Protein AF-A0A0L0FNG0-F1 (afdb_monomer_lite)

Organism: NCBI:txid667725

InterPro domains:
  IPR028133 Dynamitin [PF04912] (44-384)
  IPR028133 Dynamitin [PTHR15346] (74-387)

pLDDT: mean 71.13, std 21.43, range [29.45, 97.88]

Radius of gyration: 47.62 Å; chains: 1; bounding box: 111×99×143 Å

Foldseek 3Di:
DDDDDDDDDDDDDDDDDDDDDPDDPDDPDDDDDDDDDDDDDPPPPPPVVVVPPPPDDDDDPPPDDDPPDDDDDDPDDDDPLRVLVVVLVVLVVVLVVLVVVLVVCVVVPPPPVVSNVVSVVVNVVSVVVNVVSVVVNCVPPPCNVCDPVNVVVVVVVVVVVVVVVVVVVPDDDDDDDDDDDPPPDDDDDDPDDVVVVVVVVVVVVVVVVVVVVVVCVVCDPCVLVVLVVLCVVLVNPDSPDDPVNSVVSVVVVVVCVPPVNVVVVVVVVVVVVVVVVVDPPPPPDPDVVVVVVVVVVVVVVVVVVVVVVCVVVVVVVVVVVVVVVVVVVVVVVVVVVVVVVVVVVVVVVVVVVVVVVVVVVVVVVVVVVVVVVVVVVVVVVVVVVVVD

Secondary structure (DSSP, 8-state):
-----------------------------PPPPP------------TTHHHHTTT-PPPPTT--------TT--SS---HHHHHHHHHHHHHHHHHHHHHHHHHHHHH----HHHHHHHHHHHHHHHHHHHHHHHHHHHH-TTTTS-HHHHHHHHHHHHHHHHHHHHHTS--S--------------------HHHHHHHHHHHHHHHHHHHHHHHHHH-TTHHHHHHHHHHHTT---TT--HHHHHHHHHHHHHT--HHHHHHHHHHHHHHHHHHHSS---S-PPPHHHHHHHHHHHHHHHHHHHHHHHHHHHHHHHHHHHHHHHHHHHHHHHHHHHHHHHHHHHHHHHHHHHHHHHHHHHHHHHHHHHHHHHHHHHHHHHHHHTT-

Structure (mmCIF, N/CA/C/O backbone):
data_AF-A0A0L0FNG0-F1
#
_entry.id   AF-A0A0L0FNG0-F1
#
loop_
_atom_site.group_PDB
_atom_site.id
_atom_site.type_symbol
_atom_site.label_atom_id
_atom_site.label_alt_id
_atom_site.label_comp_id
_atom_site.label_asym_id
_atom_site.label_entity_id
_atom_site.label_seq_id
_atom_site.pdbx_PDB_ins_code
_atom_site.Cartn_x
_atom_site.Cartn_y
_atom_site.Cartn_z
_atom_site.occupancy
_atom_site.B_iso_or_equiv
_atom_site.auth_seq_id
_atom_site.auth_comp_id
_atom_site.auth_asym_id
_atom_site.auth_atom_id
_atom_site.pdbx_PDB_model_num
ATOM 1 N N . MET A 1 1 ? -42.628 -12.930 -62.926 1.00 35.09 1 MET A N 1
ATOM 2 C CA . MET A 1 1 ? -43.123 -11.776 -62.147 1.00 35.09 1 MET A CA 1
ATOM 3 C C . MET A 1 1 ? -42.109 -10.650 -62.247 1.00 35.09 1 MET A C 1
ATOM 5 O O . MET A 1 1 ? -40.933 -10.958 -62.395 1.00 35.09 1 MET A O 1
ATOM 9 N N . PRO A 1 2 ? -42.573 -9.401 -62.354 1.00 41.69 2 PRO A N 1
ATOM 10 C CA . PRO A 1 2 ? -42.152 -8.520 -63.434 1.00 41.69 2 PRO A CA 1
ATOM 11 C C . PRO A 1 2 ? -41.293 -7.339 -62.982 1.00 41.69 2 PRO A C 1
ATOM 13 O O . PRO A 1 2 ? -41.299 -6.932 -61.826 1.00 41.69 2 PRO A O 1
ATOM 16 N N . HIS A 1 3 ? -40.600 -6.794 -63.977 1.00 41.25 3 HIS A N 1
ATOM 17 C CA . HIS A 1 3 ? -39.948 -5.494 -64.003 1.00 41.25 3 HIS A CA 1
ATOM 18 C C . HIS A 1 3 ? -40.843 -4.348 -63.522 1.00 41.25 3 HIS A C 1
ATOM 20 O O . HIS A 1 3 ? -41.993 -4.238 -63.943 1.00 41.25 3 HIS A O 1
ATOM 26 N N . THR A 1 4 ? -40.247 -3.424 -62.772 1.00 36.62 4 THR A N 1
ATOM 27 C CA . THR A 1 4 ? -40.724 -2.047 -62.585 1.00 36.62 4 THR A CA 1
ATOM 28 C C . THR A 1 4 ? -39.527 -1.075 -62.580 1.00 36.62 4 THR A C 1
ATOM 30 O O . THR A 1 4 ? -38.387 -1.508 -62.399 1.00 36.62 4 THR A O 1
ATOM 33 N N . PRO A 1 5 ? -39.739 0.206 -62.938 1.00 44.56 5 PRO A N 1
ATOM 34 C CA . PRO A 1 5 ? -38.954 0.858 -63.990 1.00 44.56 5 PRO A CA 1
ATOM 35 C C . PRO A 1 5 ? -37.980 1.948 -63.513 1.00 44.56 5 PRO A C 1
ATOM 37 O O . PRO A 1 5 ? -38.103 2.508 -62.428 1.00 44.56 5 PRO A O 1
ATOM 40 N N . ARG A 1 6 ? -37.060 2.314 -64.420 1.00 31.98 6 ARG A N 1
ATOM 41 C CA . ARG A 1 6 ? -36.362 3.608 -64.443 1.00 31.98 6 ARG A CA 1
ATOM 42 C C . ARG A 1 6 ? -37.358 4.724 -64.774 1.00 31.98 6 ARG A C 1
ATOM 44 O O . ARG A 1 6 ? -38.006 4.654 -65.814 1.00 31.98 6 ARG A O 1
ATOM 51 N N . TYR A 1 7 ? -37.376 5.779 -63.964 1.00 33.56 7 TYR A N 1
ATOM 52 C CA . TYR A 1 7 ? -37.790 7.115 -64.390 1.00 33.56 7 TYR A CA 1
ATOM 53 C C . TYR A 1 7 ? -36.625 8.080 -64.179 1.00 33.56 7 TYR A C 1
ATOM 55 O O . TYR A 1 7 ? -36.098 8.236 -63.081 1.00 33.56 7 TYR A O 1
ATOM 63 N N . THR A 1 8 ? -36.199 8.668 -65.287 1.00 37.66 8 THR A N 1
ATOM 64 C CA . THR A 1 8 ? -35.282 9.798 -65.394 1.00 37.66 8 THR A CA 1
ATOM 65 C C . THR A 1 8 ? -36.006 11.083 -65.006 1.00 37.66 8 THR A C 1
ATOM 67 O O . THR A 1 8 ? -37.115 11.310 -65.491 1.00 37.66 8 THR A O 1
ATOM 70 N N . PHE A 1 9 ? -35.362 11.962 -64.239 1.00 30.86 9 PHE A N 1
ATOM 71 C CA . PHE A 1 9 ? -35.722 13.378 -64.227 1.00 30.86 9 PHE A CA 1
ATOM 72 C C . PHE A 1 9 ? -34.452 14.213 -64.380 1.00 30.86 9 PHE A C 1
ATOM 74 O O . PHE A 1 9 ? -33.540 14.151 -63.557 1.00 30.86 9 PHE A O 1
ATOM 81 N N . SER A 1 10 ? -34.388 14.904 -65.514 1.00 31.17 10 SER A N 1
ATOM 82 C CA . SER A 1 10 ? -33.374 15.892 -65.857 1.00 31.17 10 SER A CA 1
ATOM 83 C C . SER A 1 10 ? -33.714 17.220 -65.179 1.00 31.17 10 SER A C 1
ATOM 85 O O . SER A 1 10 ? -34.888 17.504 -64.965 1.00 31.17 10 SER A O 1
ATOM 87 N N . GLN A 1 11 ? -32.664 17.979 -64.859 1.00 36.28 11 GLN A N 1
ATOM 88 C CA . GLN A 1 11 ? -32.578 19.442 -64.742 1.00 36.28 11 GLN A CA 1
ATOM 89 C C . GLN A 1 11 ? -33.886 20.245 -64.820 1.00 36.28 11 GLN A C 1
ATOM 91 O O . GLN A 1 11 ? -34.541 20.252 -65.855 1.00 36.28 11 GLN A O 1
ATOM 96 N N . ASP A 1 12 ? -34.195 20.976 -63.744 1.00 33.31 12 ASP A N 1
ATOM 97 C CA . ASP A 1 12 ? -34.300 22.447 -63.743 1.00 33.31 12 ASP A CA 1
ATOM 98 C C . ASP A 1 12 ? -35.049 22.914 -62.488 1.00 33.31 12 ASP A C 1
ATOM 100 O O . ASP A 1 12 ? -36.273 22.864 -62.442 1.00 33.31 12 ASP A O 1
ATOM 104 N N . PHE A 1 13 ? -34.324 23.401 -61.474 1.00 30.97 13 PHE A N 1
ATOM 105 C CA . PHE A 1 13 ? -34.778 24.557 -60.692 1.00 30.97 13 PHE A CA 1
ATOM 106 C C . PHE A 1 13 ? -33.624 25.126 -59.860 1.00 30.97 13 PHE A C 1
ATOM 108 O O . PHE A 1 13 ? -33.214 24.570 -58.841 1.00 30.97 13 PHE A O 1
ATOM 115 N N . ALA A 1 14 ? -33.071 26.238 -60.334 1.00 32.44 14 ALA A N 1
ATOM 116 C CA . ALA A 1 14 ? -32.113 27.045 -59.600 1.00 32.44 14 ALA A CA 1
ATOM 117 C C . ALA A 1 14 ? -32.853 27.981 -58.625 1.00 32.44 14 ALA A C 1
ATOM 119 O O . ALA A 1 14 ? -33.663 28.786 -59.067 1.00 32.44 14 ALA A O 1
ATOM 120 N N . LEU A 1 15 ? -32.522 27.823 -57.333 1.00 36.00 15 LEU A N 1
ATOM 121 C CA . LEU A 1 15 ? -32.375 28.787 -56.218 1.00 36.00 15 LEU A CA 1
ATOM 122 C C . LEU A 1 15 ? -33.448 29.881 -55.988 1.00 36.00 15 LEU A C 1
ATOM 124 O O . LEU A 1 15 ? -33.892 30.560 -56.907 1.00 36.00 15 LEU A O 1
ATOM 128 N N . PRO A 1 16 ? -33.737 30.184 -54.707 1.00 35.94 16 PRO A N 1
ATOM 129 C CA . PRO A 1 16 ? -32.981 31.278 -54.091 1.00 35.94 16 PRO A CA 1
ATOM 130 C C . PRO A 1 16 ? -32.381 30.959 -52.717 1.00 35.94 16 PRO A C 1
ATOM 132 O O . PRO A 1 16 ? -32.876 30.146 -51.944 1.00 35.94 16 PRO A O 1
ATOM 135 N N . GLN A 1 17 ? -31.279 31.662 -52.472 1.00 40.66 17 GLN A N 1
ATOM 136 C CA . GLN A 1 17 ? -30.465 31.723 -51.267 1.00 40.66 17 GLN A CA 1
ATOM 137 C C . GLN A 1 17 ? -31.284 32.053 -50.016 1.00 40.66 17 GLN A C 1
ATOM 139 O O . GLN A 1 17 ? -31.844 33.140 -49.951 1.00 40.66 17 GLN A O 1
ATOM 144 N N . GLU A 1 18 ? -31.196 31.217 -48.982 1.00 36.62 18 GLU A N 1
ATOM 145 C CA . GLU A 1 18 ? -31.127 31.702 -47.602 1.00 36.62 18 GLU A CA 1
ATOM 146 C C . GLU A 1 18 ? -30.076 30.893 -46.834 1.00 36.62 18 GLU A C 1
ATOM 148 O O . GLU A 1 18 ? -29.998 29.665 -46.903 1.00 36.62 18 GLU A O 1
ATOM 153 N N . PHE A 1 19 ? -29.192 31.639 -46.181 1.00 36.91 19 PHE A N 1
ATOM 154 C CA . PHE A 1 19 ? -28.042 31.184 -45.420 1.00 36.91 19 PHE A CA 1
ATOM 155 C C . PHE A 1 19 ? -28.472 30.300 -44.241 1.00 36.91 19 PHE A C 1
ATOM 157 O O . PHE A 1 19 ? -29.047 30.795 -43.277 1.00 36.91 19 PHE A O 1
ATOM 164 N N . TYR A 1 20 ? -28.096 29.022 -44.261 1.00 36.78 20 TYR A N 1
ATOM 165 C CA . TYR A 1 20 ? -27.991 28.214 -43.046 1.00 36.78 20 TYR A CA 1
ATOM 166 C C . TYR A 1 20 ? -26.517 27.886 -42.805 1.00 36.78 20 TYR A C 1
ATOM 168 O O . TYR A 1 20 ? -25.984 26.900 -43.310 1.00 36.78 20 TYR A O 1
ATOM 176 N N . GLU A 1 21 ? -25.842 28.739 -42.033 1.00 33.12 21 GLU A N 1
ATOM 177 C CA . GLU A 1 21 ? -24.577 28.375 -41.398 1.00 33.12 21 GLU A CA 1
ATOM 178 C C . GLU A 1 21 ? -24.856 27.340 -40.304 1.00 33.12 21 GLU A C 1
ATOM 180 O O . GLU A 1 21 ? -25.436 27.635 -39.256 1.00 33.12 21 GLU A O 1
ATOM 185 N N . ALA A 1 22 ? -24.425 26.104 -40.543 1.00 36.41 22 ALA A N 1
ATOM 186 C CA . ALA A 1 22 ? -24.340 25.080 -39.518 1.00 36.41 22 ALA A CA 1
ATOM 187 C C . ALA A 1 22 ? -23.230 25.455 -38.521 1.00 36.41 22 ALA A C 1
ATOM 189 O O . ALA A 1 22 ? -22.053 25.165 -38.736 1.00 36.41 22 ALA A O 1
ATOM 190 N N . LYS A 1 23 ? -23.594 26.103 -37.408 1.00 35.12 23 LYS A N 1
ATOM 191 C CA . LYS A 1 23 ? -22.699 26.234 -36.252 1.00 35.12 23 LYS A CA 1
ATOM 192 C C . LYS A 1 23 ? -22.551 24.873 -35.577 1.00 35.12 23 LYS A C 1
ATOM 194 O O . LYS A 1 23 ? -23.445 24.420 -34.866 1.00 35.12 23 LYS A O 1
ATOM 199 N N . ALA A 1 24 ? -21.399 24.241 -35.781 1.00 34.81 24 ALA A N 1
ATOM 200 C CA . ALA A 1 24 ? -20.929 23.159 -34.932 1.00 34.81 24 ALA A CA 1
ATOM 201 C C . ALA A 1 24 ? -20.797 23.681 -33.490 1.00 34.81 24 ALA A C 1
ATOM 203 O O . ALA A 1 24 ? -19.986 24.562 -33.200 1.00 34.81 24 ALA A O 1
ATOM 204 N N . VAL A 1 25 ? -21.618 23.151 -32.585 1.00 39.28 25 VAL A N 1
ATOM 205 C CA . VAL A 1 25 ? -21.498 23.371 -31.142 1.00 39.28 25 VAL A CA 1
ATOM 206 C C . VAL A 1 25 ? -20.307 22.549 -30.656 1.00 39.28 25 VAL A C 1
ATOM 208 O O . VAL A 1 25 ? -20.451 21.387 -30.312 1.00 39.28 25 VAL A O 1
ATOM 211 N N . ASN A 1 26 ? -19.122 23.151 -30.680 1.00 36.94 26 ASN A N 1
ATOM 212 C CA . ASN A 1 26 ? -17.930 22.667 -29.987 1.00 36.94 26 ASN A CA 1
ATOM 213 C C . ASN A 1 26 ? -17.138 23.879 -29.494 1.00 36.94 26 ASN A C 1
ATOM 215 O O . ASN A 1 26 ? -16.094 24.209 -30.046 1.00 36.94 26 ASN A O 1
ATOM 219 N N . ASN A 1 27 ? -17.664 24.589 -28.490 1.00 32.94 27 ASN A N 1
ATOM 220 C CA . ASN A 1 27 ? -16.849 25.489 -27.675 1.00 32.94 27 ASN A CA 1
ATOM 221 C C . ASN A 1 27 ? -17.565 25.874 -26.368 1.00 32.94 27 ASN A C 1
ATOM 223 O O . ASN A 1 27 ? -18.197 26.925 -26.275 1.00 32.94 27 ASN A O 1
ATOM 227 N N . THR A 1 28 ? -17.476 25.041 -25.331 1.00 40.50 28 THR A N 1
ATOM 228 C CA . THR A 1 28 ? -17.729 25.496 -23.955 1.00 40.50 28 THR A CA 1
ATOM 229 C C . THR A 1 28 ? -16.453 26.109 -23.390 1.00 40.50 28 THR A C 1
ATOM 231 O O . THR A 1 28 ? -15.767 25.510 -22.566 1.00 40.50 28 THR A O 1
ATOM 234 N N . ARG A 1 29 ? -16.142 27.326 -23.830 1.00 35.34 29 ARG A N 1
ATOM 235 C CA . ARG A 1 29 ? -15.358 28.281 -23.045 1.00 35.34 29 ARG A CA 1
ATOM 236 C C . ARG A 1 29 ? -15.910 29.671 -23.330 1.00 35.34 29 ARG A C 1
ATOM 238 O O . ARG A 1 29 ? -15.530 30.323 -24.297 1.00 35.34 29 ARG A O 1
ATOM 245 N N . ALA A 1 30 ? -16.882 30.081 -22.521 1.00 35.38 30 ALA A N 1
ATOM 246 C CA . ALA A 1 30 ? -17.356 31.457 -22.526 1.00 35.38 30 ALA A CA 1
ATOM 247 C C . ALA A 1 30 ? -16.234 32.388 -22.013 1.00 35.38 30 ALA A C 1
ATOM 249 O O . ALA A 1 30 ? -15.517 32.000 -21.087 1.00 35.38 30 ALA A O 1
ATOM 250 N N . PRO A 1 31 ? -16.070 33.592 -22.589 1.00 39.25 31 PRO A N 1
ATOM 251 C CA . PRO A 1 31 ? -15.113 34.582 -22.115 1.00 39.25 31 PRO A CA 1
ATOM 252 C C . PRO A 1 31 ? -15.736 35.397 -20.972 1.00 39.25 31 PRO A C 1
ATOM 254 O O . PRO A 1 31 ? -16.765 36.047 -21.154 1.00 39.25 31 PRO A O 1
ATOM 257 N N . SER A 1 32 ? -15.126 35.361 -19.789 1.00 36.22 32 SER A N 1
ATOM 258 C CA . SER A 1 32 ? -15.376 36.346 -18.734 1.00 36.22 32 SER A CA 1
ATOM 259 C C . SER A 1 32 ? -14.517 37.592 -18.972 1.00 36.22 32 SER A C 1
ATOM 261 O O . SER A 1 32 ? -13.399 37.500 -19.470 1.00 36.22 32 SER A O 1
ATOM 263 N N . PHE A 1 33 ? -15.106 38.740 -18.651 1.00 33.94 33 PHE A N 1
ATOM 264 C CA . PHE A 1 33 ? -14.672 40.114 -18.909 1.00 33.94 33 PHE A CA 1
ATOM 265 C C . PHE A 1 33 ? -13.252 40.493 -18.431 1.00 33.94 33 PHE A C 1
ATOM 267 O O . PHE A 1 33 ? -12.710 39.829 -17.549 1.00 33.94 33 PHE A O 1
ATOM 274 N N . PRO A 1 34 ? -12.678 41.583 -18.988 1.00 46.56 34 PRO A N 1
ATOM 275 C CA . PRO A 1 34 ? -11.370 42.117 -18.621 1.00 46.56 34 PRO A CA 1
ATOM 276 C C . PRO A 1 34 ? -11.469 43.130 -17.466 1.00 46.56 34 PRO A C 1
ATOM 278 O O . PRO A 1 34 ? -12.445 43.879 -17.417 1.00 46.56 34 PRO A O 1
ATOM 281 N N . ILE A 1 35 ? -10.434 43.167 -16.613 1.00 32.62 35 ILE A N 1
ATOM 282 C CA . ILE A 1 35 ? -9.768 44.331 -15.973 1.00 32.62 35 ILE A CA 1
ATOM 283 C C . ILE A 1 35 ? -9.182 43.926 -14.599 1.00 32.62 35 ILE A C 1
ATOM 285 O O . ILE A 1 35 ? -9.914 43.458 -13.734 1.00 32.62 35 ILE A O 1
ATOM 289 N N . GLU A 1 36 ? -7.867 44.163 -14.482 1.00 38.59 36 GLU A N 1
ATOM 290 C CA . GLU A 1 36 ? -7.023 44.384 -13.287 1.00 38.59 36 GLU A CA 1
ATOM 291 C C . GLU A 1 36 ? -6.839 43.242 -12.272 1.00 38.59 36 GLU A C 1
ATOM 293 O O . GLU A 1 36 ? -7.676 42.990 -11.416 1.00 38.59 36 GLU A O 1
ATOM 298 N N . ASP A 1 37 ? -5.684 42.576 -12.366 1.00 34.28 37 ASP A N 1
ATOM 299 C CA . ASP A 1 37 ? -4.607 42.733 -11.378 1.00 34.28 37 ASP A CA 1
ATOM 300 C C . ASP A 1 37 ? -3.299 42.216 -12.008 1.00 34.28 37 ASP A C 1
ATOM 302 O O . ASP A 1 37 ? -3.210 41.059 -12.425 1.00 34.28 37 ASP A O 1
ATOM 306 N N . ASP A 1 38 ? -2.304 43.099 -12.135 1.00 43.03 38 ASP A N 1
ATOM 307 C CA . ASP A 1 38 ? -0.927 42.742 -12.487 1.00 43.03 38 ASP A CA 1
ATOM 308 C C . ASP A 1 38 ? -0.373 41.819 -11.391 1.00 43.03 38 ASP A C 1
ATOM 310 O O . ASP A 1 38 ? 0.031 42.270 -10.318 1.00 43.03 38 ASP A O 1
ATOM 314 N N . VAL A 1 39 ? -0.370 40.512 -11.653 1.00 37.41 39 VAL A N 1
ATOM 315 C CA . VAL A 1 39 ? 0.450 39.552 -10.913 1.00 37.41 39 VAL A CA 1
ATOM 316 C C . VAL A 1 39 ? 1.676 39.298 -11.769 1.00 37.41 39 VAL A C 1
ATOM 318 O O . VAL A 1 39 ? 1.574 38.771 -12.875 1.00 37.41 39 VAL A O 1
ATOM 321 N N . GLU A 1 40 ? 2.804 39.764 -11.247 1.00 39.22 40 GLU A N 1
ATOM 322 C CA . GLU A 1 40 ? 4.146 39.649 -11.799 1.00 39.22 40 GLU A CA 1
ATOM 323 C C . GLU A 1 40 ? 4.394 38.266 -12.412 1.00 39.22 40 GLU A C 1
ATOM 325 O O . GLU A 1 40 ? 4.117 37.233 -11.800 1.00 39.22 40 GLU A O 1
ATOM 330 N N . ASP A 1 41 ? 4.924 38.270 -13.636 1.00 34.38 41 ASP A N 1
ATOM 331 C CA . ASP A 1 41 ? 5.398 37.081 -14.328 1.00 34.38 41 ASP A CA 1
ATOM 332 C C . ASP A 1 41 ? 6.351 36.289 -13.419 1.00 34.38 41 ASP A C 1
ATOM 334 O O . ASP A 1 41 ? 7.427 36.771 -13.047 1.00 34.38 41 ASP A O 1
ATOM 338 N N . ASP A 1 42 ? 5.987 35.040 -13.118 1.00 34.62 42 ASP A N 1
ATOM 339 C CA . ASP A 1 42 ? 6.923 34.027 -12.644 1.00 34.62 42 ASP A CA 1
ATOM 340 C C . ASP A 1 42 ? 7.975 33.816 -13.741 1.00 34.62 42 ASP A C 1
ATOM 342 O O . ASP A 1 42 ? 7.827 33.001 -14.657 1.00 34.62 42 ASP A O 1
ATOM 346 N N . ILE A 1 43 ? 9.065 34.580 -13.664 1.00 37.50 43 ILE A N 1
ATOM 347 C CA . ILE A 1 43 ? 10.289 34.286 -14.398 1.00 37.50 43 ILE A CA 1
ATOM 348 C C . ILE A 1 43 ? 10.808 32.974 -13.817 1.00 37.50 43 ILE A C 1
ATOM 350 O O . ILE A 1 43 ? 11.494 32.941 -12.795 1.00 37.50 43 ILE A O 1
ATOM 354 N N . GLU A 1 44 ? 10.469 31.875 -14.480 1.00 39.78 44 GLU A N 1
ATOM 355 C CA . GLU A 1 44 ? 11.096 30.579 -14.286 1.00 39.78 44 GLU A CA 1
ATOM 356 C C . GLU A 1 44 ? 12.590 30.737 -14.619 1.00 39.78 44 GLU A C 1
ATOM 358 O O . GLU A 1 44 ? 13.019 30.704 -15.775 1.00 39.78 44 GLU A O 1
ATOM 363 N N . ILE A 1 45 ? 13.399 31.022 -13.593 1.00 40.09 45 ILE A N 1
ATOM 364 C CA . ILE A 1 45 ? 14.848 31.150 -13.733 1.00 40.09 45 ILE A CA 1
ATOM 365 C C . ILE A 1 45 ? 15.394 29.762 -14.057 1.00 40.09 45 ILE A C 1
ATOM 367 O O . ILE A 1 45 ? 15.566 28.903 -13.192 1.00 40.09 45 ILE A O 1
ATOM 371 N N . ASP A 1 46 ? 15.682 29.564 -15.335 1.00 38.53 46 ASP A N 1
ATOM 372 C CA . ASP A 1 46 ? 16.234 28.343 -15.892 1.00 38.53 46 ASP A CA 1
ATOM 373 C C . ASP A 1 46 ? 17.648 28.092 -15.320 1.00 38.53 46 ASP A C 1
ATOM 375 O O . ASP A 1 46 ? 18.655 28.678 -15.740 1.00 38.53 46 ASP A O 1
ATOM 379 N N . PHE A 1 47 ? 17.740 27.223 -14.305 1.00 36.22 47 PHE A N 1
ATOM 380 C CA . PHE A 1 47 ? 18.967 26.921 -13.546 1.00 36.22 47 PHE A CA 1
ATOM 381 C C . PHE A 1 47 ? 20.128 26.377 -14.410 1.00 36.22 47 PHE A C 1
ATOM 383 O O . PHE A 1 47 ? 21.266 26.270 -13.939 1.00 36.22 47 PHE A O 1
ATOM 390 N N . GLN A 1 48 ? 19.883 26.067 -15.686 1.00 45.50 48 GLN A N 1
ATOM 391 C CA . GLN A 1 48 ? 20.905 25.674 -16.659 1.00 45.50 48 GLN A CA 1
ATOM 392 C C . GLN A 1 48 ? 21.703 26.867 -17.220 1.00 45.50 48 GLN A C 1
ATOM 394 O O . GLN A 1 48 ? 22.883 26.707 -17.544 1.00 45.50 48 GLN A O 1
ATOM 399 N N . GLN A 1 49 ? 21.139 28.081 -17.273 1.00 41.19 49 GLN A N 1
ATOM 400 C CA . GLN A 1 49 ? 21.833 29.245 -17.850 1.00 41.19 49 GLN A CA 1
ATOM 401 C C . GLN A 1 49 ? 22.956 29.794 -16.950 1.00 41.19 49 GLN A C 1
ATOM 403 O O . GLN A 1 49 ? 23.976 30.281 -17.443 1.00 41.19 49 GLN A O 1
ATOM 408 N N . ILE A 1 50 ? 22.849 29.634 -15.625 1.00 44.25 50 ILE A N 1
ATOM 409 C CA . ILE A 1 50 ? 23.855 30.125 -14.661 1.00 44.25 50 ILE A CA 1
ATOM 410 C C . ILE A 1 50 ? 25.144 29.282 -14.695 1.00 44.25 50 ILE A C 1
ATOM 412 O O . ILE A 1 50 ? 26.233 29.770 -14.375 1.00 44.25 50 ILE A O 1
ATOM 416 N N . ARG A 1 51 ? 25.070 28.016 -15.127 1.00 40.66 51 ARG A N 1
ATOM 417 C CA . ARG A 1 51 ? 26.242 27.124 -15.162 1.00 40.66 51 ARG A CA 1
ATOM 418 C C . ARG A 1 51 ? 27.258 27.526 -16.235 1.00 40.66 51 ARG A C 1
ATOM 420 O O . ARG A 1 51 ? 28.457 27.358 -16.014 1.00 40.66 51 ARG A O 1
ATOM 427 N N . ASN A 1 52 ? 26.795 28.111 -17.341 1.00 39.44 52 ASN A N 1
ATOM 428 C CA . ASN A 1 52 ? 27.629 28.440 -18.501 1.00 39.44 52 ASN A CA 1
ATOM 429 C C . ASN A 1 52 ? 28.361 29.792 -18.394 1.00 39.44 52 ASN A C 1
ATOM 431 O O . ASN A 1 52 ? 29.330 30.011 -19.117 1.00 39.44 52 ASN A O 1
ATOM 435 N N . ASN A 1 53 ? 27.979 30.676 -17.464 1.00 42.88 53 ASN A N 1
ATOM 436 C CA . ASN A 1 53 ? 28.565 32.022 -17.340 1.00 42.88 53 ASN A CA 1
ATOM 437 C C . ASN A 1 53 ? 29.741 32.146 -16.347 1.00 42.88 53 ASN A C 1
ATOM 439 O O . ASN A 1 53 ? 30.266 33.240 -16.155 1.00 42.88 53 ASN A O 1
ATOM 443 N N . ARG A 1 54 ? 30.237 31.047 -15.758 1.00 43.50 54 ARG A N 1
ATOM 444 C CA . ARG A 1 54 ? 31.350 31.052 -14.773 1.00 43.50 54 ARG A CA 1
ATOM 445 C C . ARG A 1 54 ? 32.754 31.336 -15.343 1.00 43.50 54 ARG A C 1
ATOM 447 O O . ARG A 1 54 ? 33.747 31.044 -14.685 1.00 43.50 54 ARG A O 1
ATOM 454 N N . GLY A 1 55 ? 32.855 31.882 -16.553 1.00 37.72 55 GLY A N 1
ATOM 455 C CA . GLY A 1 55 ? 34.127 32.095 -17.253 1.00 37.72 55 GLY A CA 1
ATOM 456 C C . GLY A 1 55 ? 34.397 33.521 -17.731 1.00 37.72 55 GLY A C 1
ATOM 457 O O . GLY A 1 55 ? 35.357 33.714 -18.470 1.00 37.72 55 GLY A O 1
ATOM 458 N N . LYS A 1 56 ? 33.580 34.518 -17.369 1.00 37.75 56 LYS A N 1
ATOM 459 C CA . LYS A 1 56 ? 33.809 35.907 -17.795 1.00 37.75 56 LYS A CA 1
ATOM 460 C C . LYS A 1 56 ? 34.358 36.732 -16.636 1.00 37.75 56 LYS A C 1
ATOM 462 O O . LYS A 1 56 ? 33.648 37.035 -15.686 1.00 37.75 56 LYS A O 1
ATOM 467 N N . GLN A 1 57 ? 35.651 37.036 -16.729 1.00 40.59 57 GLN A N 1
ATOM 468 C CA . GLN A 1 57 ? 36.340 38.008 -15.888 1.00 40.59 57 GLN A CA 1
ATOM 469 C C . GLN A 1 57 ? 35.718 39.396 -16.091 1.00 40.59 57 GLN A C 1
ATOM 471 O O . GLN A 1 57 ? 35.451 39.795 -17.226 1.00 40.59 57 GLN A O 1
ATOM 476 N N . LEU A 1 58 ? 35.493 40.113 -14.993 1.00 32.72 58 LEU A N 1
ATOM 477 C CA . LEU A 1 58 ? 35.151 41.531 -15.005 1.00 32.72 58 LEU A CA 1
ATOM 478 C C . LEU A 1 58 ? 36.452 42.328 -15.171 1.00 32.72 58 LEU A C 1
ATOM 480 O O . LEU A 1 58 ? 37.393 42.142 -14.402 1.00 32.72 58 LEU A O 1
ATOM 484 N N . TYR A 1 59 ? 36.508 43.177 -16.194 1.00 31.41 59 TYR A N 1
ATOM 485 C CA . TYR A 1 59 ? 37.532 44.209 -16.340 1.00 31.41 59 TYR A CA 1
ATOM 486 C C . TYR A 1 59 ? 37.017 45.493 -15.690 1.00 31.41 59 TYR A C 1
ATOM 488 O O . TYR A 1 59 ? 35.895 45.903 -15.979 1.00 31.41 59 TYR A O 1
ATOM 496 N N . ASP A 1 60 ? 37.849 46.138 -14.875 1.00 31.89 60 ASP A N 1
ATOM 497 C CA . ASP A 1 60 ? 37.662 47.540 -14.500 1.00 31.89 60 ASP A CA 1
ATOM 498 C C . ASP A 1 60 ? 38.354 48.456 -15.530 1.00 31.89 60 ASP A C 1
ATOM 500 O O . ASP A 1 60 ? 39.383 48.098 -16.120 1.00 31.89 60 ASP A O 1
ATOM 504 N N . ALA A 1 61 ? 37.789 49.640 -15.761 1.00 43.12 61 ALA A N 1
ATOM 505 C CA . ALA A 1 61 ? 38.095 50.578 -16.845 1.00 43.12 61 ALA A CA 1
ATOM 506 C C . ALA A 1 61 ? 39.440 51.331 -16.700 1.00 43.12 61 ALA A C 1
ATOM 508 O O . ALA A 1 61 ? 39.617 52.408 -17.264 1.00 43.12 61 ALA A O 1
ATOM 509 N N . SER A 1 62 ? 40.409 50.762 -15.980 1.00 44.03 62 SER A N 1
ATOM 510 C CA . SER A 1 62 ? 41.728 51.366 -15.728 1.00 44.03 62 SER A CA 1
ATOM 511 C C . SER A 1 62 ? 42.917 50.425 -15.996 1.00 44.03 62 SER A C 1
ATOM 513 O O . SER A 1 62 ? 44.070 50.830 -15.903 1.00 44.03 62 SER A O 1
ATOM 515 N N . GLY A 1 63 ? 42.689 49.168 -16.402 1.00 39.34 63 GLY A N 1
ATOM 516 C CA . GLY A 1 63 ? 43.754 48.320 -16.967 1.00 39.34 63 GLY A CA 1
ATOM 517 C C . GLY A 1 63 ? 44.970 48.050 -16.063 1.00 39.34 63 GLY A C 1
ATOM 518 O O . GLY A 1 63 ? 46.018 47.648 -16.566 1.00 39.34 63 GLY A O 1
ATOM 519 N N . ALA A 1 64 ? 44.851 48.235 -14.747 1.00 29.45 64 ALA A N 1
ATOM 520 C CA . ALA A 1 64 ? 45.895 47.918 -13.782 1.00 29.45 64 ALA A CA 1
ATOM 521 C C . ALA A 1 64 ? 45.516 46.648 -13.009 1.00 29.45 64 ALA A C 1
ATOM 523 O O . ALA A 1 64 ? 44.537 46.620 -12.267 1.00 29.45 64 ALA A O 1
ATOM 524 N N . SER A 1 65 ? 46.295 45.577 -13.178 1.00 31.69 65 SER A N 1
ATOM 525 C CA . SER A 1 65 ? 46.163 44.370 -12.364 1.00 31.69 65 SER A CA 1
ATOM 526 C C . SER A 1 65 ? 46.623 44.670 -10.937 1.00 31.69 65 SER A C 1
ATOM 528 O O . SER A 1 65 ? 47.826 44.670 -10.660 1.00 31.69 65 SER A O 1
ATOM 530 N N . VAL A 1 66 ? 45.687 44.915 -10.024 1.00 31.78 66 VAL A N 1
ATOM 531 C CA . VAL A 1 66 ? 45.989 44.901 -8.592 1.00 31.78 66 VAL A CA 1
ATOM 532 C C . VAL A 1 66 ? 46.106 43.439 -8.178 1.00 31.78 66 VAL A C 1
ATOM 534 O O . VAL A 1 66 ? 45.120 42.708 -8.106 1.00 31.78 66 VAL A O 1
ATOM 537 N N . GLN A 1 67 ? 47.338 42.985 -7.953 1.00 34.28 67 GLN A N 1
ATOM 538 C CA . GLN A 1 67 ? 47.573 41.752 -7.214 1.00 34.28 67 GLN A CA 1
ATOM 539 C C . GLN A 1 67 ? 47.185 42.029 -5.762 1.00 34.28 67 GLN A C 1
ATOM 541 O O . GLN A 1 67 ? 47.982 42.563 -4.994 1.00 34.28 67 GLN A O 1
ATOM 546 N N . VAL A 1 68 ? 45.945 41.701 -5.401 1.00 35.69 68 VAL A N 1
ATOM 547 C CA . VAL A 1 68 ? 45.556 41.599 -3.995 1.00 35.69 68 VAL A CA 1
ATOM 548 C C . VAL A 1 68 ? 46.307 40.394 -3.441 1.00 35.69 68 VAL A C 1
ATOM 550 O O . VAL A 1 68 ? 46.043 39.243 -3.794 1.00 35.69 68 VAL A O 1
ATOM 553 N N . ALA A 1 69 ? 47.343 40.683 -2.664 1.00 39.72 69 ALA A N 1
ATOM 554 C CA . ALA A 1 69 ? 48.099 39.688 -1.938 1.00 39.72 69 ALA A CA 1
ATOM 555 C C . ALA A 1 69 ? 47.195 39.114 -0.848 1.00 39.72 69 ALA A C 1
ATOM 557 O O . ALA A 1 69 ? 46.952 39.809 0.128 1.00 39.72 69 ALA A O 1
ATOM 558 N N . ASP A 1 70 ? 46.726 37.868 -0.983 1.00 33.84 70 ASP A N 1
ATOM 559 C CA . ASP A 1 70 ? 46.117 37.204 0.167 1.00 33.84 70 ASP A CA 1
ATOM 560 C C . ASP A 1 70 ? 46.230 35.677 0.216 1.00 33.84 70 ASP A C 1
ATOM 562 O O . ASP A 1 70 ? 46.135 34.947 -0.774 1.00 33.84 70 ASP A O 1
ATOM 566 N N . LYS A 1 71 ? 46.489 35.212 1.439 1.00 39.34 71 LYS A N 1
ATOM 567 C CA . LYS A 1 71 ? 47.085 33.925 1.839 1.00 39.34 71 LYS A CA 1
ATOM 568 C C . LYS A 1 71 ? 46.136 32.713 1.841 1.00 39.34 71 LYS A C 1
ATOM 570 O O . LYS A 1 71 ? 46.438 31.730 2.512 1.00 39.34 71 LYS A O 1
ATOM 575 N N . PHE A 1 72 ? 45.027 32.724 1.098 1.00 42.34 72 PHE A N 1
ATOM 576 C CA . PHE A 1 72 ? 43.975 31.699 1.260 1.00 42.34 72 PHE A CA 1
ATOM 577 C C . PHE A 1 72 ? 43.417 31.075 -0.029 1.00 42.34 72 PHE A C 1
ATOM 579 O O . PHE A 1 72 ? 42.388 30.404 0.007 1.00 42.34 72 PHE A O 1
ATOM 586 N N . TYR A 1 73 ? 44.094 31.205 -1.171 1.00 41.75 73 TYR A N 1
ATOM 587 C CA . TYR A 1 73 ? 43.673 30.495 -2.385 1.00 41.75 73 TYR A CA 1
ATOM 588 C C . TYR A 1 73 ? 44.232 29.066 -2.425 1.00 41.75 73 TYR A C 1
ATOM 590 O O . TYR A 1 73 ? 45.357 28.830 -2.872 1.00 41.75 73 TYR A O 1
ATOM 598 N N . VAL A 1 74 ? 43.428 28.085 -2.004 1.00 42.97 74 VAL A N 1
ATOM 599 C CA . VAL A 1 74 ? 43.685 26.675 -2.330 1.00 42.97 74 VAL A CA 1
ATOM 600 C C . VAL A 1 74 ? 43.323 26.457 -3.800 1.00 42.97 74 VAL A C 1
ATOM 602 O O . VAL A 1 74 ? 42.181 26.606 -4.222 1.00 42.97 74 VAL A O 1
ATOM 605 N N . LYS A 1 75 ? 44.321 26.104 -4.611 1.00 46.25 75 LYS A N 1
ATOM 606 C CA . LYS A 1 75 ? 44.169 25.776 -6.034 1.00 46.25 75 LYS A CA 1
ATOM 607 C C . LYS A 1 75 ? 43.419 24.437 -6.187 1.00 46.25 75 LYS A C 1
ATOM 609 O O . LYS A 1 75 ? 44.048 23.393 -6.321 1.00 46.25 75 LYS A O 1
ATOM 614 N N . GLY A 1 76 ? 42.083 24.459 -6.164 1.00 54.38 76 GLY A N 1
ATOM 615 C CA . GLY A 1 76 ? 41.212 23.285 -6.332 1.00 54.38 76 GLY A CA 1
ATOM 616 C C . GLY A 1 76 ? 39.715 23.637 -6.335 1.00 54.38 76 GLY A C 1
ATOM 617 O O . GLY A 1 76 ? 39.337 24.733 -5.942 1.00 54.38 76 GLY A O 1
ATOM 618 N N . LYS A 1 77 ? 38.846 22.732 -6.817 1.00 59.53 77 LYS A N 1
ATOM 619 C CA . LYS A 1 77 ? 37.379 22.906 -6.746 1.00 59.53 77 LYS A CA 1
ATOM 620 C C . LYS A 1 77 ? 36.936 22.756 -5.285 1.00 59.53 77 LYS A C 1
ATOM 622 O O . LYS A 1 77 ? 36.856 21.633 -4.801 1.00 59.53 77 LYS A O 1
ATOM 627 N N . GLU A 1 78 ? 36.662 23.864 -4.610 1.00 66.69 78 GLU A N 1
ATOM 628 C CA . GLU A 1 78 ? 36.153 23.882 -3.231 1.00 66.69 78 GLU A CA 1
ATOM 629 C C . GLU A 1 78 ? 34.865 23.070 -3.067 1.00 66.69 78 GLU A C 1
ATOM 631 O O . GLU A 1 78 ? 33.986 23.077 -3.940 1.00 66.69 78 GLU A O 1
ATOM 636 N N . SER A 1 79 ? 34.735 22.403 -1.917 1.00 75.56 79 SER A N 1
ATOM 637 C CA . SER A 1 79 ? 33.470 21.787 -1.513 1.00 75.56 79 SER A CA 1
ATOM 638 C C . SER A 1 79 ? 32.423 22.861 -1.184 1.00 75.56 79 SER A C 1
ATOM 640 O O . SER A 1 79 ? 32.756 23.980 -0.797 1.00 75.56 79 SER A O 1
ATOM 642 N N . LEU A 1 80 ? 31.134 22.536 -1.330 1.00 72.88 80 LEU A N 1
ATOM 643 C CA . LEU A 1 80 ? 30.041 23.491 -1.091 1.00 72.88 80 LEU A CA 1
ATOM 644 C C . LEU A 1 80 ? 30.048 24.031 0.355 1.00 72.88 80 LEU A C 1
ATOM 646 O O . LEU A 1 80 ? 29.811 25.217 0.567 1.00 72.88 80 LEU A O 1
ATOM 650 N N . SER A 1 81 ? 30.373 23.175 1.329 1.00 73.75 81 SER A N 1
ATOM 651 C CA . SER A 1 81 ? 30.519 23.534 2.744 1.00 73.75 81 SER A CA 1
ATOM 652 C C . SER A 1 81 ? 31.719 24.447 3.001 1.00 73.75 81 SER A C 1
ATOM 654 O O . SER A 1 81 ? 31.619 25.402 3.761 1.00 73.75 81 SER A O 1
ATOM 656 N N . GLU A 1 82 ? 32.849 24.192 2.342 1.00 78.38 82 GLU A N 1
ATOM 657 C CA . GLU A 1 82 ? 34.061 25.011 2.469 1.00 78.38 82 GLU A CA 1
ATOM 658 C C . GLU A 1 82 ? 33.876 26.392 1.832 1.00 78.38 82 GLU A C 1
ATOM 660 O O . GLU A 1 82 ? 34.227 27.407 2.432 1.00 78.38 82 GLU A O 1
ATOM 665 N N . ARG A 1 83 ? 33.219 26.447 0.668 1.00 81.62 83 ARG A N 1
ATOM 666 C CA . ARG A 1 83 ? 32.856 27.704 0.009 1.00 81.62 83 ARG A CA 1
ATOM 667 C C . ARG A 1 83 ? 31.883 28.536 0.844 1.00 81.62 83 ARG A C 1
ATOM 669 O O . ARG A 1 83 ? 32.028 29.754 0.882 1.00 81.62 83 ARG A O 1
ATOM 676 N N . LEU A 1 84 ? 30.903 27.904 1.497 1.00 81.69 84 LEU A N 1
ATOM 677 C CA . LEU A 1 84 ? 29.978 28.599 2.397 1.00 81.69 84 LEU A CA 1
ATOM 678 C C . LEU A 1 84 ? 30.723 29.182 3.599 1.00 81.69 84 LEU A C 1
ATOM 680 O O . LEU A 1 84 ? 30.516 30.345 3.930 1.00 81.69 84 LEU A O 1
ATOM 684 N N . ASN A 1 85 ? 31.623 28.408 4.208 1.00 80.50 85 ASN A N 1
ATOM 685 C CA . ASN A 1 85 ? 32.422 28.874 5.340 1.00 80.50 85 ASN A CA 1
ATOM 686 C C . ASN A 1 85 ? 33.338 30.043 4.960 1.00 80.50 85 ASN A C 1
ATOM 688 O O . ASN A 1 85 ? 33.434 31.000 5.725 1.00 80.50 85 ASN A O 1
ATOM 692 N N . ARG A 1 86 ? 33.957 30.018 3.769 1.00 84.94 86 ARG A N 1
ATOM 693 C CA . ARG A 1 86 ? 34.723 31.170 3.272 1.00 84.94 86 ARG A CA 1
ATOM 694 C C . ARG A 1 86 ? 33.826 32.382 3.041 1.00 84.94 86 ARG A C 1
ATOM 696 O O . ARG A 1 86 ? 34.151 33.460 3.516 1.00 84.94 86 ARG A O 1
ATOM 703 N N . LEU A 1 87 ? 32.689 32.206 2.369 1.00 86.31 87 LEU A N 1
ATOM 704 C CA . LEU A 1 87 ? 31.760 33.306 2.100 1.00 86.31 87 LEU A CA 1
ATOM 705 C C . LEU A 1 87 ? 31.233 33.933 3.400 1.00 86.31 87 LEU A C 1
ATOM 707 O O . LEU A 1 87 ? 31.077 35.142 3.479 1.00 86.31 87 LEU A O 1
ATOM 711 N N . LYS A 1 88 ? 31.012 33.130 4.445 1.00 83.25 88 LYS A N 1
ATOM 712 C CA . LYS A 1 88 ? 30.652 33.617 5.783 1.00 83.25 88 LYS A CA 1
ATOM 713 C C . LYS A 1 88 ? 31.752 34.494 6.383 1.00 83.25 88 LYS A C 1
ATOM 715 O O . LYS A 1 88 ? 31.433 35.547 6.918 1.00 83.25 88 LYS A O 1
ATOM 720 N N . ALA A 1 89 ? 33.016 34.088 6.259 1.00 81.31 89 ALA A N 1
ATOM 721 C CA . ALA A 1 89 ? 34.150 34.892 6.710 1.00 81.31 89 ALA A CA 1
ATOM 722 C C . ALA A 1 89 ? 34.303 36.184 5.885 1.00 81.31 89 ALA A C 1
ATOM 724 O O . ALA A 1 89 ? 34.495 37.244 6.462 1.00 81.31 89 ALA A O 1
ATOM 725 N N . GLU A 1 90 ? 34.145 36.124 4.559 1.00 85.94 90 GLU A N 1
ATOM 726 C CA . GLU A 1 90 ? 34.185 37.305 3.679 1.00 85.94 90 GLU A CA 1
ATOM 727 C C . GLU A 1 90 ? 33.057 38.302 4.001 1.00 85.94 90 GLU A C 1
ATOM 729 O O . GLU A 1 90 ? 33.297 39.502 4.071 1.00 85.94 90 GLU A O 1
ATOM 734 N N . VAL A 1 91 ? 31.836 37.820 4.257 1.00 86.50 91 VAL A N 1
ATOM 735 C CA . VAL A 1 91 ? 30.697 38.671 4.648 1.00 86.50 91 VAL A CA 1
ATOM 736 C C . VAL A 1 91 ? 30.869 39.235 6.064 1.00 86.50 91 VAL A C 1
ATOM 738 O O . VAL A 1 91 ? 30.439 40.355 6.324 1.00 86.50 91 VAL A O 1
ATOM 741 N N . GLN A 1 92 ? 31.519 38.500 6.973 1.00 84.44 92 GLN A N 1
ATOM 742 C CA . GLN A 1 92 ? 31.884 39.013 8.299 1.00 84.44 92 GLN A CA 1
ATOM 743 C C . GLN A 1 92 ? 32.933 40.122 8.207 1.00 84.44 92 GLN A C 1
ATOM 745 O O . GLN A 1 92 ? 32.735 41.172 8.809 1.00 84.44 92 GLN A O 1
ATOM 750 N N . LEU A 1 93 ? 33.979 39.940 7.400 1.00 85.56 93 LEU A N 1
ATOM 751 C CA . LEU A 1 93 ? 34.968 40.990 7.145 1.00 85.56 93 LEU A CA 1
ATOM 752 C C . LEU A 1 93 ? 34.313 42.224 6.519 1.00 85.56 93 LEU A C 1
ATOM 754 O O . LEU A 1 93 ? 34.509 43.326 7.007 1.00 85.56 93 LEU A O 1
ATOM 758 N N . LEU A 1 94 ? 33.428 42.040 5.534 1.00 85.94 94 LEU A N 1
ATOM 759 C CA . LEU A 1 94 ? 32.672 43.152 4.954 1.00 85.94 94 LEU A CA 1
ATOM 760 C C . LEU A 1 94 ? 31.791 43.868 5.995 1.00 85.94 94 LEU A C 1
ATOM 762 O O . LEU A 1 94 ? 31.638 45.085 5.937 1.00 85.94 94 LEU A O 1
ATOM 766 N N . SER A 1 95 ? 31.209 43.137 6.953 1.00 86.06 95 SER A N 1
ATOM 767 C CA . SER A 1 95 ? 30.445 43.751 8.046 1.00 86.06 95 SER A CA 1
ATOM 768 C C . SER A 1 95 ? 31.327 44.553 9.008 1.00 86.06 95 SER A C 1
ATOM 770 O O . SER A 1 95 ? 30.896 45.600 9.485 1.00 86.06 95 SER A O 1
ATOM 772 N N . GLU A 1 96 ? 32.556 44.095 9.256 1.00 85.75 96 GLU A N 1
ATOM 773 C CA . GLU A 1 96 ? 33.550 44.813 10.058 1.00 85.75 96 GLU A CA 1
ATOM 774 C C . GLU A 1 96 ? 34.036 46.070 9.322 1.00 85.75 96 GLU A C 1
ATOM 776 O O . GLU A 1 96 ? 34.038 47.143 9.920 1.00 85.75 96 GLU A O 1
ATOM 781 N N . ASP A 1 97 ? 34.315 45.981 8.018 1.00 84.31 97 ASP A N 1
ATOM 782 C CA . ASP A 1 97 ? 34.728 47.114 7.177 1.00 84.31 97 ASP A CA 1
ATOM 783 C C . ASP A 1 97 ? 33.643 48.205 7.104 1.00 84.31 97 ASP A C 1
ATOM 785 O O . ASP A 1 97 ? 33.939 49.398 7.189 1.00 84.31 97 ASP A O 1
ATOM 789 N N . ILE A 1 98 ? 32.363 47.821 6.981 1.00 82.75 98 ILE A N 1
ATOM 790 C CA . ILE A 1 98 ? 31.236 48.772 7.003 1.00 82.75 98 ILE A CA 1
ATOM 791 C C . ILE A 1 98 ? 31.098 49.414 8.386 1.00 82.75 98 ILE A C 1
ATOM 793 O O . ILE A 1 98 ? 30.800 50.605 8.479 1.00 82.75 98 ILE A O 1
ATOM 797 N N . HIS A 1 99 ? 31.329 48.656 9.460 1.00 80.88 99 HIS A N 1
ATOM 798 C CA . HIS A 1 99 ? 31.293 49.198 10.815 1.00 80.88 99 HIS A CA 1
ATOM 799 C C . HIS A 1 99 ? 32.453 50.171 11.072 1.00 80.88 99 HIS A C 1
ATOM 801 O O . HIS A 1 99 ? 32.245 51.234 11.655 1.00 80.88 99 HIS A O 1
ATOM 807 N N . GLU A 1 100 ? 33.654 49.863 10.579 1.00 84.56 100 GLU A N 1
ATOM 808 C CA . GLU A 1 100 ? 34.807 50.762 10.639 1.00 84.56 100 GLU A CA 1
ATOM 809 C C . GLU A 1 100 ? 34.559 52.040 9.824 1.00 84.56 100 GLU A C 1
ATOM 811 O O . GLU A 1 100 ? 34.804 53.139 10.325 1.00 84.56 100 GLU A O 1
ATOM 816 N N . ALA A 1 101 ? 33.978 51.929 8.624 1.00 77.19 101 ALA A N 1
ATOM 817 C CA . ALA A 1 101 ? 33.577 53.080 7.814 1.00 77.19 101 ALA A CA 1
ATOM 818 C C . ALA A 1 101 ? 32.518 53.948 8.520 1.00 77.19 101 ALA A C 1
ATOM 820 O O . ALA A 1 101 ? 32.665 55.168 8.577 1.00 77.19 101 ALA A O 1
ATOM 821 N N . GLN A 1 102 ? 31.509 53.333 9.151 1.00 75.44 102 GLN A N 1
ATOM 822 C CA . GLN A 1 102 ? 30.531 54.047 9.979 1.00 75.44 102 GLN A CA 1
ATOM 823 C C . GLN A 1 102 ? 31.194 54.772 11.153 1.00 75.44 102 GLN A C 1
ATOM 825 O O . GLN A 1 102 ? 30.874 55.928 11.430 1.00 75.44 102 GLN A O 1
ATOM 830 N N . GLU A 1 103 ? 32.129 54.128 11.853 1.00 74.88 103 GLU A N 1
ATOM 831 C CA . GLU A 1 103 ? 32.853 54.768 12.947 1.00 74.88 103 GLU A CA 1
ATOM 832 C C . GLU A 1 103 ? 33.735 55.931 12.474 1.00 74.88 103 GLU A C 1
ATOM 834 O O . GLU A 1 103 ? 33.855 56.932 13.187 1.00 74.88 103 GLU A O 1
ATOM 839 N N . MET A 1 104 ? 34.366 55.816 11.302 1.00 69.44 104 MET A N 1
ATOM 840 C CA . MET A 1 104 ? 35.174 56.885 10.711 1.00 69.44 104 MET A CA 1
ATOM 841 C C . MET A 1 104 ? 34.318 58.075 10.264 1.00 69.44 104 MET A C 1
ATOM 843 O O . MET A 1 104 ? 34.699 59.216 10.539 1.00 69.44 104 MET A O 1
ATOM 847 N N . ASP A 1 105 ? 33.145 57.834 9.680 1.00 66.31 105 ASP A N 1
ATOM 848 C CA . ASP A 1 105 ? 32.182 58.882 9.317 1.00 66.31 105 ASP A CA 1
ATOM 849 C C . ASP A 1 105 ? 31.635 59.603 10.561 1.00 66.31 105 ASP A C 1
ATOM 851 O O . ASP A 1 105 ? 31.549 60.833 10.601 1.00 66.31 105 ASP A O 1
ATOM 855 N N . ILE A 1 106 ? 31.360 58.863 11.644 1.00 61.91 106 ILE A N 1
ATOM 856 C CA . ILE A 1 106 ? 30.936 59.437 12.934 1.00 61.91 106 ILE A CA 1
ATOM 857 C C . ILE A 1 106 ? 32.048 60.302 13.556 1.00 61.91 106 ILE A C 1
ATOM 859 O O . ILE A 1 106 ? 31.763 61.346 14.150 1.00 61.91 106 ILE A O 1
ATOM 863 N N . LYS A 1 107 ? 33.318 59.891 13.428 1.00 63.72 107 LYS A N 1
ATOM 864 C CA . LYS A 1 107 ? 34.483 60.614 13.975 1.00 63.72 107 LYS A CA 1
ATOM 865 C C . LYS A 1 107 ? 34.875 61.844 13.144 1.00 63.72 107 LYS A C 1
ATOM 867 O O . LYS A 1 107 ? 35.442 62.776 13.711 1.00 63.72 107 LYS A O 1
ATOM 872 N N . SER A 1 108 ? 34.567 61.871 11.846 1.00 59.59 108 SER A N 1
ATOM 873 C CA . SER A 1 108 ? 35.047 62.910 10.918 1.00 59.59 108 SER A CA 1
ATOM 874 C C . SER A 1 108 ? 34.143 64.147 10.813 1.00 59.59 108 SER A C 1
ATOM 876 O O . SER A 1 108 ? 34.565 65.148 10.247 1.00 59.59 108 SER A O 1
ATOM 878 N N . GLN A 1 109 ? 32.941 64.146 11.407 1.00 54.47 109 GLN A N 1
ATOM 879 C CA . GLN A 1 109 ? 32.020 65.303 11.460 1.00 54.47 109 GLN A CA 1
ATOM 880 C C . GLN A 1 109 ? 31.680 65.977 10.106 1.00 54.47 109 GLN A C 1
ATOM 882 O O . GLN A 1 109 ? 31.054 67.042 10.101 1.00 54.47 109 GLN A O 1
ATOM 887 N N . GLU A 1 110 ? 31.998 65.365 8.965 1.00 50.78 110 GLU A N 1
ATOM 888 C CA . GLU A 1 110 ? 31.458 65.756 7.663 1.00 50.78 110 GLU A CA 1
ATOM 889 C C . GLU A 1 110 ? 30.034 65.202 7.561 1.00 50.78 110 GLU A C 1
ATOM 891 O O . GLU A 1 110 ? 29.795 63.999 7.506 1.00 50.78 110 GLU A O 1
ATOM 896 N N . LYS A 1 111 ? 29.048 66.102 7.641 1.00 53.09 111 LYS A N 1
ATOM 897 C CA . LYS A 1 111 ? 27.621 65.774 7.542 1.00 53.09 111 LYS A CA 1
ATOM 898 C C . LYS A 1 111 ? 27.215 65.506 6.092 1.00 53.09 111 LYS A C 1
ATOM 900 O O . LYS A 1 111 ? 26.308 66.163 5.580 1.00 53.09 111 LYS A O 1
ATOM 905 N N . ASP A 1 112 ? 27.813 64.506 5.468 1.00 55.16 112 ASP A N 1
ATOM 906 C CA . ASP A 1 112 ? 27.248 63.925 4.258 1.00 55.16 112 ASP A CA 1
ATOM 907 C C . ASP A 1 112 ? 26.167 62.934 4.698 1.00 55.16 112 ASP A C 1
ATOM 909 O O . ASP A 1 112 ? 26.379 61.739 4.895 1.00 55.16 112 ASP A O 1
ATOM 913 N N . HIS A 1 113 ? 24.971 63.481 4.934 1.00 56.62 113 HIS A N 1
ATOM 914 C CA . HIS A 1 113 ? 23.800 62.746 5.423 1.00 56.62 113 HIS A CA 1
ATOM 915 C C . HIS A 1 113 ? 23.419 61.566 4.502 1.00 56.62 113 HIS A C 1
ATOM 917 O O . HIS A 1 113 ? 22.786 60.614 4.958 1.00 56.62 113 HIS A O 1
ATOM 923 N N . GLU A 1 114 ? 23.838 61.624 3.232 1.00 58.75 114 GLU A N 1
ATOM 924 C CA . GLU A 1 114 ? 23.682 60.573 2.222 1.00 58.75 114 GLU A CA 1
ATOM 925 C C . GLU A 1 114 ? 24.669 59.408 2.423 1.00 58.75 114 GLU A C 1
ATOM 927 O O . GLU A 1 114 ? 24.259 58.255 2.316 1.00 58.75 114 GLU A O 1
ATOM 932 N N . ALA A 1 115 ? 25.930 59.664 2.796 1.00 57.59 115 ALA A N 1
ATOM 933 C CA . ALA A 1 115 ? 26.932 58.618 3.056 1.00 57.59 115 ALA A CA 1
ATOM 934 C C . ALA A 1 115 ? 26.615 57.811 4.333 1.00 57.59 115 ALA A C 1
ATOM 936 O O . ALA A 1 115 ? 26.756 56.589 4.381 1.00 57.59 115 ALA A O 1
ATOM 937 N N . CYS A 1 116 ? 26.072 58.476 5.355 1.00 60.00 116 CYS A N 1
ATOM 938 C CA . CYS A 1 116 ? 25.626 57.808 6.580 1.00 60.00 116 CYS A CA 1
ATOM 939 C C . CYS A 1 116 ? 24.346 56.970 6.361 1.00 60.00 116 CYS A C 1
ATOM 941 O O . CYS A 1 116 ? 24.158 55.924 6.981 1.00 60.00 116 CYS A O 1
ATOM 943 N N . GLN A 1 117 ? 23.464 57.390 5.444 1.00 64.06 117 GLN A N 1
ATOM 944 C CA . GLN A 1 117 ? 22.262 56.624 5.104 1.00 64.06 117 GLN A CA 1
ATOM 945 C C . GLN A 1 117 ? 22.589 55.394 4.245 1.00 64.06 117 GLN A C 1
ATOM 947 O O . GLN A 1 117 ? 22.001 54.333 4.459 1.00 64.06 117 GLN A O 1
ATOM 952 N N . THR A 1 118 ? 23.541 55.499 3.314 1.00 71.62 118 THR A N 1
ATOM 953 C CA . THR A 1 118 ? 23.970 54.365 2.479 1.00 71.62 118 THR A CA 1
ATOM 954 C C . THR A 1 118 ? 24.744 53.322 3.282 1.00 71.62 118 THR A C 1
ATOM 956 O O . THR A 1 118 ? 24.488 52.132 3.125 1.00 71.62 118 THR A O 1
ATOM 959 N N . THR A 1 119 ? 25.613 53.722 4.215 1.00 74.69 119 THR A N 1
ATOM 960 C CA . THR A 1 119 ? 26.310 52.774 5.109 1.00 74.69 119 THR A CA 1
ATOM 961 C C . THR A 1 119 ? 25.355 52.047 6.062 1.00 74.69 119 THR A C 1
ATOM 963 O O . THR A 1 119 ? 25.549 50.862 6.341 1.00 74.69 119 THR A O 1
ATOM 966 N N . ALA A 1 120 ? 24.287 52.702 6.534 1.00 74.69 120 ALA A N 1
ATOM 967 C CA . ALA A 1 120 ? 23.235 52.052 7.320 1.00 74.69 120 ALA A CA 1
ATOM 968 C C . ALA A 1 120 ? 22.425 51.038 6.486 1.00 74.69 120 ALA A C 1
ATOM 970 O O . ALA A 1 120 ? 22.227 49.907 6.924 1.00 74.69 120 ALA A O 1
ATOM 971 N N . GLN A 1 121 ? 22.040 51.393 5.254 1.00 81.56 121 GLN A N 1
ATOM 972 C CA . GLN A 1 121 ? 21.363 50.472 4.326 1.00 81.56 121 GLN A CA 1
ATOM 973 C C . GLN A 1 121 ? 22.230 49.254 3.979 1.00 81.56 121 GLN A C 1
ATOM 975 O O . GLN A 1 121 ? 21.743 48.125 3.990 1.00 81.56 121 GLN A O 1
ATOM 980 N N . LEU A 1 122 ? 23.530 49.457 3.745 1.00 79.88 122 LEU A N 1
ATOM 981 C CA . LEU A 1 122 ? 24.477 48.366 3.500 1.00 79.88 122 LEU A CA 1
ATOM 982 C C . LEU A 1 122 ? 24.625 47.448 4.721 1.00 79.88 122 LEU A C 1
ATOM 984 O O . LEU A 1 122 ? 24.770 46.238 4.563 1.00 79.88 122 LEU A O 1
ATOM 988 N N . THR A 1 123 ? 24.530 47.989 5.938 1.00 84.50 123 THR A N 1
ATOM 989 C CA . THR A 1 123 ? 24.538 47.184 7.173 1.00 84.50 123 THR A CA 1
ATOM 990 C C . THR A 1 123 ? 23.304 46.287 7.257 1.00 84.50 123 THR A C 1
ATOM 992 O O . THR A 1 123 ? 23.421 45.095 7.554 1.00 84.50 123 THR A O 1
ATOM 995 N N . ASP A 1 124 ? 22.127 46.829 6.935 1.00 83.69 124 ASP A N 1
ATOM 996 C CA . ASP A 1 124 ? 20.877 46.070 6.895 1.00 83.69 124 ASP A CA 1
ATOM 997 C C . ASP A 1 124 ? 20.929 44.969 5.823 1.00 83.69 124 ASP A C 1
ATOM 999 O O . ASP A 1 124 ? 20.591 43.814 6.102 1.00 83.69 124 ASP A O 1
ATOM 1003 N N . GLU A 1 125 ? 21.438 45.271 4.625 1.00 85.69 125 GLU A N 1
ATOM 1004 C CA . GLU A 1 125 ? 21.605 44.292 3.543 1.00 85.69 125 GLU A CA 1
ATOM 1005 C C . GLU A 1 125 ? 22.612 43.186 3.886 1.00 85.69 125 GLU A C 1
ATOM 1007 O O . GLU A 1 125 ? 22.347 42.004 3.635 1.00 85.69 125 GLU A O 1
ATOM 1012 N N . VAL A 1 126 ? 23.741 43.531 4.510 1.00 84.44 126 VAL A N 1
ATOM 1013 C CA . VAL A 1 126 ? 24.734 42.554 4.977 1.00 84.44 126 VAL A CA 1
ATOM 1014 C C . VAL A 1 126 ? 24.155 41.688 6.097 1.00 84.44 126 VAL A C 1
ATOM 1016 O O . VAL A 1 126 ? 24.333 40.468 6.074 1.00 84.44 126 VAL A O 1
ATOM 1019 N N . SER A 1 127 ? 23.365 42.254 7.013 1.00 81.69 127 SER A N 1
ATOM 1020 C CA . SER A 1 127 ? 22.662 41.475 8.042 1.00 81.69 127 SER A CA 1
ATOM 1021 C C . SER A 1 127 ? 21.656 40.483 7.431 1.00 81.69 127 SER A C 1
ATOM 1023 O O . SER A 1 127 ? 21.602 39.314 7.832 1.00 81.69 127 SER A O 1
ATOM 1025 N N . ALA A 1 128 ? 20.928 40.895 6.387 1.00 86.00 128 ALA A N 1
ATOM 1026 C CA . ALA A 1 128 ? 20.026 40.027 5.638 1.00 86.00 128 ALA A CA 1
ATOM 1027 C C . ALA A 1 128 ? 20.795 38.935 4.872 1.00 86.00 128 ALA A C 1
ATOM 1029 O O . ALA A 1 128 ? 20.336 37.792 4.779 1.00 86.00 128 ALA A O 1
ATOM 1030 N N . MET A 1 129 ? 21.986 39.246 4.351 1.00 83.44 129 MET A N 1
ATOM 1031 C CA . MET A 1 129 ? 22.862 38.270 3.700 1.00 83.44 129 MET A CA 1
ATOM 1032 C C . MET A 1 129 ? 23.388 37.226 4.695 1.00 83.44 129 MET A C 1
ATOM 1034 O O . MET A 1 129 ? 23.348 36.031 4.398 1.00 83.44 129 MET A O 1
ATOM 1038 N N . VAL A 1 130 ? 23.786 37.639 5.903 1.00 84.75 130 VAL A N 1
ATOM 1039 C CA . VAL A 1 130 ? 24.182 36.732 6.996 1.00 84.75 130 VAL A CA 1
ATOM 1040 C C . VAL A 1 130 ? 23.031 35.795 7.377 1.00 84.75 130 VAL A C 1
ATOM 1042 O O . VAL A 1 130 ? 23.239 34.587 7.519 1.00 84.75 130 VAL A O 1
ATOM 1045 N N . GLN A 1 131 ? 21.800 36.308 7.470 1.00 83.50 131 GLN A N 1
ATOM 1046 C CA . GLN A 1 131 ? 20.619 35.476 7.724 1.00 83.50 131 GLN A CA 1
ATOM 1047 C C . GLN A 1 131 ? 20.398 34.447 6.606 1.00 83.50 131 GLN A C 1
ATOM 1049 O O . GLN A 1 131 ? 20.239 33.258 6.895 1.00 83.50 131 GLN A O 1
ATOM 1054 N N . LYS A 1 132 ? 20.468 34.856 5.333 1.00 84.62 132 LYS A N 1
ATOM 1055 C CA . LYS A 1 132 ? 20.334 33.945 4.180 1.00 84.62 132 LYS A CA 1
ATOM 1056 C C . LYS A 1 132 ? 21.415 32.857 4.171 1.00 84.62 132 LYS A C 1
ATOM 1058 O O . LYS A 1 132 ? 21.103 31.691 3.932 1.00 84.62 132 LYS A O 1
ATOM 1063 N N . LEU A 1 133 ? 22.664 33.202 4.493 1.00 80.56 133 LEU A N 1
ATOM 1064 C CA . LEU A 1 133 ? 23.761 32.234 4.602 1.00 80.56 133 LEU A CA 1
ATOM 1065 C C . LEU A 1 133 ? 23.565 31.256 5.768 1.00 80.56 133 LEU A C 1
ATOM 1067 O O . LEU A 1 133 ? 23.831 30.066 5.608 1.00 80.56 133 LEU A O 1
ATOM 1071 N N . SER A 1 134 ? 23.022 31.713 6.901 1.00 77.94 134 SER A N 1
ATOM 1072 C CA . SER A 1 134 ? 22.696 30.837 8.037 1.00 77.94 134 SER A CA 1
ATOM 1073 C C . SER A 1 134 ? 21.593 29.818 7.709 1.00 77.94 134 SER A C 1
ATOM 1075 O O . SER A 1 134 ? 21.633 28.680 8.174 1.00 77.94 134 SER A O 1
ATOM 1077 N N . VAL A 1 135 ? 20.621 30.189 6.866 1.00 78.19 135 VAL A N 1
ATOM 1078 C CA . VAL A 1 135 ? 19.582 29.270 6.374 1.00 78.19 135 VAL A CA 1
ATOM 1079 C C . VAL A 1 135 ? 20.171 28.273 5.376 1.00 78.19 135 VAL A C 1
ATOM 1081 O O . VAL A 1 135 ? 19.875 27.082 5.456 1.00 78.19 135 VAL A O 1
ATOM 1084 N N . ALA A 1 136 ? 21.051 28.722 4.477 1.00 73.88 136 ALA A N 1
ATOM 1085 C CA . ALA A 1 136 ? 21.751 27.837 3.547 1.00 73.88 136 ALA A CA 1
ATOM 1086 C C . ALA A 1 136 ? 22.641 26.809 4.276 1.00 73.88 136 ALA A C 1
ATOM 1088 O O . ALA A 1 136 ? 22.698 25.649 3.871 1.00 73.88 136 ALA A O 1
ATOM 1089 N N . GLU A 1 137 ? 23.268 27.190 5.393 1.00 73.50 137 GLU A N 1
ATOM 1090 C CA . GLU A 1 137 ? 24.052 26.290 6.254 1.00 73.50 137 GLU A CA 1
ATOM 1091 C C . GLU A 1 137 ? 23.197 25.129 6.801 1.00 73.50 137 GLU A C 1
ATOM 1093 O O . GLU A 1 137 ? 23.624 23.968 6.772 1.00 73.50 137 GLU A O 1
ATOM 1098 N N . LYS A 1 138 ? 21.950 25.416 7.204 1.00 68.56 138 LYS A N 1
ATOM 1099 C CA . LYS A 1 138 ? 20.978 24.405 7.664 1.00 68.56 138 LYS A CA 1
ATOM 1100 C C . LYS A 1 138 ? 20.551 23.434 6.561 1.00 68.56 138 LYS A C 1
ATOM 1102 O O . LYS A 1 138 ? 20.235 22.289 6.857 1.00 68.56 138 LYS A O 1
ATOM 1107 N N . MET A 1 139 ? 20.557 23.870 5.301 1.00 67.38 139 MET A N 1
ATOM 1108 C CA . MET A 1 139 ? 20.199 23.026 4.151 1.00 67.38 139 MET A CA 1
ATOM 1109 C C . MET A 1 139 ? 21.366 22.159 3.661 1.00 67.38 139 MET A C 1
ATOM 1111 O O . MET A 1 139 ? 21.151 21.087 3.102 1.00 67.38 139 MET A O 1
ATOM 1115 N N . ILE A 1 140 ? 22.606 22.622 3.842 1.00 66.75 140 ILE A N 1
ATOM 1116 C CA . ILE A 1 140 ? 23.809 21.967 3.304 1.00 66.75 140 ILE A CA 1
ATOM 1117 C C . ILE A 1 140 ? 24.387 20.939 4.274 1.00 66.75 140 ILE A C 1
ATOM 1119 O O . ILE A 1 140 ? 25.038 19.987 3.844 1.00 66.75 140 ILE A O 1
ATOM 1123 N N . THR A 1 141 ? 24.164 21.101 5.576 1.00 61.00 141 THR A N 1
ATOM 1124 C CA . THR A 1 141 ? 24.633 20.137 6.569 1.00 61.00 141 THR A CA 1
ATOM 1125 C C . THR A 1 141 ? 23.616 18.993 6.708 1.00 61.00 141 THR A C 1
ATOM 1127 O O . THR A 1 141 ? 22.541 19.189 7.270 1.00 61.00 141 THR A O 1
ATOM 1130 N N . PRO A 1 142 ? 23.931 17.757 6.264 1.00 56.44 142 PRO A N 1
ATOM 1131 C CA . PRO A 1 142 ? 22.991 16.626 6.298 1.00 56.44 142 PRO A CA 1
ATOM 1132 C C . PRO A 1 142 ? 22.590 16.174 7.717 1.00 56.44 142 PRO A C 1
ATOM 1134 O O . PRO A 1 142 ? 21.776 15.272 7.867 1.00 56.44 142 PRO A O 1
ATOM 1137 N N . ASN A 1 143 ? 23.135 16.813 8.759 1.00 52.47 143 ASN A N 1
ATOM 1138 C CA . ASN A 1 143 ? 22.858 16.544 10.169 1.00 52.47 143 ASN A CA 1
ATOM 1139 C C . ASN A 1 143 ? 22.157 17.705 10.907 1.00 52.47 143 ASN A C 1
ATOM 1141 O O . ASN A 1 143 ? 21.963 17.597 12.115 1.00 52.47 143 ASN A O 1
ATOM 1145 N N . ALA A 1 144 ? 21.771 18.801 10.242 1.00 52.31 144 ALA A N 1
ATOM 1146 C CA . ALA A 1 144 ? 21.187 19.968 10.924 1.00 52.31 144 ALA A CA 1
ATOM 1147 C C . ALA A 1 144 ? 19.740 19.792 11.416 1.00 52.31 144 ALA A C 1
ATOM 1149 O O . ALA A 1 144 ? 19.271 20.621 12.186 1.00 52.31 144 ALA A O 1
ATOM 1150 N N . PHE A 1 145 ? 19.046 18.707 11.056 1.00 50.81 145 PHE A N 1
ATOM 1151 C CA . PHE A 1 145 ? 17.773 18.357 11.708 1.00 50.81 145 PHE A CA 1
ATOM 1152 C C . PHE A 1 145 ? 17.958 17.805 13.127 1.00 50.81 145 PHE A C 1
ATOM 1154 O O . PHE A 1 145 ? 16.997 17.685 13.882 1.00 50.81 145 PHE A O 1
ATOM 1161 N N . SER A 1 146 ? 19.193 17.473 13.507 1.00 56.59 146 SER A N 1
ATOM 1162 C CA . SER A 1 146 ? 19.539 17.125 14.876 1.00 56.59 146 SER A CA 1
ATOM 1163 C C . SER A 1 146 ? 19.809 18.409 15.658 1.00 56.59 146 SER A C 1
ATOM 1165 O O . SER A 1 146 ? 20.964 18.717 15.960 1.00 56.59 146 SER A O 1
ATOM 1167 N N . ASP A 1 147 ? 18.753 19.142 16.010 1.00 67.44 147 ASP A N 1
ATOM 1168 C CA . ASP A 1 147 ? 18.860 20.228 16.984 1.00 67.44 147 ASP A CA 1
ATOM 1169 C C . ASP A 1 147 ? 19.585 19.712 18.241 1.00 67.44 147 ASP A C 1
ATOM 1171 O O . ASP A 1 147 ? 19.338 18.600 18.709 1.00 67.44 147 ASP A O 1
ATOM 1175 N N . GLU A 1 148 ? 20.474 20.511 18.824 1.00 75.56 148 GLU A N 1
ATOM 1176 C CA . GLU A 1 148 ? 21.193 20.190 20.069 1.00 75.56 148 GLU A CA 1
ATOM 1177 C C . GLU A 1 148 ? 20.230 19.769 21.206 1.00 75.56 148 GLU A C 1
ATOM 1179 O O . GLU A 1 148 ? 20.556 18.941 22.057 1.00 75.56 148 GLU A O 1
ATOM 1184 N N . SER A 1 149 ? 18.998 20.284 21.184 1.00 73.38 149 SER A N 1
ATOM 1185 C CA . SER A 1 149 ? 17.902 19.883 22.070 1.00 73.38 149 SER A CA 1
ATOM 1186 C C . SER A 1 149 ? 17.456 18.430 21.863 1.00 73.38 149 SER A C 1
ATOM 1188 O O . SER A 1 149 ? 17.207 17.735 22.847 1.00 73.38 149 SER A O 1
ATOM 1190 N N . THR A 1 150 ? 17.403 17.943 20.618 1.00 78.31 150 THR A N 1
ATOM 1191 C CA . THR A 1 150 ? 17.055 16.549 20.296 1.00 78.31 150 THR A CA 1
ATOM 1192 C C . THR A 1 150 ? 18.125 15.589 20.797 1.00 78.31 150 THR A C 1
ATOM 1194 O O . THR A 1 150 ? 17.785 14.594 21.430 1.00 78.31 150 THR A O 1
ATOM 1197 N N . ARG A 1 151 ? 19.414 15.924 20.632 1.00 80.88 151 ARG A N 1
ATOM 1198 C CA . ARG A 1 151 ? 20.526 15.125 21.176 1.00 80.88 151 ARG A CA 1
ATOM 1199 C C . ARG A 1 151 ? 20.477 15.053 22.693 1.00 80.88 151 ARG A C 1
ATOM 1201 O O . ARG A 1 151 ? 20.465 13.962 23.244 1.00 80.88 151 ARG A O 1
ATOM 1208 N N . ARG A 1 152 ? 20.317 16.195 23.366 1.00 83.31 152 ARG A N 1
ATOM 1209 C CA . ARG A 1 152 ? 20.184 16.245 24.831 1.00 83.31 152 ARG A CA 1
ATOM 1210 C C . ARG A 1 152 ? 18.974 15.470 25.342 1.00 83.31 152 ARG A C 1
ATOM 1212 O O . ARG A 1 152 ? 19.045 14.881 26.416 1.00 83.31 152 ARG A O 1
ATOM 1219 N N . LEU A 1 153 ? 17.856 15.490 24.618 1.00 84.75 153 LEU A N 1
ATOM 1220 C CA . LEU A 1 153 ? 16.671 14.717 24.982 1.00 84.75 153 LEU A CA 1
ATOM 1221 C C . LEU A 1 153 ? 16.910 13.214 24.800 1.00 84.75 153 LEU A C 1
ATOM 1223 O O . LEU A 1 153 ? 16.566 12.440 25.689 1.00 84.75 153 LEU A O 1
ATOM 1227 N N . ILE A 1 154 ? 17.540 12.813 23.694 1.00 85.31 154 ILE A N 1
ATOM 1228 C CA . ILE A 1 154 ? 17.949 11.427 23.437 1.00 85.31 154 ILE A CA 1
ATOM 1229 C C . ILE A 1 154 ? 18.922 10.948 24.523 1.00 85.31 154 ILE A C 1
ATOM 1231 O O . ILE A 1 154 ? 18.739 9.862 25.063 1.00 85.31 154 ILE A O 1
ATOM 1235 N N . ASP A 1 155 ? 19.898 11.767 24.911 1.00 87.12 155 ASP A N 1
ATOM 1236 C CA . ASP A 1 155 ? 20.860 11.441 25.966 1.00 87.12 155 ASP A CA 1
ATOM 1237 C C . ASP A 1 155 ? 20.181 11.292 27.331 1.00 87.12 155 ASP A C 1
ATOM 1239 O O . ASP A 1 155 ? 20.436 10.322 28.042 1.00 87.12 155 ASP A O 1
ATOM 1243 N N . LYS A 1 156 ? 19.248 12.191 27.677 1.00 85.81 156 LYS A N 1
ATOM 1244 C CA . LYS A 1 156 ? 18.437 12.085 28.903 1.00 85.81 156 LYS A CA 1
ATOM 1245 C C . LYS A 1 156 ? 17.547 10.840 28.906 1.00 85.81 156 LYS A C 1
ATOM 1247 O O . LYS A 1 156 ? 17.450 10.169 29.929 1.00 85.81 156 LYS A O 1
ATOM 1252 N N . LEU A 1 157 ? 16.928 10.505 27.772 1.00 85.00 157 LEU A N 1
ATOM 1253 C CA . LEU A 1 157 ? 16.137 9.280 27.607 1.00 85.00 157 LEU A CA 1
ATOM 1254 C C . LEU A 1 157 ? 17.008 8.025 27.747 1.00 85.00 157 LEU A C 1
ATOM 1256 O O . LEU A 1 157 ? 16.614 7.070 28.415 1.00 85.00 157 LEU A O 1
ATOM 1260 N N . ASN A 1 158 ? 18.207 8.032 27.164 1.00 84.81 158 ASN A N 1
ATOM 1261 C CA . ASN A 1 158 ? 19.168 6.937 27.279 1.00 84.81 158 ASN A CA 1
ATOM 1262 C C . ASN A 1 158 ? 19.686 6.781 28.714 1.00 84.81 158 ASN A C 1
ATOM 1264 O O . ASN A 1 158 ? 19.804 5.656 29.199 1.00 84.81 158 ASN A O 1
ATOM 1268 N N . GLN A 1 159 ? 19.938 7.890 29.411 1.00 85.62 159 GLN A N 1
ATOM 1269 C CA . GLN A 1 159 ? 20.330 7.895 30.818 1.00 85.62 159 GLN A CA 1
ATOM 1270 C C . GLN A 1 159 ? 19.207 7.344 31.704 1.00 85.62 159 GLN A C 1
ATOM 1272 O O . GLN A 1 159 ? 19.457 6.470 32.528 1.00 85.62 159 GLN A O 1
ATOM 1277 N N . TYR A 1 160 ? 17.959 7.771 31.485 1.00 82.88 160 TYR A N 1
ATOM 1278 C CA . TYR A 1 160 ? 16.796 7.232 32.194 1.00 82.88 160 TYR A CA 1
ATOM 1279 C C . TYR A 1 160 ? 16.620 5.725 31.946 1.00 82.88 160 TYR A C 1
ATOM 1281 O O . TYR A 1 160 ? 16.419 4.957 32.886 1.00 82.88 160 TYR A O 1
ATOM 1289 N N . LYS A 1 161 ? 16.783 5.275 30.694 1.00 83.62 161 LYS A N 1
ATOM 1290 C CA . LYS A 1 161 ? 16.745 3.851 30.332 1.00 83.62 161 LYS A CA 1
ATOM 1291 C C . LYS A 1 161 ? 17.825 3.044 31.063 1.00 83.62 161 LYS A C 1
ATOM 1293 O O . LYS A 1 161 ? 17.532 1.963 31.560 1.00 83.62 161 LYS A O 1
ATOM 1298 N N . GLN A 1 162 ? 19.052 3.557 31.163 1.00 79.50 162 GLN A N 1
ATOM 1299 C CA . GLN A 1 162 ? 20.143 2.886 31.884 1.00 79.50 162 GLN A CA 1
ATOM 1300 C C . GLN A 1 162 ? 19.890 2.821 33.399 1.00 79.50 162 GLN A C 1
ATOM 1302 O O . GLN A 1 162 ? 20.089 1.768 34.002 1.00 79.50 162 GLN A O 1
ATOM 1307 N N . THR A 1 163 ? 19.390 3.900 34.007 1.00 75.25 163 THR A N 1
ATOM 1308 C CA . THR A 1 163 ? 19.064 3.949 35.444 1.00 75.25 163 THR A CA 1
ATOM 1309 C C . THR A 1 163 ? 17.888 3.035 35.805 1.00 75.25 163 THR A C 1
ATOM 1311 O O . THR A 1 163 ? 17.916 2.365 36.839 1.00 75.25 163 THR A O 1
ATOM 1314 N N . SER A 1 164 ? 16.876 2.940 34.936 1.00 67.00 164 SER A N 1
ATOM 1315 C CA . SER A 1 164 ? 15.744 2.018 35.103 1.00 67.00 164 SER A CA 1
ATOM 1316 C C . SER A 1 164 ? 16.165 0.544 35.001 1.00 67.00 164 SER A C 1
ATOM 1318 O O . SER A 1 164 ? 15.621 -0.296 35.713 1.00 67.00 164 SER A O 1
ATOM 1320 N N . MET A 1 165 ? 17.166 0.214 34.176 1.00 59.69 165 MET A N 1
ATOM 1321 C CA . MET A 1 165 ? 17.679 -1.160 34.079 1.00 59.69 165 MET A CA 1
ATOM 1322 C C . MET A 1 165 ? 18.562 -1.555 35.275 1.00 59.69 165 MET A C 1
ATOM 1324 O O . MET A 1 165 ? 18.516 -2.704 35.693 1.00 59.69 165 MET A O 1
ATOM 1328 N N . GLN A 1 166 ? 19.304 -0.618 35.876 1.00 58.19 166 GLN A N 1
ATOM 1329 C CA . GLN A 1 166 ? 20.115 -0.889 37.078 1.00 58.19 166 GLN A CA 1
ATOM 1330 C C . GLN A 1 166 ? 19.280 -1.039 38.361 1.00 58.19 166 GLN A C 1
ATOM 1332 O O . GLN A 1 166 ? 19.707 -1.698 39.303 1.00 58.19 166 GLN A O 1
ATOM 1337 N N . THR A 1 167 ? 18.082 -0.452 38.407 1.00 55.06 167 THR A N 1
ATOM 1338 C CA . THR A 1 167 ? 17.156 -0.580 39.548 1.00 55.06 167 THR A CA 1
ATOM 1339 C C . THR A 1 167 ? 16.276 -1.831 39.474 1.00 55.06 167 THR A C 1
ATOM 1341 O O . THR A 1 167 ? 15.810 -2.300 40.510 1.00 55.06 167 THR A O 1
ATOM 1344 N N . ALA A 1 168 ? 16.106 -2.429 38.289 1.00 50.19 168 ALA A N 1
ATOM 1345 C CA . ALA A 1 168 ? 15.352 -3.672 38.107 1.00 50.19 168 ALA A CA 1
ATOM 1346 C C . ALA A 1 168 ? 16.091 -4.937 38.598 1.00 50.19 168 ALA A C 1
ATOM 1348 O O . ALA A 1 168 ? 15.443 -5.942 38.872 1.00 50.19 168 ALA A O 1
ATOM 1349 N N . GLU A 1 169 ? 17.420 -4.902 38.756 1.00 45.91 169 GLU A N 1
ATOM 1350 C CA . GLU A 1 169 ? 18.199 -6.038 39.288 1.00 45.91 169 GLU A CA 1
ATOM 1351 C C . GLU A 1 169 ? 18.309 -6.051 40.829 1.00 45.91 169 GLU A C 1
ATOM 1353 O O . GLU A 1 169 ? 18.867 -6.991 41.391 1.00 45.91 169 GLU A O 1
ATOM 1358 N N . ALA A 1 170 ? 17.770 -5.044 41.533 1.00 48.44 170 ALA A N 1
ATOM 1359 C CA . ALA A 1 170 ? 17.963 -4.874 42.981 1.00 48.44 170 ALA A CA 1
ATOM 1360 C C . ALA A 1 170 ? 16.687 -4.967 43.843 1.00 48.44 170 ALA A C 1
ATOM 1362 O O . ALA A 1 170 ? 16.775 -4.774 45.055 1.00 48.44 170 ALA A O 1
ATOM 1363 N N . VAL A 1 171 ? 15.511 -5.259 43.274 1.00 48.22 171 VAL A N 1
ATOM 1364 C CA . VAL A 1 171 ? 14.245 -5.295 44.035 1.00 48.22 171 VAL A CA 1
ATOM 1365 C C . VAL A 1 171 ? 13.496 -6.604 43.790 1.00 48.22 171 VAL A C 1
ATOM 1367 O O . VAL A 1 171 ? 12.495 -6.651 43.085 1.00 48.22 171 VAL A O 1
ATOM 1370 N N . ASP A 1 172 ? 13.986 -7.672 44.418 1.00 41.09 172 ASP A N 1
ATOM 1371 C CA . ASP A 1 172 ? 13.167 -8.831 44.785 1.00 41.09 172 ASP A CA 1
ATOM 1372 C C . ASP A 1 172 ? 13.173 -8.963 46.311 1.00 41.09 172 ASP A C 1
ATOM 1374 O O . ASP A 1 172 ? 13.846 -9.817 46.882 1.00 41.09 172 ASP A O 1
ATOM 1378 N N . THR A 1 173 ? 12.524 -8.021 47.004 1.00 39.50 173 THR A N 1
ATOM 1379 C CA . THR A 1 173 ? 11.853 -8.294 48.284 1.00 39.50 173 THR A CA 1
ATOM 1380 C C . THR A 1 173 ? 10.967 -7.129 48.728 1.00 39.50 173 THR A C 1
ATOM 1382 O O . THR A 1 173 ? 11.414 -6.005 48.928 1.00 39.50 173 THR A O 1
ATOM 1385 N N . ASP A 1 174 ? 9.721 -7.512 48.980 1.00 32.19 174 ASP A N 1
ATOM 1386 C CA . ASP A 1 174 ? 8.735 -6.937 49.891 1.00 32.19 174 ASP A CA 1
ATOM 1387 C C . ASP A 1 174 ? 7.691 -5.935 49.363 1.00 32.19 174 ASP A C 1
ATOM 1389 O O . ASP A 1 174 ? 7.953 -4.819 48.917 1.00 32.19 174 ASP A O 1
ATOM 1393 N N . MET A 1 175 ? 6.444 -6.396 49.471 1.00 40.38 175 MET A N 1
ATOM 1394 C CA . MET A 1 175 ? 5.194 -5.714 49.165 1.00 40.38 175 MET A CA 1
ATOM 1395 C C . MET A 1 175 ? 4.631 -5.137 50.464 1.00 40.38 175 MET A C 1
ATOM 1397 O O . MET A 1 175 ? 4.388 -5.910 51.383 1.00 40.38 175 MET A O 1
ATOM 1401 N N . SER A 1 176 ? 4.347 -3.828 50.517 1.00 37.34 176 SER A N 1
ATOM 1402 C CA . SER 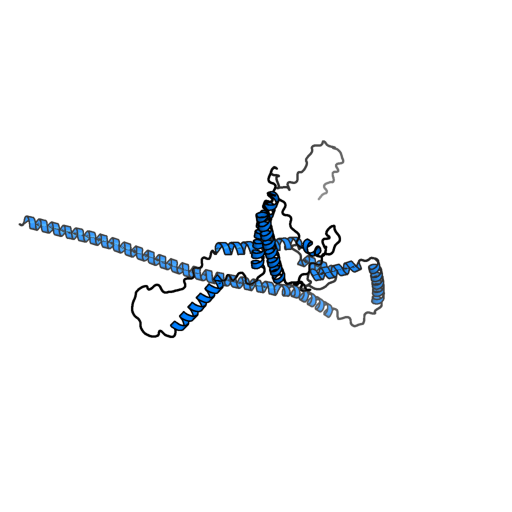A 1 176 ? 3.088 -3.243 51.035 1.00 37.34 176 SER A CA 1
ATOM 1403 C C . SER A 1 176 ? 3.218 -1.728 51.276 1.00 37.34 176 SER A C 1
ATOM 1405 O O . SER A 1 176 ? 3.959 -1.310 52.161 1.00 37.34 176 SER A O 1
ATOM 1407 N N . SER A 1 177 ? 2.475 -0.903 50.521 1.00 31.16 177 SER A N 1
ATOM 1408 C CA . SER A 1 177 ? 1.628 0.208 51.021 1.00 31.16 177 SER A CA 1
ATOM 1409 C C . SER A 1 177 ? 1.123 1.100 49.859 1.00 31.16 177 SER A C 1
ATOM 1411 O O . SER A 1 177 ? 1.900 1.391 48.948 1.00 31.16 177 SER A O 1
ATOM 1413 N N . PRO A 1 178 ? -0.150 1.558 49.858 1.00 45.59 178 PRO A N 1
ATOM 1414 C CA . PRO A 1 178 ? -0.730 2.368 48.787 1.00 45.59 178 PRO A CA 1
ATOM 1415 C C . PRO A 1 178 ? -0.699 3.879 49.096 1.00 45.59 178 PRO A C 1
ATOM 1417 O O . PRO A 1 178 ? -1.328 4.340 50.045 1.00 45.59 178 PRO A O 1
ATOM 1420 N N . ALA A 1 179 ? -0.038 4.669 48.246 1.00 31.44 179 ALA A N 1
ATOM 1421 C CA . ALA A 1 179 ? -0.307 6.099 48.030 1.00 31.44 179 ALA A CA 1
ATOM 1422 C C . ALA A 1 179 ? 0.319 6.534 46.687 1.00 31.44 179 ALA A C 1
ATOM 1424 O O . ALA A 1 179 ? 1.401 6.044 46.358 1.00 31.44 179 ALA A O 1
ATOM 1425 N N . PRO A 1 180 ? -0.313 7.428 45.898 1.00 45.03 180 PRO A N 1
ATOM 1426 C CA . PRO A 1 180 ? 0.165 7.783 44.568 1.00 45.03 180 PRO A CA 1
ATOM 1427 C C . PRO A 1 180 ? 1.325 8.773 44.700 1.00 45.03 180 PRO A C 1
ATOM 1429 O O . PRO A 1 180 ? 1.156 9.987 44.599 1.00 45.03 180 PRO A O 1
ATOM 1432 N N . GLN A 1 181 ? 2.521 8.254 44.960 1.00 46.53 181 GLN A N 1
ATOM 1433 C CA . GLN A 1 181 ? 3.739 8.978 44.641 1.00 46.53 181 GLN A CA 1
ATOM 1434 C C . GLN A 1 181 ? 3.783 9.081 43.120 1.00 46.53 181 GLN A C 1
ATOM 1436 O O . GLN A 1 181 ? 3.686 8.067 42.429 1.00 46.53 181 GLN A O 1
ATOM 1441 N N . GLN A 1 182 ? 3.829 10.312 42.610 1.00 49.56 182 GLN A N 1
ATOM 1442 C CA . GLN A 1 182 ? 4.040 10.586 41.195 1.00 49.56 182 GLN A CA 1
ATOM 1443 C C . GLN A 1 182 ? 5.278 9.805 40.764 1.00 49.56 182 GLN A C 1
ATOM 1445 O O . GLN A 1 182 ? 6.396 10.162 41.129 1.00 49.56 182 GLN A O 1
ATOM 1450 N N . ALA A 1 183 ? 5.055 8.695 40.062 1.00 52.28 183 ALA A N 1
ATOM 1451 C CA . ALA A 1 183 ? 6.127 7.946 39.451 1.00 52.28 183 ALA A CA 1
ATOM 1452 C C . ALA A 1 183 ? 6.862 8.932 38.545 1.00 52.28 183 ALA A C 1
ATOM 1454 O O . ALA A 1 183 ? 6.251 9.537 37.662 1.00 52.28 183 ALA A O 1
ATOM 1455 N N . GLU A 1 184 ? 8.145 9.141 38.821 1.00 64.75 184 GLU A N 1
ATOM 1456 C CA . GLU A 1 184 ? 9.061 9.926 38.003 1.00 64.75 184 GLU A CA 1
ATOM 1457 C C . GLU A 1 184 ? 9.253 9.174 36.676 1.00 64.75 184 GLU A C 1
ATOM 1459 O O . GLU A 1 184 ? 10.210 8.431 36.466 1.00 64.75 184 GLU A O 1
ATOM 1464 N N . GLY A 1 185 ? 8.230 9.257 35.828 1.00 69.44 185 GLY A N 1
ATOM 1465 C CA . GLY A 1 185 ? 8.075 8.550 34.570 1.00 69.44 185 GLY A CA 1
ATOM 1466 C C . GLY A 1 185 ? 8.107 9.535 33.415 1.00 69.44 185 GLY A C 1
ATOM 1467 O O . GLY A 1 185 ? 7.505 10.607 33.473 1.00 69.44 185 GLY A O 1
ATOM 1468 N N . VAL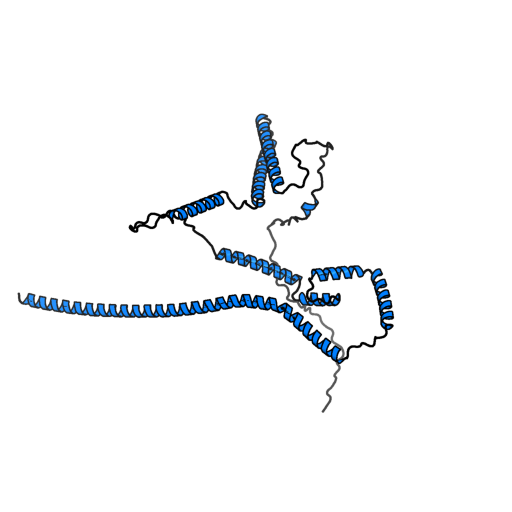 A 1 186 ? 8.817 9.177 32.350 1.00 82.69 186 VAL A N 1
ATOM 1469 C CA . VAL A 1 186 ? 8.809 9.968 31.120 1.00 82.69 186 VAL A CA 1
ATOM 1470 C C . VAL A 1 186 ? 7.500 9.704 30.377 1.00 82.69 186 VAL A C 1
ATOM 1472 O O . VAL A 1 186 ? 7.342 8.669 29.733 1.00 82.69 186 VAL A O 1
ATOM 1475 N N . THR A 1 187 ? 6.560 10.644 30.459 1.00 83.94 187 THR A N 1
ATOM 1476 C CA . THR A 1 187 ? 5.314 10.600 29.684 1.00 83.94 187 THR A CA 1
ATOM 1477 C C . THR A 1 187 ? 5.563 11.165 28.289 1.00 83.94 187 THR A C 1
ATOM 1479 O O . THR A 1 187 ? 5.813 12.358 28.125 1.00 83.94 187 THR A O 1
ATOM 1482 N N . TYR A 1 188 ? 5.510 10.303 27.273 1.00 85.44 188 TYR A N 1
ATOM 1483 C CA . TYR A 1 188 ? 5.546 10.716 25.872 1.00 85.44 188 TYR A CA 1
ATOM 1484 C C . TYR A 1 188 ? 4.118 10.887 25.351 1.00 85.44 188 TYR A C 1
ATOM 1486 O O . TYR A 1 188 ? 3.399 9.907 25.161 1.00 85.44 188 TYR A O 1
ATOM 1494 N N . GLU A 1 189 ? 3.712 12.133 25.117 1.00 89.62 189 GLU A N 1
ATOM 1495 C CA . GLU A 1 189 ? 2.422 12.447 24.504 1.00 89.62 189 GLU A CA 1
ATOM 1496 C C . GLU A 1 189 ? 2.592 12.635 22.994 1.00 89.62 189 GLU A C 1
ATOM 1498 O O . GLU A 1 189 ? 3.129 13.639 22.521 1.00 89.62 189 GLU A O 1
ATOM 1503 N N . LEU A 1 190 ? 2.138 11.643 22.224 1.00 87.69 190 LEU A N 1
ATOM 1504 C CA . LEU A 1 190 ? 2.139 11.693 20.766 1.00 87.69 190 LEU A CA 1
ATOM 1505 C C . LEU A 1 190 ? 0.836 12.310 20.254 1.00 87.69 190 LEU A C 1
ATOM 1507 O O . LEU A 1 190 ? -0.197 11.645 20.182 1.00 87.69 190 LEU A O 1
ATOM 1511 N N . TYR A 1 191 ? 0.901 13.565 19.823 1.00 84.06 191 TYR A N 1
ATOM 1512 C CA . TYR A 1 191 ? -0.198 14.212 19.111 1.00 84.06 191 TYR A CA 1
ATOM 1513 C C . TYR A 1 191 ? -0.086 13.921 17.612 1.00 84.06 191 TYR A C 1
ATOM 1515 O O . TYR A 1 191 ? 0.507 14.686 16.853 1.00 84.06 191 TYR A O 1
ATOM 1523 N N . TYR A 1 192 ? -0.647 12.790 17.182 1.00 89.50 192 TYR A N 1
ATOM 1524 C CA . TYR A 1 192 ? -0.712 12.410 15.771 1.00 89.50 192 TYR A CA 1
ATOM 1525 C C . TYR A 1 192 ? -2.081 12.754 15.173 1.00 89.50 192 TYR A C 1
ATOM 1527 O O . TYR A 1 192 ? -3.116 12.364 15.711 1.00 89.50 192 TYR A O 1
ATOM 1535 N N . LYS A 1 193 ? -2.089 13.482 14.048 1.00 91.19 193 LYS A N 1
ATOM 1536 C CA . LYS A 1 193 ? -3.299 13.777 13.264 1.00 91.19 193 LYS A CA 1
ATOM 1537 C C . LYS A 1 193 ? -3.339 12.865 12.028 1.00 91.19 193 LYS A C 1
ATOM 1539 O O . LYS A 1 193 ? -2.713 13.216 11.025 1.00 91.19 193 LYS A O 1
ATOM 1544 N N . PRO A 1 194 ? -4.049 11.721 12.074 1.00 88.19 194 PRO A N 1
ATOM 1545 C CA . PRO A 1 194 ? -4.064 10.758 10.971 1.00 88.19 194 PRO A CA 1
ATOM 1546 C C . PRO A 1 194 ? -4.639 11.352 9.681 1.00 88.19 194 PRO A C 1
ATOM 1548 O O . PRO A 1 194 ? -4.122 11.072 8.604 1.00 88.19 194 PRO A O 1
ATOM 1551 N N . ASP A 1 195 ? -5.626 12.243 9.785 1.00 89.56 195 ASP A N 1
ATOM 1552 C CA . ASP A 1 195 ? -6.295 12.847 8.625 1.00 89.56 195 ASP A CA 1
ATOM 1553 C C . ASP A 1 195 ? -5.341 13.677 7.759 1.00 89.56 195 ASP A C 1
ATOM 1555 O O . ASP A 1 195 ? -5.408 13.637 6.533 1.00 89.56 195 ASP A O 1
ATOM 1559 N N . VAL A 1 196 ? -4.407 14.399 8.388 1.00 87.31 196 VAL A N 1
ATOM 1560 C CA . VAL A 1 196 ? -3.418 15.210 7.663 1.00 87.31 196 VAL A CA 1
ATOM 1561 C C . VAL A 1 196 ? -2.413 14.306 6.951 1.00 87.31 196 VAL A C 1
ATOM 1563 O O . VAL A 1 196 ? -2.060 14.577 5.809 1.00 87.31 196 VAL A O 1
ATOM 1566 N N . ALA A 1 197 ? -1.986 13.211 7.585 1.00 87.44 197 ALA A N 1
ATOM 1567 C CA . ALA A 1 197 ? -1.068 12.249 6.975 1.00 87.44 197 ALA A CA 1
ATOM 1568 C C . ALA A 1 197 ? -1.720 11.455 5.826 1.00 87.44 197 ALA A C 1
ATOM 1570 O O . ALA A 1 197 ? -1.085 11.186 4.804 1.00 87.44 197 ALA A O 1
ATOM 1571 N N . ALA A 1 198 ? -2.999 11.105 5.961 1.00 91.44 198 ALA A N 1
ATOM 1572 C CA . ALA A 1 198 ? -3.771 10.497 4.883 1.00 91.44 198 ALA A CA 1
ATOM 1573 C C . ALA A 1 198 ? -3.948 11.473 3.707 1.00 91.44 198 ALA A C 1
ATOM 1575 O O . ALA A 1 198 ? -3.778 11.091 2.552 1.00 91.44 198 ALA A O 1
ATOM 1576 N N . LEU A 1 199 ? -4.218 12.753 3.987 1.00 91.94 199 LEU A N 1
ATOM 1577 C CA . LEU A 1 199 ? -4.361 13.773 2.951 1.00 91.94 199 LEU A CA 1
ATOM 1578 C C . LEU A 1 199 ? -3.049 14.034 2.197 1.00 91.94 199 LEU A C 1
ATOM 1580 O O . LEU A 1 199 ? -3.077 14.175 0.978 1.00 91.94 199 LEU A O 1
ATOM 1584 N N . THR A 1 200 ? -1.905 14.079 2.887 1.00 90.44 200 THR A N 1
ATOM 1585 C CA . THR A 1 200 ? -0.600 14.291 2.234 1.00 90.44 200 THR A CA 1
ATOM 1586 C C . THR A 1 200 ? -0.173 13.090 1.398 1.00 90.44 200 THR A C 1
ATOM 1588 O O . THR A 1 200 ? 0.300 13.250 0.278 1.00 90.44 200 THR A O 1
ATOM 1591 N N . THR A 1 201 ? -0.366 11.867 1.892 1.00 91.75 201 THR A N 1
ATOM 1592 C CA . THR A 1 201 ? -0.090 10.659 1.094 1.00 91.75 201 THR A CA 1
ATOM 1593 C C . THR A 1 201 ? -1.028 10.548 -0.108 1.00 91.75 201 THR A C 1
ATOM 1595 O O . THR A 1 201 ? -0.573 10.232 -1.207 1.00 91.75 201 THR A O 1
ATOM 1598 N N . GLY A 1 202 ? -2.306 10.895 0.064 1.00 93.25 202 GLY A N 1
ATOM 1599 C CA . GLY A 1 202 ? -3.277 10.979 -1.025 1.00 93.25 202 GLY A CA 1
ATOM 1600 C C . GLY A 1 202 ? -2.923 12.043 -2.068 1.00 93.25 202 GLY A C 1
ATOM 1601 O O . GLY A 1 202 ? -3.014 11.769 -3.262 1.00 93.25 202 GLY A O 1
ATOM 1602 N N . SER A 1 203 ? -2.461 13.228 -1.653 1.00 91.31 203 SER A N 1
ATOM 1603 C CA . SER A 1 203 ? -2.048 14.279 -2.593 1.00 91.31 203 SER A CA 1
ATOM 1604 C C . SER A 1 203 ? -0.791 13.895 -3.375 1.00 91.31 203 SER A C 1
ATOM 1606 O O . SER A 1 203 ? -0.731 14.133 -4.580 1.00 91.31 203 SER A O 1
ATOM 1608 N N . HIS A 1 204 ? 0.179 13.237 -2.732 1.00 94.44 204 HIS A N 1
ATOM 1609 C CA . HIS A 1 204 ? 1.346 12.685 -3.420 1.00 94.44 204 HIS A CA 1
ATOM 1610 C C . HIS A 1 204 ? 0.964 11.588 -4.422 1.00 94.44 204 HIS A C 1
ATOM 1612 O O . HIS A 1 204 ? 1.498 11.574 -5.529 1.00 94.44 204 HIS A O 1
ATOM 1618 N N . MET A 1 205 ? 0.026 10.701 -4.073 1.00 95.56 205 MET A N 1
ATOM 1619 C CA . MET A 1 205 ? -0.483 9.692 -5.008 1.00 95.56 205 MET A CA 1
ATOM 1620 C C . MET A 1 205 ? -1.175 10.347 -6.210 1.00 95.56 205 MET A C 1
ATOM 1622 O O . MET A 1 205 ? -0.885 9.991 -7.346 1.00 95.56 205 MET A O 1
ATOM 1626 N N . ALA A 1 206 ? -2.020 11.353 -5.978 1.00 93.06 206 ALA A N 1
ATOM 1627 C CA . ALA A 1 206 ? -2.712 12.072 -7.046 1.00 93.06 206 ALA A CA 1
ATOM 1628 C C . ALA A 1 206 ? -1.745 12.820 -7.984 1.00 93.06 206 ALA A C 1
ATOM 1630 O O . ALA A 1 206 ? -1.967 12.874 -9.194 1.00 93.06 206 ALA A O 1
ATOM 1631 N N . ASP A 1 207 ? -0.651 13.381 -7.457 1.00 94.50 207 ASP A N 1
ATOM 1632 C CA . ASP A 1 207 ? 0.394 13.988 -8.289 1.00 94.50 207 ASP A CA 1
ATOM 1633 C C . ASP A 1 207 ? 1.124 12.937 -9.142 1.00 94.50 207 ASP A C 1
ATOM 1635 O O . ASP A 1 207 ? 1.357 13.145 -10.336 1.00 94.50 207 ASP A O 1
ATOM 1639 N N . LEU A 1 208 ? 1.419 11.763 -8.572 1.00 95.62 208 LEU A N 1
ATOM 1640 C CA . LEU A 1 208 ? 1.982 10.644 -9.331 1.00 95.62 208 LEU A CA 1
ATOM 1641 C C . LEU A 1 208 ? 1.028 10.160 -10.425 1.00 95.62 208 LEU A C 1
ATOM 1643 O O . LEU A 1 208 ? 1.473 9.969 -11.553 1.00 95.62 208 LEU A O 1
ATOM 1647 N N . GLU A 1 209 ? -0.265 10.028 -10.136 1.00 94.06 209 GLU A N 1
ATOM 1648 C CA . GLU A 1 209 ? -1.285 9.682 -11.129 1.00 94.06 209 GLU A CA 1
ATOM 1649 C C . GLU A 1 209 ? -1.367 10.728 -12.241 1.00 94.06 209 GLU A C 1
ATOM 1651 O O . GLU A 1 209 ? -1.405 10.375 -13.416 1.00 94.06 209 GLU A O 1
ATOM 1656 N N . ARG A 1 210 ? -1.320 12.022 -11.905 1.00 94.12 210 ARG A N 1
ATOM 1657 C CA . ARG A 1 210 ? -1.325 13.100 -12.902 1.00 94.12 210 ARG A CA 1
ATOM 1658 C C . ARG A 1 210 ? -0.094 13.045 -13.802 1.00 94.12 210 ARG A C 1
ATOM 1660 O O . ARG A 1 210 ? -0.211 13.212 -15.016 1.00 94.12 210 ARG A O 1
ATOM 1667 N N . ARG A 1 211 ? 1.087 12.823 -13.224 1.00 94.88 211 ARG A N 1
ATOM 1668 C CA . ARG A 1 211 ? 2.342 12.688 -13.977 1.00 94.88 211 ARG A CA 1
ATOM 1669 C C . ARG A 1 211 ? 2.345 11.429 -14.835 1.00 94.88 211 ARG A C 1
ATOM 1671 O O . ARG A 1 211 ? 2.807 11.480 -15.970 1.00 94.88 211 ARG A O 1
ATOM 1678 N N . LEU A 1 212 ? 1.812 10.328 -14.317 1.00 91.56 212 LEU A N 1
ATOM 1679 C CA . LEU A 1 212 ? 1.663 9.077 -15.047 1.00 91.56 212 LEU A CA 1
ATOM 1680 C C . LEU A 1 212 ? 0.684 9.254 -16.211 1.00 91.56 212 LEU A C 1
ATOM 1682 O O . LEU A 1 212 ? 1.042 8.921 -17.332 1.00 91.56 212 LEU A O 1
ATOM 1686 N N . ALA A 1 213 ? -0.466 9.895 -15.999 1.00 89.62 213 ALA A N 1
ATOM 1687 C CA . ALA A 1 213 ? -1.413 10.226 -17.060 1.00 89.62 213 ALA A CA 1
ATOM 1688 C C . ALA A 1 213 ? -0.784 11.144 -18.122 1.00 89.62 213 ALA A C 1
ATOM 1690 O O . ALA A 1 213 ? -0.964 10.926 -19.317 1.00 89.62 213 ALA A O 1
ATOM 1691 N N . ALA A 1 214 ? 0.011 12.142 -17.721 1.00 92.06 214 ALA A N 1
ATOM 1692 C CA . ALA A 1 214 ? 0.757 12.967 -18.670 1.00 92.06 214 ALA A CA 1
ATOM 1693 C C . ALA A 1 214 ? 1.742 12.120 -19.498 1.00 92.06 214 ALA A C 1
ATOM 1695 O O . ALA A 1 214 ? 1.783 12.249 -20.722 1.00 92.06 214 ALA A O 1
ATOM 1696 N N . LEU A 1 215 ? 2.477 11.200 -18.867 1.00 88.81 215 LEU A N 1
ATOM 1697 C CA . LEU A 1 215 ? 3.346 10.259 -19.578 1.00 88.81 215 LEU A CA 1
ATOM 1698 C C . LEU A 1 215 ? 2.547 9.344 -20.517 1.00 88.81 215 LEU A C 1
ATOM 1700 O O . LEU A 1 215 ? 2.946 9.167 -21.665 1.00 88.81 215 LEU A O 1
ATOM 1704 N N . GLU A 1 216 ? 1.395 8.832 -20.091 1.00 86.94 216 GLU A N 1
ATOM 1705 C CA . GLU A 1 216 ? 0.499 8.017 -20.917 1.00 86.94 216 GLU A CA 1
ATOM 1706 C C . GLU A 1 216 ? -0.069 8.793 -22.107 1.00 86.94 216 GLU A C 1
ATOM 1708 O O . GLU A 1 216 ? -0.201 8.226 -23.187 1.00 86.94 216 GLU A O 1
ATOM 1713 N N . THR A 1 217 ? -0.356 10.092 -21.973 1.00 87.50 217 THR A N 1
ATOM 1714 C CA . THR A 1 217 ? -0.788 10.910 -23.121 1.00 87.50 217 THR A CA 1
ATOM 1715 C C . THR A 1 217 ? 0.325 11.104 -24.149 1.00 87.50 217 THR A C 1
ATOM 1717 O O . THR A 1 217 ? 0.046 11.122 -25.346 1.00 87.50 217 THR A O 1
ATOM 1720 N N . VAL A 1 218 ? 1.582 11.211 -23.703 1.00 85.50 218 VAL A N 1
ATOM 1721 C CA . VAL A 1 218 ? 2.752 11.361 -24.585 1.00 85.50 218 VAL A CA 1
ATOM 1722 C C . VAL A 1 218 ? 3.118 10.034 -25.258 1.00 85.50 218 VAL A C 1
ATOM 1724 O O . VAL A 1 218 ? 3.458 10.015 -26.438 1.00 85.50 218 VAL A O 1
ATOM 1727 N N . LEU A 1 219 ? 3.052 8.924 -24.520 1.00 80.69 219 LEU A N 1
ATOM 1728 C CA . LEU A 1 219 ? 3.430 7.586 -24.995 1.00 80.69 219 LEU A CA 1
ATOM 1729 C C . LEU A 1 219 ? 2.280 6.854 -25.709 1.00 80.69 219 LEU A C 1
ATOM 1731 O O . LEU A 1 219 ? 2.521 5.980 -26.543 1.00 80.69 219 LEU A O 1
ATOM 1735 N N . GLY A 1 220 ? 1.038 7.240 -25.426 1.00 79.81 220 GLY A N 1
ATOM 1736 C CA . GLY A 1 220 ? -0.186 6.681 -25.982 1.00 79.81 220 GLY A CA 1
ATOM 1737 C C . GLY A 1 220 ? -0.587 5.323 -25.376 1.00 79.81 220 GLY A C 1
ATOM 1738 O O . GLY A 1 220 ? 0.262 4.549 -24.932 1.00 79.81 220 GLY A O 1
ATOM 1739 N N . PRO A 1 221 ? -1.887 4.964 -25.429 1.00 70.75 221 PRO A N 1
ATOM 1740 C CA . PRO A 1 221 ? -2.417 3.724 -24.843 1.00 70.75 221 PRO A CA 1
ATOM 1741 C C . PRO A 1 221 ? -1.924 2.439 -25.533 1.00 70.75 221 PRO A C 1
ATOM 1743 O O . PRO A 1 221 ? -2.114 1.346 -25.012 1.00 70.75 221 PRO A O 1
ATOM 1746 N N . ASN A 1 222 ? -1.270 2.557 -26.694 1.00 69.81 222 ASN A N 1
ATOM 1747 C CA . ASN A 1 222 ? -0.791 1.430 -27.497 1.00 69.81 222 ASN A CA 1
ATOM 1748 C C . ASN A 1 222 ? 0.738 1.409 -27.620 1.00 69.81 222 ASN A C 1
ATOM 1750 O O . ASN A 1 222 ? 1.260 0.950 -28.638 1.00 69.81 222 ASN A O 1
ATOM 1754 N N . LEU A 1 223 ? 1.468 1.903 -26.610 1.00 71.06 223 LEU A N 1
ATOM 1755 C CA . LEU A 1 223 ? 2.934 1.961 -26.635 1.00 71.06 223 LEU A CA 1
ATOM 1756 C C . LEU A 1 223 ? 3.555 0.607 -26.996 1.00 71.06 223 LEU A C 1
ATOM 1758 O O . LEU A 1 223 ? 4.415 0.541 -27.865 1.00 71.06 223 LEU A O 1
ATOM 1762 N N . HIS A 1 224 ? 3.068 -0.480 -26.397 1.00 70.12 224 HIS A N 1
ATOM 1763 C CA . HIS A 1 224 ? 3.570 -1.823 -26.677 1.00 70.12 224 HIS A CA 1
ATOM 1764 C C . HIS A 1 224 ? 3.371 -2.217 -28.148 1.00 70.12 224 HIS A C 1
ATOM 1766 O O . HIS A 1 224 ? 4.290 -2.712 -28.794 1.00 70.12 224 HIS A O 1
ATOM 1772 N N . GLN A 1 225 ? 2.197 -1.943 -28.719 1.00 71.88 225 GLN A N 1
ATOM 1773 C CA . GLN A 1 225 ? 1.894 -2.285 -30.109 1.00 71.88 225 GLN A CA 1
ATOM 1774 C C . GLN A 1 225 ? 2.689 -1.415 -31.092 1.00 71.88 225 GLN A C 1
ATOM 1776 O O . GLN A 1 225 ? 3.277 -1.945 -32.030 1.00 71.88 225 GLN A O 1
ATOM 1781 N N . SER A 1 226 ? 2.810 -0.114 -30.813 1.00 70.75 226 SER A N 1
ATOM 1782 C CA . SER A 1 226 ? 3.629 0.832 -31.583 1.00 70.75 226 SER A CA 1
ATOM 1783 C C . SER A 1 226 ? 5.116 0.462 -31.558 1.00 70.75 226 SER A C 1
ATOM 1785 O O . SER A 1 226 ? 5.765 0.411 -32.601 1.00 70.75 226 SER A O 1
ATOM 1787 N N . VAL A 1 227 ? 5.654 0.119 -30.383 1.00 72.69 227 VAL A N 1
ATOM 1788 C CA . VAL A 1 227 ? 7.040 -0.347 -30.218 1.00 72.69 227 VAL A CA 1
ATOM 1789 C C . VAL A 1 227 ? 7.263 -1.658 -30.969 1.00 72.69 227 VAL A C 1
ATOM 1791 O O . VAL A 1 227 ? 8.272 -1.793 -31.655 1.00 72.69 227 VAL A O 1
ATOM 1794 N N . THR A 1 228 ? 6.310 -2.593 -30.914 1.00 72.94 228 THR A N 1
ATOM 1795 C CA . THR A 1 228 ? 6.408 -3.875 -31.630 1.00 72.94 228 THR A CA 1
ATOM 1796 C C . THR A 1 228 ? 6.337 -3.687 -33.150 1.00 72.94 228 THR A C 1
ATOM 1798 O O . THR A 1 228 ? 7.093 -4.315 -33.892 1.00 72.94 228 THR A O 1
ATOM 1801 N N . ASP A 1 229 ? 5.461 -2.807 -33.638 1.00 74.31 229 ASP A N 1
ATOM 1802 C CA . ASP A 1 229 ? 5.333 -2.491 -35.064 1.00 74.31 229 ASP A CA 1
ATOM 1803 C C . ASP A 1 229 ? 6.579 -1.774 -35.595 1.00 74.31 229 ASP A C 1
ATOM 1805 O O . ASP A 1 229 ? 7.081 -2.102 -36.676 1.00 74.31 229 ASP A O 1
ATOM 1809 N N . LEU A 1 230 ? 7.135 -0.852 -34.809 1.00 72.62 230 LEU A N 1
ATOM 1810 C CA . LEU A 1 230 ? 8.344 -0.126 -35.168 1.00 72.62 230 LEU A CA 1
ATOM 1811 C C . LEU A 1 230 ? 9.575 -1.053 -35.097 1.00 72.62 230 LEU A C 1
ATOM 1813 O O . LEU A 1 230 ? 10.352 -1.085 -36.050 1.00 72.62 230 LEU A O 1
ATOM 1817 N N . ALA A 1 231 ? 9.685 -1.933 -34.095 1.00 74.12 231 ALA A N 1
ATOM 1818 C CA . ALA A 1 231 ? 10.694 -3.002 -34.044 1.00 74.12 231 ALA A CA 1
ATOM 1819 C C . ALA A 1 231 ? 10.625 -3.924 -35.270 1.00 74.12 231 ALA A C 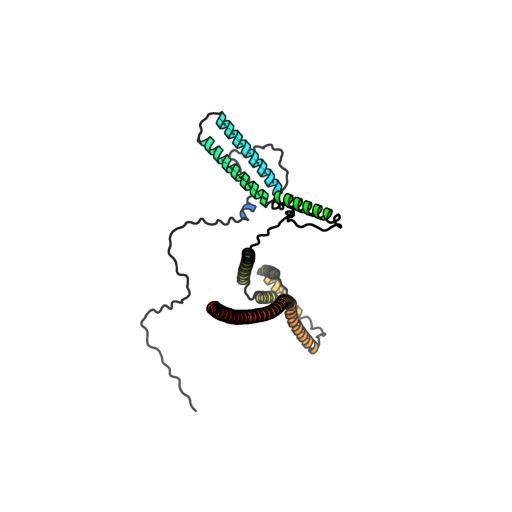1
ATOM 1821 O O . ALA A 1 231 ? 11.652 -4.199 -35.901 1.00 74.12 231 ALA A O 1
ATOM 1822 N N . ARG A 1 232 ? 9.411 -4.314 -35.682 1.00 74.81 232 ARG A N 1
ATOM 1823 C CA . ARG A 1 232 ? 9.191 -5.110 -36.896 1.00 74.81 232 ARG A CA 1
ATOM 1824 C C . ARG A 1 232 ? 9.655 -4.369 -38.151 1.00 74.81 232 ARG A C 1
ATOM 1826 O O . ARG A 1 232 ? 10.325 -4.969 -38.987 1.00 74.81 232 ARG A O 1
ATOM 1833 N N . SER A 1 233 ? 9.358 -3.073 -38.272 1.00 72.69 233 SER A N 1
ATOM 1834 C CA . SER A 1 233 ? 9.801 -2.252 -39.412 1.00 72.69 233 SER A CA 1
ATOM 1835 C C . SER A 1 233 ? 11.321 -2.052 -39.474 1.00 72.69 233 SER A C 1
ATOM 1837 O O . SER A 1 233 ? 11.888 -1.971 -40.562 1.00 72.69 233 SER A O 1
ATOM 1839 N N . LEU A 1 234 ? 12.001 -2.046 -38.323 1.00 71.69 234 LEU A N 1
ATOM 1840 C CA . LEU A 1 234 ? 13.462 -1.985 -38.235 1.00 71.69 234 LEU A CA 1
ATOM 1841 C C . LEU A 1 234 ? 14.143 -3.356 -38.403 1.00 71.69 234 LEU A C 1
ATOM 1843 O O . LEU A 1 234 ? 15.377 -3.426 -38.448 1.00 71.69 234 LEU A O 1
ATOM 1847 N N . GLY A 1 235 ? 13.358 -4.433 -38.525 1.00 68.00 235 GLY A N 1
ATOM 1848 C CA . GLY A 1 235 ? 13.845 -5.805 -38.663 1.00 68.00 235 GLY A CA 1
ATOM 1849 C C . GLY A 1 235 ? 14.427 -6.382 -37.372 1.00 68.00 235 GLY A C 1
ATOM 1850 O O . GLY A 1 235 ? 15.239 -7.304 -37.432 1.00 68.00 235 GLY A O 1
ATOM 1851 N N . ILE A 1 236 ? 14.049 -5.834 -36.215 1.00 71.62 236 ILE A N 1
ATOM 1852 C CA . ILE A 1 236 ? 14.497 -6.305 -34.908 1.00 71.62 236 ILE A CA 1
ATOM 1853 C C . ILE A 1 236 ? 13.443 -7.279 -34.382 1.00 71.62 236 ILE A C 1
ATOM 1855 O O . ILE A 1 236 ? 12.327 -6.892 -34.047 1.00 71.62 236 ILE A O 1
ATOM 1859 N N . SER A 1 237 ? 13.789 -8.566 -34.355 1.00 57.88 237 SER A N 1
ATOM 1860 C CA . SER A 1 237 ? 12.955 -9.610 -33.758 1.00 57.88 237 SER A CA 1
ATOM 1861 C C . SER A 1 237 ? 13.377 -9.776 -32.302 1.00 57.88 237 SER A C 1
ATOM 1863 O O . SER A 1 237 ? 14.346 -10.465 -31.999 1.00 57.88 237 SER A O 1
ATOM 1865 N N . GLY A 1 238 ? 12.696 -9.058 -31.417 1.00 58.88 238 GLY A N 1
ATOM 1866 C CA . GLY A 1 238 ? 12.930 -9.095 -29.982 1.00 58.88 238 GLY A CA 1
ATOM 1867 C C . GLY A 1 238 ? 11.760 -8.440 -29.266 1.00 58.88 238 GLY A C 1
ATOM 1868 O O . GLY A 1 238 ? 11.415 -7.296 -29.538 1.00 58.88 238 GLY A O 1
ATOM 1869 N N . SER A 1 239 ? 11.122 -9.190 -28.385 1.00 55.72 239 SER A N 1
ATOM 1870 C CA . SER A 1 239 ? 9.923 -8.784 -27.659 1.00 55.72 239 SER A CA 1
ATOM 1871 C C . SER A 1 239 ? 10.220 -7.857 -26.459 1.00 55.72 239 SER A C 1
ATOM 1873 O O . SER A 1 239 ? 9.300 -7.289 -25.884 1.00 55.72 239 SER A O 1
ATOM 1875 N N . ASP A 1 240 ? 11.495 -7.727 -26.062 1.00 57.53 240 ASP A N 1
ATOM 1876 C CA . ASP A 1 240 ? 11.960 -7.015 -24.854 1.00 57.53 240 ASP A CA 1
ATOM 1877 C C . ASP A 1 240 ? 12.699 -5.706 -25.167 1.00 57.53 240 ASP A C 1
ATOM 1879 O O . ASP A 1 240 ? 13.580 -5.275 -24.420 1.00 57.53 240 ASP A O 1
ATOM 1883 N N . LEU A 1 241 ? 12.389 -5.065 -26.296 1.00 62.69 241 LEU A N 1
ATOM 1884 C CA . LEU A 1 241 ? 13.100 -3.848 -26.669 1.00 62.69 241 LEU A CA 1
ATOM 1885 C C . LEU A 1 241 ? 12.678 -2.657 -25.811 1.00 62.69 241 LEU A C 1
ATOM 1887 O O . LEU A 1 241 ? 11.533 -2.203 -25.834 1.00 62.69 241 LEU A O 1
ATOM 1891 N N . SER A 1 242 ? 13.663 -2.085 -25.124 1.00 71.44 242 SER A N 1
ATOM 1892 C CA . SER A 1 242 ? 13.535 -0.757 -24.538 1.00 71.44 242 SER A CA 1
ATOM 1893 C C . SER A 1 242 ? 13.335 0.291 -25.644 1.00 71.44 242 SER A C 1
ATOM 1895 O O . SER A 1 242 ? 13.974 0.245 -26.700 1.00 71.44 242 SER A O 1
ATOM 1897 N N . LEU A 1 243 ? 12.458 1.273 -25.411 1.00 75.88 243 LEU A N 1
ATOM 1898 C CA . LEU A 1 243 ? 12.190 2.353 -26.373 1.00 75.88 243 LEU A CA 1
ATOM 1899 C C . LEU A 1 243 ? 13.466 3.128 -26.749 1.00 75.88 243 LEU A C 1
ATOM 1901 O O . LEU A 1 243 ? 13.603 3.596 -27.876 1.00 75.88 243 LEU A O 1
ATOM 1905 N N . SER A 1 244 ? 14.431 3.222 -25.833 1.00 80.06 244 SER A N 1
ATOM 1906 C CA . SER A 1 244 ? 15.743 3.829 -26.075 1.00 80.06 244 SER A CA 1
ATOM 1907 C C . SER A 1 244 ? 16.597 3.032 -27.065 1.00 80.06 244 SER A C 1
ATOM 1909 O O . SER A 1 244 ? 17.263 3.625 -27.914 1.00 80.06 244 SER A O 1
ATOM 1911 N N . GLU A 1 245 ? 16.577 1.703 -26.997 1.00 80.81 245 GLU A N 1
ATOM 1912 C CA . GLU A 1 245 ? 17.294 0.834 -27.933 1.00 80.81 245 GLU A CA 1
ATOM 1913 C C . GLU A 1 245 ? 16.662 0.870 -29.328 1.00 80.81 245 GLU A C 1
ATOM 1915 O O . GLU A 1 245 ? 17.358 0.954 -30.344 1.00 80.81 245 GLU A O 1
ATOM 1920 N N . LEU A 1 246 ? 15.334 0.931 -29.389 1.00 78.81 246 LEU A N 1
ATOM 1921 C CA . LEU A 1 246 ? 14.611 1.131 -30.638 1.00 78.81 246 LEU A CA 1
ATOM 1922 C C . LEU A 1 246 ? 14.911 2.501 -31.266 1.00 78.81 246 LEU A C 1
ATOM 1924 O O . LEU A 1 246 ? 15.140 2.609 -32.469 1.00 78.81 246 LEU A O 1
ATOM 1928 N N . LEU A 1 247 ? 14.968 3.557 -30.452 1.00 81.94 247 LEU A N 1
ATOM 1929 C CA . LEU A 1 247 ? 15.308 4.897 -30.920 1.00 81.94 247 LEU A CA 1
ATOM 1930 C C . LEU A 1 247 ? 16.768 4.979 -31.387 1.00 81.94 247 LEU A C 1
ATOM 1932 O O . LEU A 1 247 ? 17.050 5.640 -32.383 1.00 81.94 247 LEU A O 1
ATOM 1936 N N . SER A 1 248 ? 17.698 4.294 -30.713 1.00 83.12 248 SER A N 1
ATOM 1937 C CA . SER A 1 248 ? 19.113 4.280 -31.109 1.00 83.12 248 SER A CA 1
ATOM 1938 C C . SER A 1 248 ? 19.330 3.525 -32.421 1.00 83.12 248 SER A C 1
ATOM 1940 O O . SER A 1 248 ? 20.054 3.997 -33.299 1.00 83.12 248 SER A O 1
ATOM 1942 N N . THR A 1 249 ? 18.644 2.396 -32.603 1.00 81.62 249 THR A N 1
ATOM 1943 C CA . THR A 1 249 ? 18.674 1.633 -33.853 1.00 81.62 249 THR A CA 1
ATOM 1944 C C . THR A 1 249 ? 17.988 2.397 -34.980 1.00 81.62 249 THR A C 1
ATOM 1946 O O . THR A 1 249 ? 18.542 2.462 -36.076 1.00 81.62 249 THR A O 1
ATOM 1949 N N . ALA A 1 250 ? 16.863 3.070 -34.720 1.00 79.06 250 ALA A N 1
ATOM 1950 C CA . ALA A 1 250 ? 16.232 3.977 -35.678 1.00 79.06 250 ALA A CA 1
ATOM 1951 C C . ALA A 1 250 ? 17.180 5.115 -36.068 1.00 79.06 250 ALA A C 1
ATOM 1953 O O . ALA A 1 250 ? 17.405 5.340 -37.254 1.00 79.06 250 ALA A O 1
ATOM 1954 N N . ALA A 1 251 ? 17.807 5.780 -35.096 1.00 82.44 251 ALA A N 1
ATOM 1955 C CA . ALA A 1 251 ? 18.781 6.842 -35.331 1.00 82.44 251 ALA A CA 1
ATOM 1956 C C . ALA A 1 251 ? 19.981 6.353 -36.156 1.00 82.44 251 ALA A C 1
ATOM 1958 O O . ALA A 1 251 ? 20.409 7.039 -37.084 1.00 82.44 251 ALA A O 1
ATOM 1959 N N . ALA A 1 252 ? 20.488 5.148 -35.885 1.00 80.81 252 ALA A N 1
ATOM 1960 C CA . ALA A 1 252 ? 21.532 4.527 -36.693 1.00 80.81 252 ALA A CA 1
ATOM 1961 C C . ALA A 1 252 ? 21.047 4.247 -38.125 1.00 80.81 252 ALA A C 1
ATOM 1963 O O . ALA A 1 252 ? 21.767 4.528 -39.079 1.00 80.81 252 ALA A O 1
ATOM 1964 N N . ARG A 1 253 ? 19.809 3.763 -38.308 1.00 73.88 253 ARG A N 1
ATOM 1965 C CA . ARG A 1 253 ? 19.185 3.574 -39.632 1.00 73.88 253 ARG A CA 1
ATOM 1966 C C . ARG A 1 253 ? 19.017 4.893 -40.390 1.00 73.88 253 ARG A C 1
ATOM 1968 O O . ARG A 1 253 ? 19.344 4.937 -41.574 1.00 73.88 253 ARG A O 1
ATOM 1975 N N . PHE A 1 254 ? 18.622 5.972 -39.717 1.00 78.12 254 PHE A N 1
ATOM 1976 C CA . PHE A 1 254 ? 18.546 7.310 -40.309 1.00 78.12 254 PHE A CA 1
ATOM 1977 C C . PHE A 1 254 ? 19.913 7.822 -40.790 1.00 78.12 254 PHE A C 1
ATOM 1979 O O . PHE A 1 254 ? 19.981 8.488 -41.819 1.00 78.12 254 PHE A O 1
ATOM 1986 N N . GLN A 1 255 ? 21.021 7.448 -40.141 1.00 77.44 255 GLN A N 1
ATOM 1987 C CA . GLN A 1 255 ? 22.374 7.789 -40.618 1.00 77.44 255 GLN A CA 1
ATOM 1988 C C . GLN A 1 255 ? 22.769 7.072 -41.925 1.00 77.44 255 GLN A C 1
ATOM 1990 O O . GLN A 1 255 ? 23.682 7.525 -42.626 1.00 77.44 255 GLN A O 1
ATOM 1995 N N . TYR A 1 256 ? 22.098 5.968 -42.274 1.00 68.69 256 TYR A N 1
ATOM 1996 C CA . TYR A 1 256 ? 22.268 5.273 -43.557 1.00 68.69 256 TYR A CA 1
ATOM 1997 C C . TYR A 1 256 ? 21.349 5.808 -44.665 1.00 68.69 256 TYR A C 1
ATOM 1999 O O . TYR A 1 256 ? 21.519 5.405 -45.814 1.00 68.69 256 TYR A O 1
ATOM 2007 N N . LEU A 1 257 ? 20.426 6.725 -44.348 1.00 68.62 257 LEU A N 1
ATOM 2008 C CA . LEU A 1 257 ? 19.527 7.371 -45.314 1.00 68.62 257 LEU A CA 1
ATOM 2009 C C . LEU A 1 257 ? 20.217 8.455 -46.169 1.00 68.62 257 LEU A C 1
ATOM 2011 O O . LEU A 1 257 ? 19.565 9.134 -46.955 1.00 68.62 257 LEU A O 1
ATOM 2015 N N . ASP A 1 258 ? 21.536 8.603 -46.035 1.00 78.19 258 ASP A N 1
ATOM 2016 C CA . ASP A 1 258 ? 22.388 9.330 -46.976 1.00 78.19 258 ASP A CA 1
ATOM 2017 C C . ASP A 1 258 ? 22.323 8.642 -48.354 1.00 78.19 258 ASP A C 1
ATOM 2019 O O . ASP A 1 258 ? 22.716 7.479 -48.509 1.00 78.19 258 ASP A O 1
ATOM 2023 N N . GLU A 1 259 ? 21.796 9.357 -49.350 1.00 74.81 259 GLU A N 1
ATOM 2024 C CA . GLU A 1 259 ? 21.488 8.863 -50.701 1.00 74.81 259 GLU A CA 1
ATOM 2025 C C . GLU A 1 259 ? 22.681 8.144 -51.356 1.00 74.81 259 GLU A C 1
ATOM 2027 O O . GLU A 1 259 ? 22.529 7.112 -52.020 1.00 74.81 259 GLU A O 1
ATOM 2032 N N . SER A 1 260 ? 23.896 8.618 -51.070 1.00 74.38 260 SER A N 1
ATOM 2033 C CA . SER A 1 260 ? 25.145 8.029 -51.555 1.00 74.38 260 SER A CA 1
ATOM 2034 C C . SER A 1 260 ? 25.410 6.620 -50.995 1.00 74.38 260 SER A C 1
ATOM 2036 O O . SER A 1 260 ? 25.852 5.721 -51.719 1.00 74.38 260 SER A O 1
ATOM 2038 N N . LYS A 1 261 ? 25.093 6.380 -49.719 1.00 76.25 261 LYS A N 1
ATOM 2039 C CA . LYS A 1 261 ? 25.294 5.091 -49.036 1.00 76.25 261 LYS A CA 1
ATOM 2040 C C . LYS A 1 261 ? 24.200 4.093 -49.401 1.00 76.25 261 LYS A C 1
ATOM 2042 O O . LYS A 1 261 ? 24.495 2.908 -49.585 1.00 76.25 261 LYS A O 1
ATOM 2047 N N . MET A 1 262 ? 22.966 4.563 -49.579 1.00 80.00 262 MET A N 1
ATOM 2048 C CA . MET A 1 262 ? 21.839 3.730 -50.004 1.00 80.00 262 MET A CA 1
ATOM 2049 C C . MET A 1 262 ? 22.038 3.170 -51.420 1.00 80.00 262 MET A C 1
ATOM 2051 O O . MET A 1 262 ? 21.759 1.992 -51.657 1.00 80.00 262 MET A O 1
ATOM 2055 N N . MET A 1 263 ? 22.617 3.947 -52.342 1.00 81.75 263 MET A N 1
ATOM 2056 C CA . MET A 1 263 ? 22.951 3.467 -53.690 1.00 81.75 263 MET A CA 1
ATOM 2057 C C . MET A 1 263 ? 24.009 2.346 -53.665 1.00 81.75 263 MET A C 1
ATOM 2059 O O . MET A 1 263 ? 23.858 1.322 -54.336 1.00 81.75 263 MET A O 1
ATOM 2063 N N . VAL A 1 264 ? 25.060 2.492 -52.846 1.00 83.69 264 VAL A N 1
ATOM 2064 C CA . VAL A 1 264 ? 26.111 1.468 -52.686 1.00 83.69 264 VAL A CA 1
ATOM 2065 C C . VAL A 1 264 ? 25.551 0.187 -52.064 1.00 83.69 264 VAL A C 1
ATOM 2067 O O . VAL A 1 264 ? 25.878 -0.911 -52.521 1.00 83.69 264 VAL A O 1
ATOM 2070 N N . LEU A 1 265 ? 24.694 0.308 -51.047 1.00 78.88 265 LEU A N 1
ATOM 2071 C CA . LEU A 1 265 ? 24.041 -0.837 -50.410 1.00 78.88 265 LEU A CA 1
ATOM 2072 C C . LEU A 1 265 ? 23.073 -1.546 -51.361 1.00 78.88 265 LEU A C 1
ATOM 2074 O O . LEU A 1 265 ? 23.101 -2.771 -51.437 1.00 78.88 265 LEU A O 1
ATOM 2078 N N . THR A 1 266 ? 22.296 -0.799 -52.146 1.00 82.38 266 THR A N 1
ATOM 2079 C CA . THR A 1 266 ? 21.378 -1.363 -53.148 1.00 82.38 266 THR A CA 1
ATOM 2080 C C . THR A 1 266 ? 22.139 -2.160 -54.205 1.00 82.38 266 THR A C 1
ATOM 2082 O O . THR A 1 266 ? 21.765 -3.288 -54.519 1.00 82.38 266 THR A O 1
ATOM 2085 N N . LYS A 1 267 ? 23.266 -1.630 -54.698 1.00 86.25 267 LYS A N 1
ATOM 2086 C CA . LYS A 1 267 ? 24.117 -2.330 -55.670 1.00 86.25 267 LYS A CA 1
ATOM 2087 C C . LYS A 1 267 ? 24.726 -3.612 -55.090 1.00 86.25 267 LYS A C 1
ATOM 2089 O O . LYS A 1 267 ? 24.721 -4.644 -55.756 1.00 86.25 267 LYS A O 1
ATOM 2094 N N . LYS A 1 268 ? 25.214 -3.571 -53.842 1.00 84.00 268 LYS A N 1
ATOM 2095 C CA . LYS A 1 268 ? 25.736 -4.761 -53.143 1.00 84.00 268 LYS A CA 1
ATOM 2096 C C . LYS A 1 268 ? 24.646 -5.801 -52.883 1.00 84.00 268 LYS A C 1
ATOM 2098 O O . LYS A 1 268 ? 24.903 -6.990 -53.035 1.00 84.00 268 LYS A O 1
ATOM 2103 N N . TYR A 1 269 ? 23.436 -5.369 -52.532 1.00 85.00 269 TYR A N 1
ATOM 2104 C CA . TYR A 1 269 ? 22.294 -6.258 -52.337 1.00 85.00 269 TYR A CA 1
ATOM 2105 C C . TYR A 1 269 ? 21.870 -6.936 -53.645 1.00 85.00 269 TYR A C 1
ATOM 2107 O O . TYR A 1 269 ? 21.714 -8.150 -53.667 1.00 85.00 269 TYR A O 1
ATOM 2115 N N . GLN A 1 270 ? 21.773 -6.192 -54.750 1.00 85.31 270 GLN A N 1
ATOM 2116 C CA . GLN A 1 270 ? 21.481 -6.763 -56.072 1.00 85.31 270 GLN A CA 1
ATOM 2117 C C . GLN A 1 270 ? 22.556 -7.765 -56.516 1.00 85.31 270 GLN A C 1
ATOM 2119 O O . GLN A 1 270 ? 22.233 -8.822 -57.053 1.00 85.31 270 GLN A O 1
ATOM 2124 N N . GLN A 1 271 ? 23.830 -7.474 -56.239 1.00 83.75 271 GLN A N 1
ATOM 2125 C CA . GLN A 1 271 ? 24.936 -8.391 -56.519 1.00 83.75 271 GLN A CA 1
ATOM 2126 C C . GLN A 1 271 ? 24.864 -9.665 -55.660 1.00 83.75 271 GLN A C 1
ATOM 2128 O O . GLN A 1 271 ? 25.093 -10.761 -56.168 1.00 83.75 271 GLN A O 1
ATOM 2133 N N . LEU A 1 272 ? 24.499 -9.540 -54.381 1.00 82.19 272 LEU A N 1
ATOM 2134 C CA . LEU A 1 272 ? 24.296 -10.684 -53.492 1.00 82.19 272 LEU A CA 1
ATOM 2135 C C . LEU A 1 272 ? 23.069 -11.511 -53.883 1.00 82.19 272 LEU A C 1
ATOM 2137 O O . LEU A 1 272 ? 23.146 -12.733 -53.868 1.00 82.19 272 LEU A O 1
ATOM 2141 N N . GLN A 1 273 ? 21.968 -10.874 -54.280 1.00 80.06 273 GLN A N 1
ATOM 2142 C CA . GLN A 1 273 ? 20.762 -11.553 -54.753 1.00 80.06 273 GLN A CA 1
ATOM 2143 C C . GLN A 1 273 ? 21.032 -12.339 -56.042 1.00 80.06 273 GLN A C 1
ATOM 2145 O O . GLN A 1 273 ? 20.577 -13.474 -56.167 1.00 80.06 273 GLN A O 1
ATOM 2150 N N . ALA A 1 274 ? 21.826 -11.775 -56.956 1.00 76.81 274 ALA A N 1
ATOM 2151 C CA . ALA A 1 274 ? 22.307 -12.491 -58.132 1.00 76.81 274 ALA A CA 1
ATOM 2152 C C . ALA A 1 274 ? 23.171 -13.702 -57.731 1.00 76.81 274 ALA A C 1
ATOM 2154 O O . ALA A 1 274 ? 22.917 -14.807 -58.196 1.00 76.81 274 ALA A O 1
ATOM 2155 N N . SER A 1 275 ? 24.104 -13.534 -56.783 1.00 71.69 275 SER A N 1
ATOM 2156 C CA . SER A 1 275 ? 24.953 -14.641 -56.307 1.00 71.69 275 SER A CA 1
ATOM 2157 C C . SER A 1 275 ? 24.206 -15.704 -55.482 1.00 71.69 275 SER A C 1
ATOM 2159 O O . SER A 1 275 ? 24.578 -16.872 -55.493 1.00 71.69 275 SER A O 1
ATOM 2161 N N . ALA A 1 276 ? 23.123 -15.334 -54.792 1.00 68.50 276 ALA A N 1
ATOM 2162 C CA . ALA A 1 276 ? 22.292 -16.246 -54.003 1.00 68.50 276 ALA A CA 1
ATOM 2163 C C . ALA A 1 276 ? 21.313 -17.048 -54.877 1.00 68.50 276 ALA A C 1
ATOM 2165 O O . ALA A 1 276 ? 20.884 -18.134 -54.486 1.00 68.50 276 ALA A O 1
ATOM 2166 N N . GLY A 1 277 ? 20.987 -16.544 -56.073 1.00 60.59 277 GLY A N 1
ATOM 2167 C CA . GLY A 1 277 ? 20.302 -17.316 -57.111 1.00 60.59 277 GLY A CA 1
ATOM 2168 C C . GLY A 1 277 ? 21.194 -18.389 -57.746 1.00 60.59 277 GLY A C 1
ATOM 2169 O O . GLY A 1 277 ? 20.676 -19.351 -58.309 1.00 60.59 277 GLY A O 1
ATOM 2170 N N . GLU A 1 278 ? 22.517 -18.251 -57.620 1.00 59.47 278 GLU A N 1
ATOM 2171 C CA . GLU A 1 278 ? 23.517 -19.162 -58.189 1.00 59.47 278 GLU A CA 1
ATOM 2172 C C . GLU A 1 278 ? 24.005 -20.238 -57.204 1.00 59.47 278 GLU A C 1
ATOM 2174 O O . GLU A 1 278 ? 24.633 -21.206 -57.632 1.00 59.47 278 GLU A O 1
ATOM 2179 N N . THR A 1 279 ? 23.689 -20.147 -55.904 1.00 53.16 279 THR A N 1
ATOM 2180 C CA . THR A 1 279 ? 23.939 -21.264 -54.979 1.00 53.16 279 THR A CA 1
ATOM 2181 C C . THR A 1 279 ? 22.934 -22.390 -55.228 1.00 53.16 279 THR A C 1
ATOM 2183 O O . THR A 1 279 ? 21.737 -22.198 -54.986 1.00 53.16 279 THR A O 1
ATOM 2186 N N . PRO A 1 280 ? 23.372 -23.584 -55.677 1.00 51.97 280 PRO A N 1
ATOM 2187 C CA . PRO A 1 280 ? 22.476 -24.718 -55.814 1.00 51.97 280 PRO A CA 1
ATOM 2188 C C . PRO A 1 280 ? 21.936 -25.057 -54.428 1.00 51.97 280 PRO A C 1
ATOM 2190 O O . PRO A 1 280 ? 22.696 -25.181 -53.467 1.00 51.97 280 PRO A O 1
ATOM 2193 N N . ARG A 1 281 ? 20.611 -25.189 -54.321 1.00 54.12 281 ARG A N 1
ATOM 2194 C CA . ARG A 1 281 ? 19.949 -25.736 -53.135 1.00 54.12 281 ARG A CA 1
ATOM 2195 C C . ARG A 1 281 ? 20.580 -27.094 -52.827 1.00 54.12 281 ARG A C 1
ATOM 2197 O O . ARG A 1 281 ? 20.294 -28.075 -53.509 1.00 54.12 281 ARG A O 1
ATOM 2204 N N . GLY A 1 282 ? 21.469 -27.119 -51.837 1.00 49.84 282 GLY A N 1
ATOM 2205 C CA . GLY A 1 282 ? 22.032 -28.342 -51.289 1.00 49.84 282 GLY A CA 1
ATOM 2206 C C . GLY A 1 282 ? 20.902 -29.269 -50.855 1.00 49.84 282 GLY A C 1
ATOM 2207 O O . GLY A 1 282 ? 19.887 -28.827 -50.320 1.00 49.84 282 GLY A O 1
ATOM 2208 N N . THR A 1 283 ? 21.079 -30.551 -51.134 1.00 51.59 283 THR A N 1
ATOM 2209 C CA . THR A 1 283 ? 20.114 -31.652 -51.022 1.00 51.59 283 THR A CA 1
ATOM 2210 C C . THR A 1 283 ? 19.682 -32.019 -49.599 1.00 51.59 283 THR A C 1
ATOM 2212 O O . THR A 1 283 ? 19.048 -33.051 -49.415 1.00 51.59 283 THR A O 1
ATOM 2215 N N . ASP A 1 284 ? 19.940 -31.168 -48.610 1.00 55.47 284 ASP A N 1
ATOM 2216 C CA . ASP A 1 284 ? 19.471 -31.343 -47.235 1.00 55.47 284 ASP A CA 1
ATOM 2217 C C . ASP A 1 284 ? 18.261 -30.435 -46.986 1.00 55.47 284 ASP A C 1
ATOM 2219 O O . ASP A 1 284 ? 18.258 -29.559 -46.122 1.00 55.47 284 ASP A O 1
ATOM 2223 N N . SER A 1 285 ? 17.211 -30.608 -47.794 1.00 55.94 285 SER A N 1
ATOM 2224 C CA . SER A 1 285 ? 15.917 -30.007 -47.481 1.00 55.94 285 SER A CA 1
ATOM 2225 C C . SER A 1 285 ? 15.277 -30.815 -46.344 1.00 55.94 285 SER A C 1
ATOM 2227 O O . SER A 1 285 ? 15.021 -32.008 -46.549 1.00 55.94 285 SER A O 1
ATOM 2229 N N . PRO A 1 286 ? 14.993 -30.223 -45.169 1.00 56.88 286 PRO A N 1
ATOM 2230 C CA . PRO A 1 286 ? 14.246 -30.912 -44.124 1.00 56.88 286 PRO A CA 1
ATOM 2231 C C . PRO A 1 286 ? 12.910 -31.401 -44.690 1.00 56.88 286 PRO A C 1
ATOM 2233 O O . PRO A 1 286 ? 12.279 -30.725 -45.507 1.00 56.88 286 PRO A O 1
ATOM 2236 N N . THR A 1 287 ? 12.495 -32.604 -44.292 1.00 66.31 287 THR A N 1
ATOM 2237 C CA . THR A 1 287 ? 11.244 -33.196 -44.785 1.00 66.31 287 THR A CA 1
ATOM 2238 C C . THR A 1 287 ? 10.068 -32.237 -44.531 1.00 66.31 287 THR A C 1
ATOM 2240 O O . THR A 1 287 ? 10.025 -31.598 -43.477 1.00 66.31 287 THR A O 1
ATOM 2243 N N . PRO A 1 288 ? 9.088 -32.120 -45.448 1.00 66.88 288 PRO A N 1
ATOM 2244 C CA . PRO A 1 288 ? 7.993 -31.148 -45.321 1.00 66.88 288 PRO A CA 1
ATOM 2245 C C . PRO A 1 288 ? 7.212 -31.306 -44.003 1.00 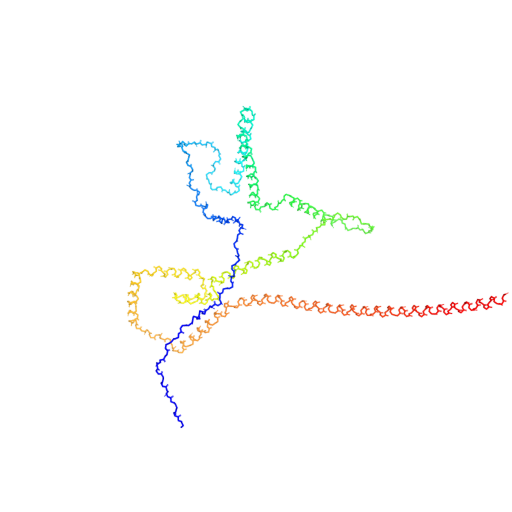66.88 288 PRO A C 1
ATOM 2247 O O . PRO A 1 288 ? 6.804 -30.320 -43.399 1.00 66.88 288 PRO A O 1
ATOM 2250 N N . VAL A 1 289 ? 7.126 -32.537 -43.489 1.00 66.56 289 VAL A N 1
ATOM 2251 C CA . VAL A 1 289 ? 6.506 -32.877 -42.197 1.00 66.56 289 VAL A CA 1
ATOM 2252 C C . VAL A 1 289 ? 7.286 -32.324 -40.997 1.00 66.56 289 VAL A C 1
ATOM 2254 O O . VAL A 1 289 ? 6.689 -31.951 -39.989 1.00 66.56 289 VAL A O 1
ATOM 2257 N N . GLN A 1 290 ? 8.620 -32.278 -41.063 1.00 71.69 290 GLN A N 1
ATOM 2258 C CA . GLN A 1 290 ? 9.434 -31.654 -40.016 1.00 71.69 290 GLN A CA 1
ATOM 2259 C C . GLN A 1 290 ? 9.271 -30.138 -40.037 1.00 71.69 290 GLN A C 1
ATOM 2261 O O . GLN A 1 290 ? 9.169 -29.555 -38.966 1.00 71.69 290 GLN A O 1
ATOM 2266 N N . ASN A 1 291 ? 9.158 -29.518 -41.215 1.00 76.31 291 ASN A N 1
ATOM 2267 C CA . ASN A 1 291 ? 8.900 -28.082 -41.324 1.00 76.31 291 ASN A CA 1
ATOM 2268 C C . ASN A 1 291 ? 7.517 -27.683 -40.793 1.00 76.31 291 ASN A C 1
ATOM 2270 O O . ASN A 1 291 ? 7.432 -26.687 -40.086 1.00 76.31 291 ASN A O 1
ATOM 2274 N N . GLU A 1 292 ? 6.464 -28.463 -41.050 1.00 81.50 292 GLU A N 1
ATOM 2275 C CA . GLU A 1 292 ? 5.128 -28.200 -40.484 1.00 81.50 292 GLU A CA 1
ATOM 2276 C C . GLU A 1 292 ? 5.089 -28.370 -38.958 1.00 81.50 292 GLU A C 1
ATOM 2278 O O . GLU A 1 292 ? 4.459 -27.591 -38.244 1.00 81.50 292 GLU A O 1
ATOM 2283 N N . LYS A 1 293 ? 5.790 -29.377 -38.423 1.00 84.69 293 LYS A N 1
ATOM 2284 C CA . LYS A 1 293 ? 5.913 -29.552 -36.968 1.00 84.69 293 LYS A CA 1
ATOM 2285 C C . LYS A 1 293 ? 6.756 -28.450 -36.333 1.00 84.69 293 LYS A C 1
ATOM 2287 O O . LYS A 1 293 ? 6.434 -28.010 -35.235 1.00 84.69 293 LYS A O 1
ATOM 2292 N N . LEU A 1 294 ? 7.813 -28.005 -37.011 1.00 86.62 294 LEU A N 1
ATOM 2293 C CA . LEU A 1 294 ? 8.665 -26.912 -36.554 1.00 86.62 294 LEU A CA 1
ATOM 2294 C C . LEU A 1 294 ? 7.906 -25.583 -36.580 1.00 86.62 294 LEU A C 1
ATOM 2296 O O . LEU A 1 294 ? 8.009 -24.825 -35.624 1.00 86.62 294 LEU A O 1
ATOM 2300 N N . SER A 1 295 ? 7.103 -25.325 -37.618 1.00 84.06 295 SER A N 1
ATOM 2301 C CA . SER A 1 295 ? 6.262 -24.128 -37.689 1.00 84.06 295 SER A CA 1
ATOM 2302 C C . SER A 1 295 ? 5.178 -24.151 -36.616 1.00 84.06 295 SER A C 1
ATOM 2304 O O . SER A 1 295 ? 5.021 -23.172 -35.900 1.00 84.06 295 SER A O 1
ATOM 2306 N N . ALA A 1 296 ? 4.505 -25.288 -36.408 1.00 86.12 296 ALA A N 1
ATOM 2307 C CA . ALA A 1 296 ? 3.513 -25.421 -35.341 1.00 86.12 296 ALA A CA 1
ATOM 2308 C C . ALA A 1 296 ? 4.130 -25.262 -33.937 1.00 86.12 296 ALA A C 1
ATOM 2310 O O . ALA A 1 296 ? 3.526 -24.645 -33.061 1.00 86.12 296 ALA A O 1
ATOM 2311 N N . ALA A 1 297 ? 5.337 -25.793 -33.715 1.00 83.06 297 ALA A N 1
ATOM 2312 C CA . ALA A 1 297 ? 6.071 -25.611 -32.464 1.00 83.06 297 ALA A CA 1
ATOM 2313 C C . ALA A 1 297 ? 6.534 -24.159 -32.275 1.00 83.06 297 ALA A C 1
ATOM 2315 O O . ALA A 1 297 ? 6.485 -23.647 -31.160 1.00 83.06 297 ALA A O 1
ATOM 2316 N N . TYR A 1 298 ? 6.939 -23.485 -33.353 1.00 88.25 298 TYR A N 1
ATOM 2317 C CA . TYR A 1 298 ? 7.298 -22.071 -33.331 1.00 88.25 298 TYR A CA 1
ATOM 2318 C C . TYR A 1 298 ? 6.083 -21.197 -33.006 1.00 88.25 298 TYR A C 1
ATOM 2320 O O . TYR A 1 298 ? 6.164 -20.347 -32.126 1.00 88.25 298 TYR A O 1
ATOM 2328 N N . ASP A 1 299 ? 4.927 -21.466 -33.614 1.00 87.31 299 ASP A N 1
ATOM 2329 C CA . ASP A 1 299 ? 3.681 -20.748 -33.330 1.00 87.31 299 ASP A CA 1
ATOM 2330 C C . ASP A 1 299 ? 3.215 -20.949 -31.880 1.00 87.31 299 ASP A C 1
ATOM 2332 O O . ASP A 1 299 ? 2.737 -20.011 -31.237 1.00 87.31 299 ASP A O 1
ATOM 2336 N N . LEU A 1 300 ? 3.368 -22.164 -31.339 1.00 86.94 300 LEU A N 1
ATOM 2337 C CA . LEU A 1 300 ? 3.089 -22.453 -29.931 1.00 86.94 300 LEU A CA 1
ATOM 2338 C C . LEU A 1 300 ? 4.051 -21.690 -29.010 1.00 86.94 300 LEU A C 1
ATOM 2340 O O . LEU A 1 300 ? 3.610 -21.089 -28.032 1.00 86.94 300 LEU A O 1
ATOM 2344 N N . LEU A 1 301 ? 5.344 -21.681 -29.340 1.00 87.12 301 LEU A N 1
ATOM 2345 C CA . LEU A 1 301 ? 6.374 -20.991 -28.569 1.00 87.12 301 LEU A CA 1
ATOM 2346 C C . LEU A 1 301 ? 6.156 -19.475 -28.565 1.00 87.12 301 LEU A C 1
ATOM 2348 O O . LEU A 1 301 ? 6.282 -18.858 -27.517 1.00 87.12 301 LEU A O 1
ATOM 2352 N N . MET A 1 302 ? 5.774 -18.876 -29.695 1.00 85.25 302 MET A N 1
ATOM 2353 C CA . MET A 1 302 ? 5.479 -17.439 -29.775 1.00 85.25 302 MET A CA 1
ATOM 2354 C C . MET A 1 302 ? 4.258 -17.050 -28.926 1.00 85.25 302 MET A C 1
ATOM 2356 O O . MET A 1 302 ? 4.253 -16.003 -28.275 1.00 85.25 302 MET A O 1
ATOM 2360 N N . LYS A 1 303 ? 3.228 -17.908 -28.880 1.00 85.12 303 LYS A N 1
ATOM 2361 C CA . LYS A 1 303 ? 2.080 -17.712 -27.978 1.00 85.12 303 LYS A CA 1
ATOM 2362 C C . LYS A 1 303 ? 2.495 -17.827 -26.510 1.00 85.12 303 LYS A C 1
ATOM 2364 O O . LYS A 1 303 ? 2.158 -16.959 -25.714 1.00 85.12 303 LYS A O 1
ATOM 2369 N N . GLN A 1 304 ? 3.277 -18.852 -26.172 1.00 82.88 304 GLN A N 1
ATOM 2370 C CA . GLN A 1 304 ? 3.749 -19.075 -24.804 1.00 82.88 304 GLN A CA 1
ATOM 2371 C C . GLN A 1 304 ? 4.744 -18.015 -24.323 1.00 82.88 304 GLN A C 1
ATOM 2373 O O . GLN A 1 304 ? 4.722 -17.682 -23.143 1.00 82.88 304 GLN A O 1
ATOM 2378 N N . ASP A 1 305 ? 5.579 -17.458 -25.202 1.00 82.50 305 ASP A N 1
ATOM 2379 C CA . ASP A 1 305 ? 6.477 -16.347 -24.864 1.00 82.50 305 ASP A CA 1
ATOM 2380 C C . ASP A 1 305 ? 5.655 -15.143 -24.387 1.00 82.50 305 ASP A C 1
ATOM 2382 O O . ASP A 1 305 ? 5.904 -14.613 -23.305 1.00 82.50 305 ASP A O 1
ATOM 2386 N N . THR A 1 306 ? 4.584 -14.806 -25.114 1.00 79.56 306 THR A N 1
ATOM 2387 C CA . THR A 1 306 ? 3.655 -13.723 -24.750 1.00 79.56 306 THR A CA 1
ATOM 2388 C C . THR A 1 306 ? 3.005 -13.959 -23.381 1.00 79.56 306 THR A C 1
ATOM 2390 O O . THR A 1 306 ? 3.008 -13.065 -22.535 1.00 79.56 306 THR A O 1
ATOM 2393 N N . ASP A 1 307 ? 2.512 -15.173 -23.122 1.00 79.12 307 ASP A N 1
ATOM 2394 C CA . ASP A 1 307 ? 1.857 -15.516 -21.851 1.00 79.12 307 ASP A CA 1
ATOM 2395 C C . ASP A 1 307 ? 2.849 -15.576 -20.674 1.00 79.12 307 ASP A C 1
ATOM 2397 O O . ASP A 1 307 ? 2.531 -15.171 -19.553 1.00 79.12 307 ASP A O 1
ATOM 2401 N N . SER A 1 308 ? 4.080 -16.036 -20.919 1.00 81.31 308 SER A N 1
ATOM 2402 C CA . SER A 1 308 ? 5.125 -16.155 -19.895 1.00 81.31 308 SER A CA 1
ATOM 2403 C C . SER A 1 308 ? 5.598 -14.802 -19.361 1.00 81.31 308 SER A C 1
ATOM 2405 O O . SER A 1 308 ? 5.944 -14.696 -18.185 1.00 81.31 308 SER A O 1
ATOM 2407 N N . ARG A 1 309 ? 5.540 -13.753 -20.191 1.00 79.00 309 ARG A N 1
ATOM 2408 C CA . ARG A 1 309 ? 5.897 -12.372 -19.824 1.00 79.00 309 ARG A CA 1
ATOM 2409 C C . ARG A 1 309 ? 4.883 -11.725 -18.892 1.00 79.00 309 ARG A C 1
ATOM 2411 O O . ARG A 1 309 ? 5.257 -10.915 -18.053 1.00 79.00 309 ARG A O 1
ATOM 2418 N N . MET A 1 310 ? 3.609 -12.090 -19.028 1.00 84.94 310 MET A N 1
ATOM 2419 C CA . MET A 1 310 ? 2.518 -11.538 -18.218 1.00 84.94 310 MET A CA 1
ATOM 2420 C C . MET A 1 310 ? 2.356 -12.262 -16.875 1.00 84.94 310 MET A C 1
ATOM 2422 O O . MET A 1 310 ? 1.752 -11.725 -15.947 1.00 84.94 310 MET A O 1
ATOM 2426 N N . LEU A 1 311 ? 2.893 -13.480 -16.754 1.00 87.62 311 LEU A N 1
ATOM 2427 C CA . LEU A 1 311 ? 2.730 -14.328 -15.574 1.00 87.62 311 LEU A CA 1
ATOM 2428 C C . LEU A 1 311 ? 3.258 -13.691 -14.269 1.00 87.62 311 LEU A C 1
ATOM 2430 O O . LEU A 1 311 ? 2.538 -13.767 -13.273 1.00 87.62 311 LEU A O 1
ATOM 2434 N N . PRO A 1 312 ? 4.443 -13.041 -14.229 1.00 89.19 312 PRO A N 1
ATOM 2435 C CA . PRO A 1 312 ? 4.941 -12.406 -13.008 1.00 89.19 312 PRO A CA 1
ATOM 2436 C C . PRO A 1 312 ? 4.033 -11.273 -12.510 1.00 89.19 312 PRO A C 1
ATOM 2438 O O . PRO A 1 312 ? 3.690 -11.256 -11.333 1.00 89.19 312 PRO A O 1
ATOM 2441 N N . ASP A 1 313 ? 3.553 -10.396 -13.403 1.00 86.81 313 ASP A N 1
ATOM 2442 C CA . ASP A 1 313 ? 2.634 -9.298 -13.044 1.00 86.81 313 ASP A CA 1
ATOM 2443 C C . ASP A 1 313 ? 1.291 -9.841 -12.522 1.00 86.81 313 ASP A C 1
ATOM 2445 O O . ASP A 1 313 ? 0.747 -9.364 -11.526 1.00 86.81 313 ASP A O 1
ATOM 2449 N N . ILE A 1 314 ? 0.768 -10.913 -13.130 1.00 91.31 314 ILE A N 1
ATOM 2450 C CA . ILE A 1 314 ? -0.447 -11.580 -12.637 1.00 91.31 314 ILE A CA 1
ATOM 2451 C C . ILE A 1 314 ? -0.221 -12.173 -11.239 1.00 91.31 314 ILE A C 1
ATOM 2453 O O . ILE A 1 314 ? -1.099 -12.057 -10.383 1.00 91.31 314 ILE A O 1
ATOM 2457 N N . ILE A 1 315 ? 0.934 -12.792 -10.982 1.00 93.00 315 ILE A N 1
ATOM 2458 C CA . ILE A 1 315 ? 1.269 -13.354 -9.665 1.00 93.00 315 ILE A CA 1
ATOM 2459 C C . ILE A 1 315 ? 1.396 -12.246 -8.615 1.00 93.00 315 ILE A C 1
ATOM 2461 O O . ILE A 1 315 ? 0.839 -12.392 -7.526 1.00 93.00 315 ILE A O 1
ATOM 2465 N N . ASP A 1 316 ? 2.045 -11.129 -8.940 1.00 89.56 316 ASP A N 1
ATOM 2466 C CA . ASP A 1 316 ? 2.177 -9.987 -8.031 1.00 89.56 316 ASP A CA 1
ATOM 2467 C C . ASP A 1 316 ? 0.809 -9.374 -7.702 1.00 89.56 316 ASP A C 1
ATOM 2469 O O . ASP A 1 316 ? 0.493 -9.126 -6.534 1.00 89.56 316 ASP A O 1
ATOM 2473 N N . ARG A 1 317 ? -0.072 -9.226 -8.701 1.00 90.81 317 ARG A N 1
ATOM 2474 C CA . ARG A 1 317 ? -1.465 -8.798 -8.482 1.00 90.81 317 ARG A CA 1
ATOM 2475 C C . ARG A 1 317 ? -2.270 -9.802 -7.661 1.00 90.81 317 ARG A C 1
ATOM 2477 O O . ARG A 1 317 ? -3.077 -9.406 -6.827 1.00 90.81 317 ARG A O 1
ATOM 2484 N N . LEU A 1 318 ? -2.066 -11.103 -7.859 1.00 91.56 318 LEU A N 1
ATOM 2485 C CA . LEU A 1 318 ? -2.699 -12.127 -7.025 1.00 91.56 318 LEU A CA 1
ATOM 2486 C C . LEU A 1 318 ? -2.170 -12.088 -5.589 1.00 91.56 318 LEU A C 1
ATOM 2488 O O . LEU A 1 318 ? -2.934 -12.338 -4.659 1.00 91.56 318 LEU A O 1
ATOM 2492 N N . HIS A 1 319 ? -0.900 -11.742 -5.383 1.00 91.12 319 HIS A N 1
ATOM 2493 C CA . HIS A 1 319 ? -0.322 -11.582 -4.054 1.00 91.12 319 HIS A CA 1
ATOM 2494 C C . HIS A 1 319 ? -0.917 -10.370 -3.320 1.00 91.12 319 HIS A C 1
ATOM 2496 O O . HIS A 1 319 ? -1.312 -10.486 -2.156 1.00 91.12 319 HIS A O 1
ATOM 2502 N N . THR A 1 320 ? -1.049 -9.221 -3.992 1.00 90.12 320 THR A N 1
ATOM 2503 C CA . THR A 1 320 ? -1.713 -8.042 -3.407 1.00 90.12 320 THR A CA 1
ATOM 2504 C C . THR A 1 320 ? -3.193 -8.314 -3.135 1.00 90.12 320 THR A C 1
ATOM 2506 O O . THR A 1 320 ? -3.686 -8.001 -2.050 1.00 90.12 320 THR A O 1
ATOM 2509 N N . LEU A 1 321 ? -3.883 -8.994 -4.056 1.00 92.06 321 LEU A N 1
ATOM 2510 C CA . LEU A 1 321 ? -5.278 -9.388 -3.876 1.00 92.06 321 LEU A CA 1
ATOM 2511 C C . LEU A 1 321 ? -5.455 -10.405 -2.743 1.00 92.06 321 LEU A C 1
ATOM 2513 O O . LEU A 1 321 ? -6.425 -10.314 -1.997 1.00 92.06 321 LEU A O 1
ATOM 2517 N N . ARG A 1 322 ? -4.524 -11.351 -2.572 1.00 91.81 322 ARG A N 1
ATOM 2518 C CA . ARG A 1 322 ? -4.539 -12.307 -1.457 1.00 91.81 322 ARG A CA 1
ATOM 2519 C C . ARG A 1 322 ? -4.473 -11.586 -0.116 1.00 91.81 322 ARG A C 1
ATOM 2521 O O . ARG A 1 322 ? -5.269 -11.904 0.759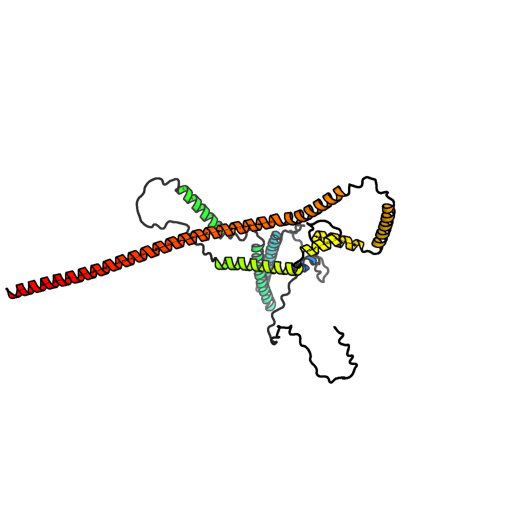 1.00 91.81 322 ARG A O 1
ATOM 2528 N N . SER A 1 323 ? -3.568 -10.617 0.026 1.00 91.19 323 SER A N 1
ATOM 2529 C CA . SER A 1 323 ? -3.461 -9.801 1.242 1.00 91.19 323 SER A CA 1
ATOM 2530 C C . SER A 1 323 ? -4.778 -9.069 1.543 1.00 91.19 323 SER A C 1
ATOM 2532 O O . SER A 1 323 ? -5.302 -9.139 2.655 1.00 91.19 323 SER A O 1
ATOM 2534 N N . ALA A 1 324 ? -5.390 -8.460 0.522 1.00 92.81 324 ALA A N 1
ATOM 2535 C CA . ALA A 1 324 ? -6.693 -7.807 0.657 1.00 92.81 324 ALA A CA 1
ATOM 2536 C C . ALA A 1 324 ? -7.829 -8.795 0.993 1.00 92.81 324 ALA A C 1
ATOM 2538 O O . ALA A 1 324 ? -8.715 -8.491 1.796 1.00 92.81 324 ALA A O 1
ATOM 2539 N N . HIS A 1 325 ? -7.811 -9.995 0.408 1.00 94.00 325 HIS A N 1
ATOM 2540 C CA . HIS A 1 325 ? -8.795 -11.036 0.691 1.00 94.00 325 HIS A CA 1
ATOM 2541 C C . HIS A 1 325 ? -8.661 -11.552 2.127 1.00 94.00 325 HIS A C 1
ATOM 2543 O O . HIS A 1 325 ? -9.663 -11.695 2.818 1.00 94.00 325 HIS A O 1
ATOM 2549 N N . GLU A 1 326 ? -7.437 -11.754 2.612 1.00 94.50 326 GLU A N 1
ATOM 2550 C CA . GLU A 1 326 ? -7.163 -12.130 4.000 1.00 94.50 326 GLU A CA 1
ATOM 2551 C C . GLU A 1 326 ? -7.661 -11.058 4.978 1.00 94.50 326 GLU A C 1
ATOM 2553 O O . GLU A 1 326 ? -8.340 -11.375 5.956 1.00 94.50 326 GLU A O 1
ATOM 2558 N N . GLN A 1 327 ? -7.438 -9.777 4.669 1.00 92.81 327 GLN A N 1
ATOM 2559 C CA . GLN A 1 327 ? -8.002 -8.672 5.444 1.00 92.81 327 GLN A CA 1
ATOM 2560 C C . GLN A 1 327 ? -9.540 -8.680 5.430 1.00 92.81 327 GLN A C 1
ATOM 2562 O O . GLN A 1 327 ? -10.163 -8.462 6.468 1.00 92.81 327 GLN A O 1
ATOM 2567 N N . THR A 1 328 ? -10.158 -8.972 4.283 1.00 93.81 328 THR A N 1
ATOM 2568 C CA . THR A 1 328 ? -11.622 -9.050 4.147 1.00 93.81 328 THR A CA 1
ATOM 2569 C C . THR A 1 328 ? -12.202 -10.213 4.951 1.00 93.81 328 THR A C 1
ATOM 2571 O O . THR A 1 328 ? -13.215 -10.045 5.626 1.00 93.81 328 THR A O 1
ATOM 2574 N N . VAL A 1 329 ? -11.546 -11.376 4.940 1.00 94.88 329 VAL A N 1
ATOM 2575 C CA . VAL A 1 329 ? -11.939 -12.538 5.751 1.00 94.88 329 VAL A CA 1
ATOM 2576 C C . VAL A 1 329 ? -11.805 -12.226 7.241 1.00 94.88 329 VAL A C 1
ATOM 2578 O O . VAL A 1 329 ? -12.723 -12.500 8.011 1.00 94.88 329 VAL A O 1
ATOM 2581 N N . ASN A 1 330 ? -10.707 -11.589 7.652 1.00 94.75 330 ASN A N 1
ATOM 2582 C CA . ASN A 1 330 ? -10.534 -11.149 9.035 1.00 94.75 330 ASN A CA 1
ATOM 2583 C C . ASN A 1 330 ? -11.624 -10.152 9.447 1.00 94.75 330 ASN A C 1
ATOM 2585 O O . ASN A 1 330 ? -12.176 -10.280 10.535 1.00 94.75 330 ASN A O 1
ATOM 2589 N N . MET A 1 331 ? -11.987 -9.212 8.571 1.00 95.06 331 MET A N 1
ATOM 2590 C CA . MET A 1 331 ? -13.082 -8.271 8.815 1.00 95.06 331 MET A CA 1
ATOM 2591 C C . MET A 1 331 ? -14.441 -8.974 8.918 1.00 95.06 331 MET A C 1
ATOM 2593 O O . MET A 1 331 ? -15.232 -8.646 9.795 1.00 95.06 331 MET A O 1
ATOM 2597 N N . ALA A 1 332 ? -14.715 -9.965 8.070 1.00 96.00 332 ALA A N 1
ATOM 2598 C CA . ALA A 1 332 ? -15.941 -10.750 8.172 1.00 96.00 332 ALA A CA 1
ATOM 2599 C C . ALA A 1 332 ? -16.029 -11.457 9.536 1.00 96.00 332 ALA A C 1
ATOM 2601 O O . ALA A 1 332 ? -17.051 -11.362 10.208 1.00 96.00 332 ALA A O 1
ATOM 2602 N N . ASN A 1 333 ? -14.929 -12.064 9.996 1.00 95.25 333 ASN A N 1
ATOM 2603 C CA . ASN A 1 333 ? -14.863 -12.714 11.307 1.00 95.25 333 ASN A CA 1
ATOM 2604 C C . ASN A 1 333 ? -15.023 -11.725 12.477 1.00 95.25 333 ASN A C 1
ATOM 2606 O O . ASN A 1 333 ? -15.616 -12.060 13.505 1.00 95.25 333 ASN A O 1
ATOM 2610 N N . THR A 1 334 ? -14.490 -10.501 12.366 1.00 96.31 334 THR A N 1
ATOM 2611 C CA . THR A 1 334 ? -14.689 -9.488 13.415 1.00 96.31 334 THR A CA 1
ATOM 2612 C C . THR A 1 334 ? -16.116 -8.954 13.435 1.00 96.31 334 THR A C 1
ATOM 2614 O O . THR A 1 334 ? -16.624 -8.690 14.524 1.00 96.31 334 THR A O 1
ATOM 2617 N N . VAL A 1 335 ? -16.780 -8.843 12.279 1.00 97.06 335 VAL A N 1
ATOM 2618 C CA . VAL A 1 335 ? -18.199 -8.470 12.191 1.00 97.06 335 VAL A CA 1
ATOM 2619 C C . VAL A 1 335 ? -19.079 -9.546 12.815 1.00 97.06 335 VAL A C 1
ATOM 2621 O O . VAL A 1 335 ? -19.900 -9.203 13.657 1.00 97.06 335 VAL A O 1
ATOM 2624 N N . THR A 1 336 ? -18.864 -10.830 12.521 1.00 96.62 336 THR A N 1
ATOM 2625 C CA . THR A 1 336 ? -19.647 -11.905 13.158 1.00 96.62 336 THR A CA 1
ATOM 2626 C C . THR A 1 336 ? -19.443 -11.923 14.674 1.00 96.62 336 THR A C 1
ATOM 2628 O O . THR A 1 336 ? -20.405 -11.985 15.431 1.00 96.62 336 THR A O 1
ATOM 2631 N N . MET A 1 337 ? -18.202 -11.757 15.151 1.00 96.69 337 MET A N 1
ATOM 2632 C CA . MET A 1 337 ? -17.929 -11.644 16.592 1.00 96.69 337 MET A CA 1
ATOM 2633 C C . MET A 1 337 ? -18.619 -10.416 17.216 1.00 96.69 337 MET A C 1
ATOM 2635 O O . MET A 1 337 ? -19.005 -10.433 18.387 1.00 96.69 337 MET A O 1
ATOM 2639 N N . PHE A 1 338 ? -18.742 -9.321 16.467 1.00 97.19 338 PHE A N 1
ATOM 2640 C CA . PHE A 1 338 ? -19.444 -8.127 16.920 1.00 97.19 338 PHE A CA 1
ATOM 2641 C C . PHE A 1 338 ? -20.962 -8.336 16.961 1.00 97.19 338 PHE A C 1
ATOM 2643 O O . PHE A 1 338 ? -21.579 -7.948 17.950 1.00 97.19 338 PHE A O 1
ATOM 2650 N N . GLU A 1 339 ? -21.544 -8.996 15.961 1.00 97.19 339 GLU A N 1
ATOM 2651 C CA . GLU A 1 339 ? -22.958 -9.393 15.940 1.00 97.19 339 GLU A CA 1
ATOM 2652 C C . GLU A 1 339 ? -23.301 -10.302 17.128 1.00 97.19 339 GLU A C 1
ATOM 2654 O O . GLU A 1 339 ? -24.266 -10.032 17.845 1.00 97.19 339 GLU A O 1
ATOM 2659 N N . ASP A 1 340 ? -22.458 -11.296 17.425 1.00 97.00 340 ASP A N 1
ATOM 2660 C CA . ASP A 1 340 ? -22.623 -12.172 18.591 1.00 97.00 340 ASP A CA 1
ATOM 2661 C C . ASP A 1 340 ? -22.629 -11.369 19.901 1.00 97.00 340 ASP A C 1
ATOM 2663 O O . ASP A 1 340 ? -23.481 -11.562 20.776 1.00 97.00 340 ASP A O 1
ATOM 2667 N N . ARG A 1 341 ? -21.704 -10.407 20.036 1.00 96.44 341 ARG A N 1
ATOM 2668 C CA . ARG A 1 341 ? -21.649 -9.518 21.208 1.00 96.44 341 ARG A CA 1
ATOM 2669 C C . ARG A 1 341 ? -22.853 -8.592 21.294 1.00 96.44 341 ARG A C 1
ATOM 2671 O O . ARG A 1 341 ? -23.340 -8.355 22.397 1.00 96.44 341 ARG A O 1
ATOM 2678 N N . GLN A 1 342 ? -23.331 -8.062 20.171 1.00 96.38 342 GLN A N 1
ATOM 2679 C CA . GLN A 1 342 ? -24.536 -7.238 20.139 1.00 96.38 342 GLN A CA 1
ATOM 2680 C C . GLN A 1 342 ? -25.770 -8.043 20.542 1.00 96.38 342 GLN A C 1
ATOM 2682 O O . GLN A 1 342 ? -26.578 -7.545 21.323 1.00 96.38 342 GLN A O 1
ATOM 2687 N N . SER A 1 343 ? -25.888 -9.290 20.080 1.00 97.00 343 SER A N 1
ATOM 2688 C CA . SER A 1 343 ? -26.971 -10.193 20.475 1.00 97.00 343 SER A CA 1
ATOM 2689 C C . SER A 1 343 ? -26.946 -10.470 21.979 1.00 97.00 343 SER A C 1
ATOM 2691 O O . SER A 1 343 ? -27.967 -10.324 22.648 1.00 97.00 343 SER A O 1
ATOM 2693 N N . LEU A 1 344 ? -25.772 -10.787 22.535 1.00 97.19 344 LEU A N 1
ATOM 2694 C CA . LEU A 1 344 ? -25.608 -11.014 23.974 1.00 97.19 344 LEU A CA 1
ATOM 2695 C C . LEU A 1 344 ? -25.924 -9.757 24.795 1.00 97.19 344 LEU A C 1
ATOM 2697 O O . LEU A 1 344 ? -26.577 -9.836 25.836 1.00 97.19 344 LEU A O 1
ATOM 2701 N N . LEU A 1 345 ? -25.493 -8.579 24.333 1.00 97.06 345 LEU A N 1
ATOM 2702 C CA . LEU A 1 345 ? -25.808 -7.316 24.999 1.00 97.06 345 LEU A CA 1
ATOM 2703 C C . LEU A 1 345 ? -27.315 -7.036 24.969 1.00 97.06 345 LEU A C 1
ATOM 2705 O O . LEU A 1 345 ? -27.874 -6.599 25.974 1.00 97.06 345 LEU A O 1
ATOM 2709 N N . LEU A 1 346 ? -27.980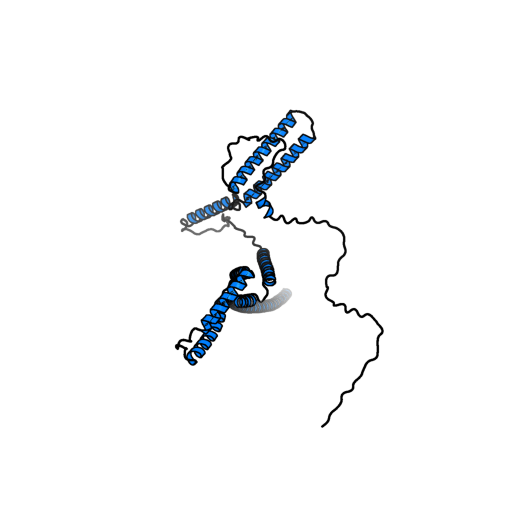 -7.311 23.846 1.00 97.88 346 LEU A N 1
ATOM 2710 C CA . LEU A 1 346 ? -29.425 -7.148 23.705 1.00 97.88 346 LEU A CA 1
ATOM 2711 C C . LEU A 1 346 ? -30.173 -8.086 24.658 1.00 97.88 346 LEU A C 1
ATOM 2713 O O . LEU A 1 346 ? -31.073 -7.634 25.363 1.00 97.88 346 LEU A O 1
ATOM 2717 N N . GLU A 1 347 ? -29.752 -9.348 24.758 1.00 97.44 347 GLU A N 1
ATOM 2718 C CA . GLU A 1 347 ? -30.292 -10.301 25.732 1.00 97.44 347 GLU A CA 1
ATOM 2719 C C . GLU A 1 347 ? -30.079 -9.819 27.177 1.00 97.44 347 GLU A C 1
ATOM 2721 O O . GLU A 1 347 ? -31.020 -9.808 27.971 1.00 97.44 347 GLU A O 1
ATOM 2726 N N . SER A 1 348 ? -28.884 -9.323 27.515 1.00 97.06 348 SER A N 1
ATOM 2727 C CA . SER A 1 348 ? -28.603 -8.759 28.841 1.00 97.06 348 SER A CA 1
ATOM 2728 C C . SER A 1 348 ? -29.484 -7.549 29.161 1.00 97.06 348 SER A C 1
ATOM 2730 O O . SER A 1 348 ? -29.946 -7.413 30.296 1.00 97.06 348 SER A O 1
ATOM 2732 N N . VAL A 1 349 ? -29.728 -6.666 28.190 1.00 97.62 349 VAL A N 1
ATOM 2733 C CA . VAL A 1 349 ? -30.618 -5.506 28.351 1.00 97.62 349 VAL A CA 1
ATOM 2734 C C . VAL A 1 349 ? -32.071 -5.958 28.516 1.00 97.62 349 VAL A C 1
ATOM 2736 O O . VAL A 1 349 ? -32.782 -5.431 29.374 1.00 97.62 349 VAL A O 1
ATOM 2739 N N . GLN A 1 350 ? -32.508 -6.959 27.750 1.00 97.50 350 GLN A N 1
ATOM 2740 C CA . GLN A 1 350 ? -33.835 -7.562 27.870 1.00 97.50 350 GLN A CA 1
ATOM 2741 C C . GLN A 1 350 ? -34.037 -8.169 29.268 1.00 97.50 350 GLN A C 1
ATOM 2743 O O . GLN A 1 350 ? -35.047 -7.897 29.919 1.00 97.50 350 GLN A O 1
ATOM 2748 N N . HIS A 1 351 ? -33.050 -8.918 29.760 1.00 97.25 351 HIS A N 1
ATOM 2749 C CA . HIS A 1 351 ? -33.076 -9.522 31.089 1.00 97.25 351 HIS A CA 1
ATOM 2750 C C . HIS A 1 351 ? -33.108 -8.465 32.200 1.00 97.25 351 HIS A C 1
ATOM 2752 O O . HIS A 1 351 ? -33.898 -8.558 33.139 1.00 97.25 351 HIS A O 1
ATOM 2758 N N . MET A 1 352 ? -32.306 -7.404 32.072 1.00 96.50 352 MET A N 1
ATOM 2759 C CA . MET A 1 352 ? -32.306 -6.292 33.024 1.00 96.50 352 MET A CA 1
ATOM 2760 C C . MET A 1 352 ? -33.655 -5.567 33.060 1.00 96.50 352 MET A C 1
ATOM 2762 O O . MET A 1 352 ? -34.133 -5.210 34.136 1.00 96.50 352 MET A O 1
ATOM 2766 N N . LYS A 1 353 ? -34.299 -5.384 31.901 1.00 97.38 353 LYS A N 1
ATOM 2767 C CA . LYS A 1 353 ? -35.652 -4.823 31.805 1.00 97.38 353 LYS A CA 1
ATOM 2768 C C . LYS A 1 353 ? -36.678 -5.701 32.523 1.00 97.38 353 LYS A C 1
ATOM 2770 O O . LYS A 1 353 ? -37.551 -5.173 33.210 1.00 97.38 353 LYS A O 1
ATOM 2775 N N . GLU A 1 354 ? -36.578 -7.018 32.380 1.00 97.25 354 GLU A N 1
ATOM 2776 C CA . GLU A 1 354 ? -37.468 -7.960 33.060 1.00 97.25 354 GLU A CA 1
ATOM 2777 C C . GLU A 1 354 ? -37.265 -7.940 34.581 1.00 97.25 354 GLU A C 1
ATOM 2779 O O . GLU A 1 354 ? -38.241 -7.817 35.321 1.00 97.25 354 GLU A O 1
ATOM 2784 N N . LEU A 1 355 ? -36.014 -7.942 35.054 1.00 97.25 355 LEU A N 1
ATOM 2785 C CA . LEU A 1 355 ? -35.684 -7.773 36.474 1.00 97.25 355 LEU A CA 1
ATOM 2786 C C . LEU A 1 355 ? -36.234 -6.456 37.037 1.00 97.25 355 LEU A C 1
ATOM 2788 O O . LEU A 1 355 ? -36.846 -6.454 38.102 1.00 97.25 355 LEU A O 1
ATOM 2792 N N . LEU A 1 356 ? -36.076 -5.343 36.315 1.00 97.44 356 LEU A N 1
ATOM 2793 C CA . LEU A 1 356 ? -36.646 -4.048 36.703 1.00 97.44 356 LEU A CA 1
ATOM 2794 C C . LEU A 1 356 ? -38.174 -4.101 36.799 1.00 97.44 356 LEU A C 1
ATOM 2796 O O . LEU A 1 356 ? -38.740 -3.588 37.761 1.00 97.44 356 LEU A O 1
ATOM 2800 N N . SER A 1 357 ? -38.843 -4.758 35.849 1.00 96.56 357 SER A N 1
ATOM 2801 C CA . SER A 1 357 ? -40.297 -4.947 35.891 1.00 96.56 357 SER A CA 1
ATOM 2802 C C . SER A 1 357 ? -40.735 -5.808 37.079 1.00 96.56 357 SER A C 1
ATOM 2804 O O . SER A 1 357 ? -41.771 -5.530 37.686 1.00 96.56 357 SER A O 1
ATOM 2806 N N . GLN A 1 358 ? -39.970 -6.847 37.425 1.00 96.62 358 GLN A N 1
ATOM 2807 C CA . GLN A 1 358 ? -40.242 -7.672 38.602 1.00 96.62 358 GLN A CA 1
ATOM 2808 C C . GLN A 1 358 ? -40.068 -6.863 39.889 1.00 96.62 358 GLN A C 1
ATOM 2810 O O . GLN A 1 358 ? -40.947 -6.910 40.748 1.00 96.62 358 GLN A O 1
ATOM 2815 N N . VAL A 1 359 ? -38.996 -6.072 39.996 1.00 97.44 359 VAL A N 1
ATOM 2816 C CA . VAL A 1 359 ? -38.751 -5.178 41.138 1.00 97.44 359 VAL A CA 1
ATOM 2817 C C . VAL A 1 359 ? -39.861 -4.137 41.279 1.00 97.44 359 VAL A C 1
ATOM 2819 O O . VAL A 1 359 ? -40.369 -3.964 42.383 1.00 97.44 359 VAL A O 1
ATOM 2822 N N . ASP A 1 360 ? -40.290 -3.493 40.191 1.00 96.50 360 ASP A N 1
ATOM 2823 C CA . ASP A 1 360 ? -41.390 -2.518 40.213 1.00 96.50 360 ASP A CA 1
ATOM 2824 C C . ASP A 1 360 ? -42.709 -3.166 40.666 1.00 96.50 360 ASP A C 1
ATOM 2826 O O . ASP A 1 360 ? -43.395 -2.665 41.561 1.00 96.50 360 ASP A O 1
ATOM 2830 N N . SER A 1 361 ? -43.022 -4.354 40.135 1.00 96.19 361 SER A N 1
ATOM 2831 C CA . SER A 1 361 ? -44.199 -5.113 40.567 1.00 96.19 361 SER A CA 1
ATOM 2832 C C . SER A 1 361 ? -44.124 -5.510 42.047 1.00 96.19 361 SER A C 1
ATOM 2834 O O . SER A 1 361 ? -45.101 -5.332 42.772 1.00 96.19 361 SER A O 1
ATOM 2836 N N . GLY A 1 362 ? -42.955 -5.964 42.516 1.00 97.00 362 GLY A N 1
ATOM 2837 C CA . GLY A 1 362 ? -42.713 -6.363 43.900 1.00 97.00 362 GLY A CA 1
ATOM 2838 C C . GLY A 1 362 ? -42.785 -5.184 44.868 1.00 97.00 362 GLY A C 1
ATOM 2839 O O . GLY A 1 362 ? -43.341 -5.302 45.960 1.00 97.00 362 GLY A O 1
ATOM 2840 N N . LEU A 1 363 ? -42.285 -4.016 44.457 1.00 96.38 363 LEU A N 1
ATOM 2841 C CA . LEU A 1 363 ? -42.395 -2.780 45.224 1.00 96.38 363 LEU A CA 1
ATOM 2842 C C . LEU A 1 363 ? -43.854 -2.332 45.316 1.00 96.38 363 LEU A C 1
ATOM 2844 O O . LEU A 1 363 ? -44.308 -1.974 46.401 1.00 96.38 363 LEU A O 1
ATOM 2848 N N . LYS A 1 364 ? -44.620 -2.434 44.226 1.00 96.88 364 LYS A N 1
ATOM 2849 C CA . LYS A 1 364 ? -46.054 -2.122 44.219 1.00 96.88 364 LYS A CA 1
ATOM 2850 C C . LYS A 1 364 ? -46.856 -3.058 45.125 1.00 96.88 364 LYS A C 1
ATOM 2852 O O . LYS A 1 364 ? -47.673 -2.579 45.911 1.00 96.88 364 LYS A O 1
ATOM 2857 N N . THR A 1 365 ? -46.608 -4.368 45.073 1.00 96.56 365 THR A N 1
ATOM 2858 C CA . THR A 1 365 ? -47.274 -5.335 45.964 1.00 96.56 365 THR A CA 1
ATOM 2859 C C . THR A 1 365 ? -46.877 -5.132 47.421 1.00 96.56 365 THR A C 1
ATOM 2861 O O . THR A 1 365 ? -47.735 -5.194 48.304 1.00 96.56 365 THR A O 1
ATOM 2864 N N . ASN A 1 366 ? -45.602 -4.837 47.691 1.00 95.81 366 ASN A N 1
ATOM 2865 C CA . ASN A 1 366 ? -45.136 -4.535 49.041 1.00 95.81 366 ASN A CA 1
ATOM 2866 C C . ASN A 1 366 ? -45.769 -3.246 49.565 1.00 95.81 366 ASN A C 1
ATOM 2868 O O . ASN A 1 366 ? -46.272 -3.260 50.682 1.00 95.81 366 ASN A O 1
ATOM 2872 N N . SER A 1 367 ? -45.833 -2.186 48.752 1.00 96.12 367 SER A N 1
ATOM 2873 C CA . SER A 1 367 ? -46.494 -0.922 49.098 1.00 96.12 367 SER A CA 1
ATOM 2874 C C . SER A 1 367 ? -47.963 -1.143 49.466 1.00 96.12 367 SER A C 1
ATOM 2876 O O . SER A 1 367 ? -48.395 -0.738 50.543 1.00 96.12 367 SER A O 1
ATOM 2878 N N . GLN A 1 368 ? -48.712 -1.876 48.636 1.00 96.12 368 GLN A N 1
ATOM 2879 C CA . GLN A 1 368 ? -50.111 -2.229 48.911 1.00 96.12 368 GLN A CA 1
ATOM 2880 C C . GLN A 1 368 ? -50.265 -3.060 50.189 1.00 96.12 368 GLN A C 1
ATOM 2882 O O . GLN A 1 368 ? -51.177 -2.831 50.981 1.00 96.12 368 GLN A O 1
ATOM 2887 N N . THR A 1 369 ? -49.359 -4.010 50.422 1.00 96.38 369 THR A N 1
ATOM 2888 C CA . THR A 1 369 ? -49.370 -4.835 51.636 1.00 96.38 369 THR A CA 1
ATOM 2889 C C . THR A 1 369 ? -49.058 -3.993 52.872 1.00 96.38 369 THR A C 1
ATOM 2891 O O . THR A 1 369 ? -49.713 -4.144 53.900 1.00 96.38 369 THR A O 1
ATOM 2894 N N . THR A 1 370 ? -48.099 -3.066 52.789 1.00 96.31 370 THR A N 1
ATOM 2895 C CA . THR A 1 370 ? -47.799 -2.138 53.884 1.00 96.31 370 THR A CA 1
ATOM 2896 C C . THR A 1 370 ? -48.950 -1.177 54.150 1.00 96.31 370 THR A C 1
ATOM 2898 O O . THR A 1 370 ? -49.289 -0.982 55.311 1.00 96.31 370 THR A O 1
ATOM 2901 N N . GLU A 1 371 ? -49.611 -0.648 53.118 1.00 95.94 371 GLU A N 1
ATOM 2902 C CA . GLU A 1 371 ? -50.811 0.186 53.264 1.00 95.94 371 GLU A CA 1
ATOM 2903 C C . GLU A 1 371 ? -51.950 -0.587 53.939 1.00 95.94 371 GLU A C 1
ATOM 2905 O O . GLU A 1 371 ? -52.550 -0.092 54.893 1.00 95.94 371 GLU A O 1
ATOM 2910 N N . ALA A 1 372 ? -52.203 -1.831 53.517 1.00 96.19 372 ALA A N 1
ATOM 2911 C CA . ALA A 1 372 ? -53.204 -2.698 54.133 1.00 96.19 372 ALA A CA 1
ATOM 2912 C C . ALA A 1 372 ? -52.868 -3.016 55.602 1.00 96.19 372 ALA A C 1
ATOM 2914 O O . ALA A 1 372 ? -53.736 -2.941 56.476 1.00 96.19 372 ALA A O 1
ATOM 2915 N N . ASN A 1 373 ? -51.600 -3.315 55.897 1.00 95.44 373 ASN A N 1
ATOM 2916 C CA . ASN A 1 373 ? -51.131 -3.582 57.255 1.00 95.44 373 ASN A CA 1
ATOM 2917 C C . ASN A 1 373 ? -51.263 -2.345 58.153 1.00 95.44 373 ASN A C 1
ATOM 2919 O O . ASN A 1 373 ? -51.797 -2.457 59.258 1.00 95.44 373 ASN A O 1
ATOM 2923 N N . VAL A 1 374 ? -50.837 -1.169 57.680 1.00 95.19 374 VAL A N 1
ATOM 2924 C CA . VAL A 1 374 ? -50.982 0.108 58.397 1.00 95.19 374 VAL A CA 1
ATOM 2925 C C . VAL A 1 374 ? -52.458 0.433 58.620 1.00 95.19 374 VAL A C 1
ATOM 2927 O O . VAL A 1 374 ? -52.836 0.763 59.740 1.00 95.19 374 VAL A O 1
ATOM 2930 N N . GLY A 1 375 ? -53.315 0.258 57.611 1.00 95.81 375 GLY A N 1
ATOM 2931 C CA . GLY A 1 375 ? -54.762 0.431 57.749 1.00 95.81 375 GLY A CA 1
ATOM 2932 C C . GLY A 1 375 ? -55.370 -0.494 58.808 1.00 95.81 375 GLY A C 1
ATOM 2933 O O . GLY A 1 375 ? -56.172 -0.053 59.630 1.00 95.81 375 GLY A O 1
ATOM 2934 N N . SER A 1 376 ? -54.938 -1.759 58.858 1.00 95.25 376 SER A N 1
ATOM 2935 C CA . SER A 1 376 ? -55.382 -2.710 59.888 1.00 95.25 376 SER A CA 1
ATOM 2936 C C . SER A 1 376 ? -54.917 -2.323 61.300 1.00 95.25 376 SER A C 1
ATOM 2938 O O . SER A 1 376 ? -55.662 -2.492 62.267 1.00 95.25 376 SER A O 1
ATOM 2940 N N . LEU A 1 377 ? -53.704 -1.771 61.427 1.00 94.56 377 LEU A N 1
ATOM 2941 C CA . LEU A 1 377 ? -53.158 -1.264 62.686 1.00 94.56 377 LEU A CA 1
ATOM 2942 C C . LEU A 1 377 ? -53.923 -0.031 63.166 1.00 94.56 377 LEU A C 1
ATOM 2944 O O . LEU A 1 377 ? -54.289 0.018 64.336 1.00 94.56 377 LEU A O 1
ATOM 2948 N N . LEU A 1 378 ? -54.214 0.916 62.270 1.00 93.88 378 LEU A N 1
ATOM 2949 C CA . LEU A 1 378 ? -55.022 2.097 62.578 1.00 93.88 378 LEU A CA 1
ATOM 2950 C C . LEU A 1 378 ? -56.425 1.702 63.043 1.00 93.88 378 LEU A C 1
ATOM 2952 O O . LEU A 1 378 ? -56.859 2.152 64.097 1.00 93.88 378 LEU A O 1
ATOM 2956 N N . ALA A 1 379 ? -57.087 0.781 62.337 1.00 93.69 379 ALA A N 1
ATOM 2957 C CA . ALA A 1 379 ? -58.403 0.284 62.735 1.00 93.69 379 ALA A CA 1
ATOM 2958 C C . ALA A 1 379 ? -58.393 -0.350 64.140 1.00 93.69 379 ALA A C 1
ATOM 2960 O O . ALA A 1 379 ? -59.292 -0.100 64.942 1.00 93.69 379 ALA A O 1
ATOM 2961 N N . ARG A 1 380 ? -57.356 -1.135 64.469 1.00 94.62 380 ARG A N 1
ATOM 2962 C CA . ARG A 1 380 ? -57.172 -1.704 65.816 1.00 94.62 380 ARG A CA 1
ATOM 2963 C C . ARG A 1 380 ? -56.880 -0.635 66.868 1.00 94.62 380 ARG A C 1
ATOM 2965 O O . ARG A 1 380 ? -57.358 -0.755 67.992 1.00 94.62 380 ARG A O 1
ATOM 2972 N N . MET A 1 381 ? -56.100 0.388 66.524 1.00 92.69 381 MET A N 1
ATOM 2973 C CA . MET A 1 381 ? -55.777 1.492 67.428 1.00 92.69 381 MET A CA 1
ATOM 2974 C C . MET A 1 381 ? -57.017 2.339 67.735 1.00 92.69 381 MET A C 1
ATOM 2976 O O . MET A 1 381 ? -57.229 2.702 68.888 1.00 92.69 381 MET A O 1
ATOM 2980 N N . ASP A 1 382 ? -57.874 2.570 66.739 1.00 93.62 382 ASP A N 1
ATOM 2981 C CA . ASP A 1 382 ? -59.170 3.235 66.902 1.00 93.62 382 ASP A CA 1
ATOM 2982 C C . ASP A 1 382 ? -60.165 2.399 67.716 1.00 93.62 382 ASP A C 1
ATOM 2984 O O . ASP A 1 382 ? -60.968 2.932 68.480 1.00 93.62 382 ASP A O 1
ATOM 2988 N N . GLU A 1 383 ? -60.147 1.073 67.571 1.00 92.44 383 GLU A N 1
ATOM 2989 C CA . GLU A 1 383 ? -60.965 0.200 68.413 1.00 92.44 383 GLU A CA 1
ATOM 2990 C C . GLU A 1 383 ? -60.484 0.220 69.870 1.00 92.44 383 GLU A C 1
ATOM 2992 O O . GLU A 1 383 ? -61.299 0.248 70.794 1.00 92.44 383 GLU A O 1
ATOM 2997 N N . LEU A 1 384 ? -59.166 0.250 70.084 1.00 90.50 384 LEU A N 1
ATOM 2998 C CA . LEU A 1 384 ? -58.576 0.353 71.414 1.00 90.50 384 LEU A CA 1
ATOM 2999 C C . LEU A 1 384 ? -58.863 1.718 72.054 1.00 90.50 384 LEU A C 1
ATOM 3001 O O . LEU A 1 384 ? -59.228 1.763 73.225 1.00 90.50 384 LEU A O 1
ATOM 3005 N N . SER A 1 385 ? -58.764 2.811 71.292 1.00 88.62 385 SER A N 1
ATOM 3006 C CA . SER A 1 385 ? -59.045 4.166 71.784 1.00 88.62 385 SER A CA 1
ATOM 3007 C C . SER A 1 385 ? -60.513 4.378 72.152 1.00 88.62 385 SER A C 1
ATOM 3009 O O . SER A 1 385 ? -60.801 5.204 73.005 1.00 88.62 385 SER A O 1
ATOM 3011 N N . LYS A 1 386 ? -61.441 3.614 71.560 1.00 88.62 386 LYS A N 1
ATOM 3012 C CA . LYS A 1 386 ? -62.862 3.595 71.951 1.00 88.62 386 LYS A CA 1
ATOM 3013 C C . LYS A 1 386 ? -63.153 2.760 73.201 1.00 88.62 386 LYS A C 1
ATOM 3015 O O . LYS A 1 386 ? -64.249 2.867 73.747 1.00 88.62 386 LYS A O 1
ATOM 3020 N N . ARG A 1 387 ? -62.241 1.867 73.600 1.00 79.50 387 ARG A N 1
ATOM 3021 C CA . ARG A 1 387 ? -62.390 0.990 74.779 1.00 79.50 387 ARG A CA 1
ATOM 3022 C C . ARG A 1 387 ? -61.728 1.549 76.042 1.00 79.50 387 ARG A C 1
ATOM 3024 O O . ARG A 1 387 ? -61.991 1.016 77.119 1.00 79.50 387 ARG A O 1
ATOM 3031 N N . ILE A 1 388 ? -60.868 2.553 75.899 1.00 54.00 388 ILE A N 1
ATOM 3032 C CA . ILE A 1 388 ? -60.269 3.352 76.980 1.00 54.00 388 ILE A CA 1
ATOM 3033 C C . ILE A 1 388 ? -61.128 4.601 77.157 1.00 54.00 388 ILE A C 1
ATOM 3035 O O . ILE A 1 388 ? -61.339 4.995 78.325 1.00 54.00 388 ILE A O 1
#

Sequence (388 aa):
MPHTPRYTFSQDFALPQEFYEAKAVNNTRAPSFPIEDDVEDDIEIDFQQIRNNRGKQLYDASGASVQVADKFYVKGKESLSERLNRLKAEVQLLSEDIHEAQEMDIKSQEKDHEACQTTAQLTDEVSAMVQKLSVAEKMITPNAFSDESTRRLIDKLNQYKQTSMQTAEAVDTDMSSPAPQQAEGVTYELYYKPDVAALTTGSHMADLERRLAALETVLGPNLHQSVTDLARSLGISGSDLSLSELLSTAAARFQYLDESKMMVLTKKYQQLQASAGETPRGTDSPTPVQNEKLSAAYDLLMKQDTDSRMLPDIIDRLHTLRSAHEQTVNMANTVTMFEDRQSLLLESVQHMKELLSQVDSGLKTNSQTTEANVGSLLARMDELSKRI